Protein AF-0000000080889049 (afdb_homodimer)

Organism: NCBI:txid3140254

Sequence (704 aa):
MDQSKATDYQLPSKHIPAPILRQLQVNTIDGDPDSGISIPENHYLPTRSISIFGGQLIGQAILVAHATVSEELSIHSFHGSFIDRTDPASPIVYRVNRLRTGNTVASRIVHAFQHNKLVFMATMSFHRIEKHPSIKHTRSIPVDFPKIDLMKPVKRSDYYKMITTDGLKHNDEILLAAMEAKHLISKPNTISSDVLKLESFLRDAPTLPIAGIGKASDIIQKSVHWERLANLAASSSMDTKVIWQYLRINGVLPKPPKYGAAAFGMASDAFSSQLPAVLLPHTDLDWITSLDHVMYFHRPFDPTKWLAVENTVSVADGGRSVIEMRYWNEDGELAATVLQEGMFRRKPRSKLMDQSKATDYQLPSKHIPAPILRQLQVNTIDGDPDSGISIPENHYLPTRSISIFGGQLIGQAILVAHATVSEELSIHSFHGSFIDRTDPASPIVYRVNRLRTGNTVASRIVHAFQHNKLVFMATMSFHRIEKHPSIKHTRSIPVDFPKIDLMKPVKRSDYYKMITTDGLKHNDEILLAAMEAKHLISKPNTISSDVLKLESFLRDAPTLPIAGIGKASDIIQKSVHWERLANLAASSSMDTKVIWQYLRINGVLPKPPKYGAAAFGMASDAFSSQLPAVLLPHTDLDWITSLDHVMYFHRPFDPTKWLAVENTVSVADGGRSVIEMRYWNEDGELAATVLQEGMFRRKPRSKL

Solvent-accessible surface area (backbone atoms only — not comparable to full-atom values): 37786 Å² total; per-residue (Å²): 136,85,80,76,78,75,76,75,76,66,70,77,62,87,80,37,69,22,55,49,53,59,50,40,48,58,42,74,44,87,96,34,75,48,34,28,32,42,51,36,93,45,55,51,49,44,54,91,44,78,31,46,38,65,21,44,57,48,12,30,50,47,42,47,48,47,69,71,46,63,87,75,42,39,74,35,36,39,46,34,38,54,69,45,83,47,59,49,85,48,51,39,40,36,39,48,44,81,74,42,85,52,95,53,40,34,31,38,36,36,41,28,29,44,98,88,34,71,25,34,38,34,42,35,36,30,35,43,71,40,90,78,42,24,39,72,44,58,28,54,62,59,88,80,57,76,58,73,88,77,34,42,80,52,55,61,61,57,54,48,55,70,60,38,90,63,90,71,67,82,47,51,62,64,58,55,55,20,31,49,36,28,37,41,70,64,60,86,76,65,70,48,63,54,61,47,40,46,45,40,48,61,53,63,42,74,76,68,77,70,71,72,89,76,79,81,70,70,62,60,60,57,54,55,53,48,52,51,50,48,43,55,60,60,65,39,71,58,49,57,43,52,38,42,33,38,40,25,35,35,51,37,73,68,82,59,66,54,50,41,53,14,52,43,44,22,56,65,45,64,54,55,69,52,44,57,56,63,67,34,74,64,50,63,69,66,45,74,47,64,42,35,42,36,38,36,45,53,49,92,73,64,46,57,42,61,25,43,32,46,36,35,36,48,37,23,31,46,25,33,33,40,37,41,35,40,32,20,40,84,86,35,43,51,30,33,41,35,40,33,37,27,38,41,35,51,56,78,74,74,79,122,135,85,80,76,74,74,75,72,79,66,70,77,62,88,80,36,69,23,55,47,52,59,50,40,49,59,41,73,42,89,96,34,74,47,34,29,32,42,49,36,92,43,55,50,48,45,55,87,47,78,29,48,38,65,22,44,56,49,11,31,49,46,42,48,48,48,70,70,46,63,86,74,43,40,72,34,38,38,45,33,38,54,67,45,82,46,58,48,84,49,52,41,40,35,38,49,44,81,74,41,85,53,96,55,38,32,33,37,37,35,41,28,28,43,96,89,34,69,25,32,38,33,41,35,35,30,34,42,72,38,91,77,41,24,38,72,43,56,27,55,60,59,88,79,56,76,57,72,88,78,34,42,80,53,53,64,65,56,51,47,55,71,62,39,90,63,88,70,62,85,46,52,63,64,57,55,55,21,31,50,36,28,37,41,70,63,58,87,77,63,71,51,62,54,62,46,41,46,44,41,52,61,53,64,43,73,78,69,79,72,72,70,86,75,77,82,72,70,64,64,61,57,58,56,50,50,54,52,48,50,55,58,64,64,46,63,75,58,46,54,43,52,38,41,33,37,39,26,35,35,50,38,72,68,82,61,64,54,50,40,53,14,52,42,46,22,58,66,47,62,53,55,66,51,44,57,58,62,69,35,74,64,50,61,70,65,45,74,46,61,43,36,42,35,39,37,45,55,48,92,73,64,46,56,41,62,25,44,31,47,37,34,36,47,38,24,32,45,23,32,34,42,37,40,34,38,31,20,40,84,88,36,42,51,30,34,43,34,38,35,38,26,38,40,37,52,56,80,73,71,78,121

Structure (mmCIF, N/CA/C/O backbone):
data_AF-0000000080889049-model_v1
#
loop_
_entity.id
_entity.type
_entity.pdbx_description
1 polymer 'Acyl-CoA thioesterase 8'
#
loop_
_atom_site.group_PDB
_atom_site.id
_atom_site.type_symbol
_atom_site.label_atom_id
_atom_site.label_alt_id
_atom_site.label_comp_id
_atom_site.label_asym_id
_atom_site.label_entity_id
_atom_site.label_seq_id
_atom_site.pdbx_PDB_ins_code
_atom_site.Cartn_x
_atom_site.Cartn_y
_atom_site.Cartn_z
_atom_site.occupancy
_atom_site.B_iso_or_equiv
_atom_site.auth_seq_id
_atom_site.auth_comp_id
_atom_site.auth_asym_id
_atom_site.auth_atom_id
_atom_site.pdbx_PDB_model_num
ATOM 1 N N . MET A 1 1 ? 0.347 -38.531 -46.438 1 26.77 1 MET A N 1
ATOM 2 C CA . MET A 1 1 ? 0.701 -37.312 -45.719 1 26.77 1 MET A CA 1
ATOM 3 C C . MET A 1 1 ? -0.094 -37.188 -44.438 1 26.77 1 MET A C 1
ATOM 5 O O . MET A 1 1 ? -1.32 -37.094 -44.438 1 26.77 1 MET A O 1
ATOM 9 N N . ASP A 1 2 ? 0.327 -37.75 -43.219 1 26.69 2 ASP A N 1
ATOM 10 C CA . ASP A 1 2 ? -0.281 -38.156 -41.969 1 26.69 2 ASP A CA 1
ATOM 11 C C . ASP A 1 2 ? -0.667 -36.938 -41.125 1 26.69 2 ASP A C 1
ATOM 13 O O . ASP A 1 2 ? 0.151 -36.031 -40.906 1 26.69 2 ASP A O 1
ATOM 17 N N . GLN A 1 3 ? -1.986 -36.406 -41.156 1 29.39 3 GLN A N 1
ATOM 18 C CA . GLN A 1 3 ? -2.709 -35.344 -40.438 1 29.39 3 GLN A CA 1
ATOM 19 C C . GLN A 1 3 ? -2.475 -35.438 -38.938 1 29.39 3 GLN A C 1
ATOM 21 O O . GLN A 1 3 ? -2.863 -36.406 -38.281 1 29.39 3 GLN A O 1
ATOM 26 N N . SER A 1 4 ? -1.312 -35.031 -38.406 1 32.69 4 SER A N 1
ATOM 27 C CA . SER A 1 4 ? -0.926 -35 -37 1 32.69 4 SER A CA 1
ATOM 28 C C . SER A 1 4 ? -2.045 -34.438 -36.125 1 32.69 4 SER A C 1
ATOM 30 O O . SER A 1 4 ? -2.607 -33.375 -36.438 1 32.69 4 SER A O 1
ATOM 32 N N . LYS A 1 5 ? -2.77 -35.312 -35.406 1 32.59 5 LYS A N 1
ATOM 33 C CA . LYS A 1 5 ? -3.822 -35.188 -34.406 1 32.59 5 LYS A CA 1
ATOM 34 C C . LYS A 1 5 ? -3.467 -34.094 -33.375 1 32.59 5 LYS A C 1
ATOM 36 O O . LYS A 1 5 ? -2.512 -34.25 -32.625 1 32.59 5 LYS A O 1
ATOM 41 N N . ALA A 1 6 ? -3.689 -32.875 -33.719 1 33.5 6 ALA A N 1
ATOM 42 C CA . ALA A 1 6 ? -3.75 -31.766 -32.75 1 33.5 6 ALA A CA 1
ATOM 43 C C . ALA A 1 6 ? -4.457 -32.188 -31.469 1 33.5 6 ALA A C 1
ATOM 45 O O . ALA A 1 6 ? -5.602 -32.656 -31.516 1 33.5 6 ALA A O 1
ATOM 46 N N . THR A 1 7 ? -3.74 -32.688 -30.484 1 32.16 7 THR A N 1
ATOM 47 C CA . THR A 1 7 ? -4.191 -33.031 -29.141 1 32.16 7 THR A CA 1
ATOM 48 C C . THR A 1 7 ? -5.168 -31.984 -28.609 1 32.16 7 THR A C 1
ATOM 50 O O . THR A 1 7 ? -4.891 -30.781 -28.672 1 32.16 7 THR A O 1
ATOM 53 N N . ASP A 1 8 ? -6.438 -32.312 -28.641 1 29.31 8 ASP A N 1
ATOM 54 C CA . ASP A 1 8 ? -7.574 -31.625 -28.031 1 29.31 8 ASP A CA 1
ATOM 55 C C . ASP A 1 8 ? -7.23 -31.125 -26.625 1 29.31 8 ASP A C 1
ATOM 57 O O . ASP A 1 8 ? -7.027 -31.922 -25.703 1 29.31 8 ASP A O 1
ATOM 61 N N . TYR A 1 9 ? -6.316 -30.188 -26.391 1 31.38 9 TYR A N 1
ATOM 62 C CA . TYR A 1 9 ? -6.277 -29.547 -25.078 1 31.38 9 TYR A CA 1
ATOM 63 C C . TYR A 1 9 ? -7.676 -29.422 -24.5 1 31.38 9 TYR A C 1
ATOM 65 O O . TYR A 1 9 ? -8.5 -28.656 -24.984 1 31.38 9 TYR A O 1
ATOM 73 N N . GLN A 1 10 ? -8.312 -30.594 -24.188 1 32.97 10 GLN A N 1
ATOM 74 C CA . GLN A 1 10 ? -9.57 -30.594 -23.438 1 32.97 10 GLN A CA 1
ATOM 75 C C . GLN A 1 10 ? -9.555 -29.5 -22.359 1 32.97 10 GLN A C 1
ATOM 77 O O . GLN A 1 10 ? -8.625 -29.422 -21.562 1 32.97 10 GLN A O 1
ATOM 82 N N . LEU A 1 11 ? -10.008 -28.344 -22.578 1 39.28 11 LEU A N 1
ATOM 83 C CA . LEU A 1 11 ? -10.336 -27.344 -21.562 1 39.28 11 LEU A CA 1
ATOM 84 C C . LEU A 1 11 ? -10.703 -28.016 -20.234 1 39.28 11 LEU A C 1
ATOM 86 O O . LEU A 1 11 ? -11.484 -28.969 -20.219 1 39.28 11 LEU A O 1
ATOM 90 N N . PRO A 1 12 ? -9.758 -28.172 -19.297 1 44.59 12 PRO A N 1
ATOM 91 C CA . PRO A 1 12 ? -10.156 -28.797 -18.031 1 44.59 12 PRO A CA 1
ATOM 92 C C . PRO A 1 12 ? -11.641 -28.594 -17.719 1 44.59 12 PRO A C 1
ATOM 94 O O . PRO A 1 12 ? -12.219 -27.562 -18.094 1 44.59 12 PRO A O 1
ATOM 97 N N . SER A 1 13 ? -12.5 -29.578 -17.562 1 44.97 13 SER A N 1
ATOM 98 C CA . SER A 1 13 ? -13.898 -29.719 -17.188 1 44.97 13 SER A CA 1
ATOM 99 C C . SER A 1 13 ? -14.289 -28.688 -16.125 1 44.97 13 SER A C 1
ATOM 101 O O . SER A 1 13 ? -13.547 -28.438 -15.18 1 44.97 13 SER A O 1
ATOM 103 N N . LYS A 1 14 ? -15.148 -27.594 -16.453 1 55.44 14 LYS A N 1
ATOM 104 C CA . LYS A 1 14 ? -15.852 -26.531 -15.742 1 55.44 14 LYS A CA 1
ATOM 105 C C . LYS A 1 14 ? -16.203 -26.969 -14.32 1 55.44 14 LYS A C 1
ATOM 107 O O . LYS A 1 14 ? -16.609 -26.141 -13.5 1 55.44 14 LYS A O 1
ATOM 112 N N . HIS A 1 15 ? -16.031 -28.297 -13.992 1 72.31 15 HIS A N 1
ATOM 113 C CA . HIS A 1 15 ? -16.578 -28.719 -12.703 1 72.31 15 HIS A CA 1
ATOM 114 C C . HIS A 1 15 ? -15.484 -29.266 -11.797 1 72.31 15 HIS A C 1
ATOM 116 O O . HIS A 1 15 ? -15.781 -29.859 -10.758 1 72.31 15 HIS A O 1
ATOM 122 N N . ILE A 1 16 ? -14.172 -29.016 -12.18 1 87.44 16 ILE A N 1
ATOM 123 C CA . ILE A 1 16 ? -13.094 -29.531 -11.336 1 87.44 16 ILE A CA 1
ATOM 124 C C . ILE A 1 16 ? -12.703 -28.484 -10.297 1 87.44 16 ILE A C 1
ATOM 126 O O . ILE A 1 16 ? -12.57 -27.312 -10.609 1 87.44 16 ILE A O 1
ATOM 130 N N . PRO A 1 17 ? -12.492 -28.984 -9.055 1 93 17 PRO A N 1
ATOM 131 C CA . PRO A 1 17 ? -12.008 -28.047 -8.039 1 93 17 PRO A CA 1
ATOM 132 C C . PRO A 1 17 ? -10.703 -27.359 -8.445 1 93 17 PRO A C 1
ATOM 134 O O . PRO A 1 17 ? -9.836 -27.984 -9.062 1 93 17 PRO A O 1
ATOM 137 N N . ALA A 1 18 ? -10.609 -26.094 -8.211 1 95.56 18 ALA A N 1
ATOM 138 C CA . ALA A 1 18 ? -9.414 -25.344 -8.555 1 95.56 18 ALA A CA 1
ATOM 139 C C . ALA A 1 18 ? -8.164 -25.969 -7.934 1 95.56 18 ALA A C 1
ATOM 141 O O . ALA A 1 18 ? -8.094 -26.141 -6.711 1 95.56 18 ALA A O 1
ATOM 142 N N . PRO A 1 19 ? -7.172 -26.281 -8.727 1 94.31 19 PRO A N 1
ATOM 143 C CA . PRO A 1 19 ? -5.949 -26.891 -8.203 1 94.31 19 PRO A CA 1
ATOM 144 C C . PRO A 1 19 ? -5.27 -26.047 -7.137 1 94.31 19 PRO A C 1
ATOM 146 O O . PRO A 1 19 ? -4.621 -26.578 -6.234 1 94.31 19 PRO A O 1
ATOM 149 N N . ILE A 1 20 ? -5.477 -24.766 -7.199 1 95.69 20 ILE A N 1
ATOM 150 C CA . ILE A 1 20 ? -4.824 -23.812 -6.301 1 95.69 20 ILE A CA 1
ATOM 151 C C . ILE A 1 20 ? -5.266 -24.094 -4.863 1 95.69 20 ILE A C 1
ATOM 153 O O . ILE A 1 20 ? -4.578 -23.703 -3.914 1 95.69 20 ILE A O 1
ATOM 157 N N . LEU A 1 21 ? -6.383 -24.734 -4.664 1 96.81 21 LEU A N 1
ATOM 158 C CA . LEU A 1 21 ? -6.953 -25 -3.348 1 96.81 21 LEU A CA 1
ATOM 159 C C . LEU A 1 21 ? -6.039 -25.906 -2.529 1 96.81 21 LEU A C 1
ATOM 161 O O . LEU A 1 21 ? -6.012 -25.812 -1.299 1 96.81 21 LEU A O 1
ATOM 165 N N . ARG A 1 22 ? -5.234 -26.703 -3.197 1 95.69 22 ARG A N 1
ATOM 166 C CA . ARG A 1 22 ? -4.301 -27.578 -2.504 1 95.69 22 ARG A CA 1
ATOM 167 C C . ARG A 1 22 ? -3.254 -26.781 -1.742 1 95.69 22 ARG A C 1
ATOM 169 O O . ARG A 1 22 ? -2.98 -27.047 -0.572 1 95.69 22 ARG A O 1
ATOM 176 N N . GLN A 1 23 ? -2.73 -25.766 -2.375 1 95.88 23 GLN A N 1
ATOM 177 C CA . GLN A 1 23 ? -1.698 -24.938 -1.769 1 95.88 23 GLN A CA 1
ATOM 178 C C . GLN A 1 23 ? -2.291 -24 -0.712 1 95.88 23 GLN A C 1
ATOM 180 O O . GLN A 1 23 ? -1.597 -23.594 0.219 1 95.88 23 GLN A O 1
ATOM 185 N N . LEU A 1 24 ? -3.594 -23.703 -0.829 1 97.44 24 LEU A N 1
ATOM 186 C CA . LEU A 1 24 ? -4.234 -22.75 0.077 1 97.44 24 LEU A CA 1
ATOM 187 C C . LEU A 1 24 ? -4.676 -23.453 1.363 1 97.44 24 LEU A C 1
ATOM 189 O O . LEU A 1 24 ? -4.969 -22.781 2.361 1 97.44 24 LEU A O 1
ATOM 193 N N . GLN A 1 25 ? -4.672 -24.734 1.381 1 96.25 25 GLN A N 1
ATOM 194 C CA . GLN A 1 25 ? -5.234 -25.5 2.492 1 96.25 25 GLN A CA 1
ATOM 195 C C . GLN A 1 25 ? -4.422 -25.281 3.768 1 96.25 25 GLN A C 1
ATOM 197 O O . GLN A 1 25 ? -3.191 -25.359 3.742 1 96.25 25 GLN A O 1
ATOM 202 N N . VAL A 1 26 ? -5.113 -24.984 4.859 1 96.5 26 VAL A N 1
ATOM 203 C CA . VAL A 1 26 ? -4.547 -24.906 6.199 1 96.5 26 VAL A CA 1
ATOM 204 C C . VAL A 1 26 ? -5.406 -25.703 7.18 1 96.5 26 VAL A C 1
ATOM 206 O O . VAL A 1 26 ? -6.629 -25.766 7.031 1 96.5 26 VAL A O 1
ATOM 209 N N . ASN A 1 27 ? -4.742 -26.297 8.117 1 93.94 27 ASN A N 1
ATOM 210 C CA . ASN A 1 27 ? -5.457 -27.016 9.164 1 93.94 27 ASN A CA 1
ATOM 211 C C . ASN A 1 27 ? -5.727 -26.125 10.375 1 93.94 27 ASN A C 1
ATOM 213 O O . ASN A 1 27 ? -4.91 -25.266 10.711 1 93.94 27 ASN A O 1
ATOM 217 N N . THR A 1 28 ? -6.918 -26.344 10.914 1 86.38 28 THR A N 1
ATOM 218 C CA . THR A 1 28 ? -7.234 -25.641 12.156 1 86.38 28 THR A CA 1
ATOM 219 C C . THR A 1 28 ? -6.645 -26.375 13.352 1 86.38 28 THR A C 1
ATOM 221 O O . THR A 1 28 ? -6.398 -27.594 13.289 1 86.38 28 THR A O 1
ATOM 224 N N . ILE A 1 29 ? -6.289 -25.594 14.305 1 82.62 29 ILE A N 1
ATOM 225 C CA . ILE A 1 29 ? -5.844 -26.172 15.57 1 82.62 29 ILE A CA 1
ATOM 226 C C . ILE A 1 29 ? -7.035 -26.344 16.516 1 82.62 29 ILE A C 1
ATOM 228 O O . ILE A 1 29 ? -7.781 -25.391 16.75 1 82.62 29 ILE A O 1
ATOM 232 N N . ASP A 1 30 ? -7.227 -27.562 16.906 1 80.25 30 ASP A N 1
ATOM 233 C CA . ASP A 1 30 ? -8.344 -27.844 17.797 1 80.25 30 ASP A CA 1
ATOM 234 C C . ASP A 1 30 ? -8.352 -26.891 18.984 1 80.25 30 ASP A C 1
ATOM 236 O O . ASP A 1 30 ? -7.336 -26.703 19.656 1 80.25 30 ASP A O 1
ATOM 240 N N . GLY A 1 31 ? -9.477 -26.266 19.219 1 81.62 31 GLY A N 1
ATOM 241 C CA . GLY A 1 31 ? -9.648 -25.375 20.359 1 81.62 31 GLY A CA 1
ATOM 242 C C . GLY A 1 31 ? -9.055 -24 20.156 1 81.62 31 GLY A C 1
ATOM 243 O O . GLY A 1 31 ? -9.078 -23.156 21.047 1 81.62 31 GLY A O 1
ATOM 244 N N . ASP A 1 32 ? -8.406 -23.766 19 1 87.06 32 ASP A N 1
ATOM 245 C CA . ASP A 1 32 ? -7.809 -22.469 18.75 1 87.06 32 ASP A CA 1
ATOM 246 C C . ASP A 1 32 ? -8.258 -21.906 17.406 1 87.06 32 ASP A C 1
ATOM 248 O O . ASP A 1 32 ? -7.535 -22.016 16.406 1 87.06 32 ASP A O 1
ATOM 252 N N . PRO A 1 33 ? -9.328 -21.25 17.422 1 84.19 33 PRO A N 1
ATOM 253 C CA . PRO A 1 33 ? -9.883 -20.75 16.156 1 84.19 33 PRO A CA 1
ATOM 254 C C . PRO A 1 33 ? -9.047 -19.641 15.539 1 84.19 33 PRO A C 1
ATOM 256 O O . PRO A 1 33 ? -9.258 -19.266 14.383 1 84.19 33 PRO A O 1
ATOM 259 N N . ASP A 1 34 ? -8.062 -19.141 16.266 1 93.31 34 ASP A N 1
ATOM 260 C CA . ASP A 1 34 ? -7.262 -18.016 15.797 1 93.31 34 ASP A CA 1
ATOM 261 C C . ASP A 1 34 ? -5.926 -18.484 15.234 1 93.31 34 ASP A C 1
ATOM 263 O O . ASP A 1 34 ? -4.949 -17.734 15.219 1 93.31 34 ASP A O 1
ATOM 267 N N . SER A 1 35 ? -5.93 -19.781 14.898 1 94.56 35 SER A N 1
ATOM 268 C CA . SER A 1 35 ? -4.676 -20.281 14.359 1 94.56 35 SER A CA 1
ATOM 269 C C . SER A 1 35 ? -4.918 -21.219 13.18 1 94.56 35 SER A C 1
ATOM 271 O O . SER A 1 35 ? -6.008 -21.781 13.039 1 94.56 35 SER A O 1
ATOM 273 N N . GLY A 1 36 ? -3.939 -21.281 12.258 1 96.38 36 GLY A N 1
ATOM 274 C CA . GLY A 1 36 ? -3.871 -22.25 11.172 1 96.38 36 GLY A CA 1
ATOM 275 C C . GLY A 1 36 ? -2.479 -22.812 10.953 1 96.38 36 GLY A C 1
ATOM 276 O O . GLY A 1 36 ? -1.483 -22.156 11.273 1 96.38 36 GLY A O 1
ATOM 277 N N . ILE A 1 37 ? -2.447 -24.062 10.453 1 97.62 37 ILE A N 1
ATOM 278 C CA . ILE A 1 37 ? -1.165 -24.703 10.211 1 97.62 37 ILE A CA 1
ATOM 279 C C . ILE A 1 37 ? -1.105 -25.203 8.766 1 97.62 37 ILE A C 1
ATOM 281 O O . ILE A 1 37 ? -2.006 -25.906 8.305 1 97.62 37 ILE A O 1
ATOM 285 N N . SER A 1 38 ? -0.061 -24.766 8.125 1 97.88 38 SER A N 1
ATOM 286 C CA . SER A 1 38 ? 0.098 -25.219 6.746 1 97.88 38 SER A CA 1
ATOM 287 C C . SER A 1 38 ? 0.485 -26.688 6.688 1 97.88 38 SER A C 1
ATOM 289 O O . SER A 1 38 ? 0.859 -27.281 7.703 1 97.88 38 SER A O 1
ATOM 291 N N . ILE A 1 39 ? 0.312 -27.328 5.543 1 97.62 39 ILE A N 1
ATOM 292 C CA . ILE A 1 39 ? 0.661 -28.719 5.27 1 97.62 39 ILE A CA 1
ATOM 293 C C . ILE A 1 39 ? 1.944 -28.766 4.445 1 97.62 39 ILE A C 1
ATOM 295 O O . ILE A 1 39 ? 1.938 -28.469 3.252 1 97.62 39 ILE A O 1
ATOM 299 N N . PRO A 1 40 ? 2.98 -29.203 5.012 1 97.19 40 PRO A N 1
ATOM 300 C CA . PRO A 1 40 ? 4.281 -29.156 4.34 1 97.19 40 PRO A CA 1
ATOM 301 C C . PRO A 1 40 ? 4.273 -29.844 2.98 1 97.19 40 PRO A C 1
ATOM 303 O O . PRO A 1 40 ? 4.902 -29.359 2.033 1 97.19 40 PRO A O 1
ATOM 306 N N . GLU A 1 41 ? 3.553 -30.922 2.797 1 95.44 41 GLU A N 1
ATOM 307 C CA . GLU A 1 41 ? 3.496 -31.688 1.55 1 95.44 41 GLU A CA 1
ATOM 308 C C . GLU A 1 41 ? 2.928 -30.828 0.415 1 95.44 41 GLU A C 1
ATOM 310 O O . GLU A 1 41 ? 3.117 -31.156 -0.76 1 95.44 41 GLU A O 1
ATOM 315 N N . ASN A 1 42 ? 2.234 -29.781 0.813 1 96 42 ASN A N 1
ATOM 316 C CA . ASN A 1 42 ? 1.576 -28.953 -0.186 1 96 42 ASN A CA 1
ATOM 317 C C . ASN A 1 42 ? 2.377 -27.688 -0.474 1 96 42 ASN A C 1
ATOM 319 O O . ASN A 1 42 ? 1.97 -26.859 -1.295 1 96 42 ASN A O 1
ATOM 323 N N . HIS A 1 43 ? 3.488 -27.516 0.234 1 95.75 43 HIS A N 1
ATOM 324 C CA . HIS A 1 43 ? 4.289 -26.312 0.002 1 95.75 43 HIS A CA 1
ATOM 325 C C . HIS A 1 43 ? 4.824 -26.281 -1.427 1 95.75 43 HIS A C 1
ATOM 327 O O . HIS A 1 43 ? 5.324 -27.281 -1.933 1 95.75 43 HIS A O 1
ATOM 333 N N . TYR A 1 44 ? 4.656 -25.172 -2.055 1 92.62 44 TYR A N 1
ATOM 334 C CA . TYR A 1 44 ? 5.125 -24.953 -3.418 1 92.62 44 TYR A CA 1
ATOM 335 C C . TYR A 1 44 ? 6.414 -24.141 -3.43 1 92.62 44 TYR A C 1
ATOM 337 O O . TYR A 1 44 ? 6.469 -23.047 -2.865 1 92.62 44 TYR A O 1
ATOM 345 N N . LEU A 1 45 ? 7.441 -24.672 -4.086 1 87.94 45 LEU A N 1
ATOM 346 C CA . LEU A 1 45 ? 8.695 -23.969 -4.305 1 87.94 45 LEU A CA 1
ATOM 347 C C . LEU A 1 45 ? 8.859 -23.594 -5.777 1 87.94 45 LEU A C 1
ATOM 349 O O . LEU A 1 45 ? 8.977 -24.469 -6.633 1 87.94 45 LEU A O 1
ATOM 353 N N . PRO A 1 46 ? 8.852 -22.25 -6.02 1 80.31 46 PRO A N 1
ATOM 354 C CA . PRO A 1 46 ? 9.156 -21.891 -7.402 1 80.31 46 PRO A CA 1
ATOM 355 C C . PRO A 1 46 ? 10.555 -22.344 -7.832 1 80.31 46 PRO A C 1
ATOM 357 O O . PRO A 1 46 ? 11.398 -22.656 -6.984 1 80.31 46 PRO A O 1
ATOM 360 N N . THR A 1 47 ? 10.758 -22.25 -9.109 1 70.12 47 THR A N 1
ATOM 361 C CA . THR A 1 47 ? 12.047 -22.656 -9.664 1 70.12 47 THR A CA 1
ATOM 362 C C . THR A 1 47 ? 13.18 -21.828 -9.055 1 70.12 47 THR A C 1
ATOM 364 O O . THR A 1 47 ? 13.078 -20.609 -8.945 1 70.12 47 THR A O 1
ATOM 367 N N . ARG A 1 48 ? 14.164 -22.391 -8.5 1 67.19 48 ARG A N 1
ATOM 368 C CA . ARG A 1 48 ? 15.383 -21.797 -7.973 1 67.19 48 ARG A CA 1
ATOM 369 C C . ARG A 1 48 ? 15.164 -21.219 -6.578 1 67.19 48 ARG A C 1
ATOM 371 O O . ARG A 1 48 ? 16.031 -20.531 -6.039 1 67.19 48 ARG A O 1
ATOM 378 N N . SER A 1 49 ? 13.922 -21.453 -6.164 1 79.38 49 SER A N 1
ATOM 379 C CA . SER A 1 49 ? 13.68 -20.906 -4.832 1 79.38 49 SER A CA 1
ATOM 380 C C . SER A 1 49 ? 13.945 -21.938 -3.748 1 79.38 49 SER A C 1
ATOM 382 O O . SER A 1 49 ? 13.727 -23.125 -3.957 1 79.38 49 SER A O 1
ATOM 384 N N . ILE A 1 50 ? 14.484 -21.5 -2.723 1 84.69 50 ILE A N 1
ATOM 385 C CA . ILE A 1 50 ? 14.688 -22.359 -1.562 1 84.69 50 ILE A CA 1
ATOM 386 C C . ILE A 1 50 ? 13.602 -22.094 -0.519 1 84.69 50 ILE A C 1
ATOM 388 O O . ILE A 1 50 ? 13.547 -22.766 0.512 1 84.69 50 ILE A O 1
ATOM 392 N N . SER A 1 51 ? 12.758 -21.125 -0.775 1 92.25 51 SER A N 1
ATOM 393 C CA . SER A 1 51 ? 11.672 -20.766 0.13 1 92.25 51 SER A CA 1
ATOM 394 C C . SER A 1 51 ? 10.312 -21.078 -0.492 1 92.25 51 SER A C 1
ATOM 396 O O . SER A 1 51 ? 10.195 -21.172 -1.715 1 92.25 51 SER A O 1
ATOM 398 N N . ILE A 1 52 ? 9.328 -21.266 0.372 1 95.19 52 ILE A N 1
ATOM 399 C CA . ILE A 1 52 ? 7.949 -21.438 -0.067 1 95.19 52 ILE A CA 1
ATOM 400 C C . ILE A 1 52 ? 7.504 -20.203 -0.861 1 95.19 52 ILE A C 1
ATOM 402 O O . ILE A 1 52 ? 7.871 -19.078 -0.529 1 95.19 52 ILE A O 1
ATOM 406 N N . PHE A 1 53 ? 6.746 -20.422 -1.945 1 95.06 53 PHE A N 1
ATOM 407 C CA . PHE A 1 53 ? 6.207 -19.344 -2.766 1 95.06 53 PHE A CA 1
ATOM 408 C C . PHE A 1 53 ? 5.457 -18.328 -1.907 1 95.06 53 PHE A C 1
ATOM 410 O O . PHE A 1 53 ? 4.543 -18.688 -1.164 1 95.06 53 PHE A O 1
ATOM 417 N N . GLY A 1 54 ? 5.793 -17.031 -1.988 1 96.12 54 GLY A N 1
ATOM 418 C CA . GLY A 1 54 ? 5.184 -15.984 -1.181 1 96.12 54 GLY A CA 1
ATOM 419 C C . GLY A 1 54 ? 3.676 -15.914 -1.335 1 96.12 54 GLY A C 1
ATOM 420 O O . GLY A 1 54 ? 2.957 -15.672 -0.364 1 96.12 54 GLY A O 1
ATOM 421 N N . GLY A 1 55 ? 3.23 -16.141 -2.557 1 97.19 55 GLY A N 1
ATOM 422 C CA . GLY A 1 55 ? 1.8 -16.141 -2.811 1 97.19 55 GLY A CA 1
ATOM 423 C C . GLY A 1 55 ? 1.036 -17.141 -1.962 1 97.19 55 GLY A C 1
ATOM 424 O O . GLY A 1 55 ? -0.119 -16.891 -1.603 1 97.19 55 GLY A O 1
ATOM 425 N N . GLN A 1 56 ? 1.667 -18.25 -1.752 1 97.69 56 GLN A N 1
ATOM 426 C CA . GLN A 1 56 ? 1.021 -19.25 -0.904 1 97.69 56 GLN A CA 1
ATOM 427 C C . GLN A 1 56 ? 0.82 -18.719 0.513 1 97.69 56 GLN A C 1
ATOM 429 O O . GLN A 1 56 ? -0.241 -18.906 1.11 1 97.69 56 GLN A O 1
ATOM 434 N N . LEU A 1 57 ? 1.809 -18.031 1.086 1 98.5 57 LEU A N 1
ATOM 435 C CA . LEU A 1 57 ? 1.667 -17.406 2.4 1 98.5 57 LEU A CA 1
ATOM 436 C C . LEU A 1 57 ? 0.534 -16.391 2.404 1 98.5 57 LEU A C 1
ATOM 438 O O . LEU A 1 57 ? -0.261 -16.344 3.344 1 98.5 57 LEU A O 1
ATOM 442 N N . ILE A 1 58 ? 0.462 -15.602 1.356 1 98.69 58 ILE A N 1
ATOM 443 C CA . ILE A 1 58 ? -0.572 -14.578 1.213 1 98.69 58 ILE A CA 1
ATOM 444 C C . ILE A 1 58 ? -1.951 -15.234 1.254 1 98.69 58 ILE A C 1
ATOM 446 O O . ILE A 1 58 ? -2.803 -14.852 2.059 1 98.69 58 ILE A O 1
ATOM 450 N N . GLY A 1 59 ? -2.152 -16.219 0.412 1 98.69 59 GLY A N 1
ATOM 451 C CA . GLY A 1 59 ? -3.441 -16.891 0.329 1 98.69 59 GLY A CA 1
ATOM 452 C C . GLY A 1 59 ? -3.848 -17.562 1.624 1 98.69 59 GLY A C 1
ATOM 453 O O . GLY A 1 59 ? -5 -17.453 2.051 1 98.69 59 GLY A O 1
ATOM 454 N N . GLN A 1 60 ? -2.914 -18.266 2.238 1 98.62 60 GLN A N 1
ATOM 455 C CA . GLN A 1 60 ? -3.195 -18.953 3.488 1 98.62 60 GLN A CA 1
ATOM 456 C C . GLN A 1 60 ? -3.52 -17.969 4.605 1 98.62 60 GLN A C 1
ATOM 458 O O . GLN A 1 60 ? -4.43 -18.203 5.402 1 98.62 60 GLN A O 1
ATOM 463 N N . ALA A 1 61 ? -2.793 -16.875 4.684 1 98.62 61 ALA A N 1
ATOM 464 C CA . ALA A 1 61 ? -3.062 -15.844 5.688 1 98.62 61 ALA A CA 1
ATOM 465 C C . ALA A 1 61 ? -4.477 -15.289 5.539 1 98.62 61 ALA A C 1
ATOM 467 O O . ALA A 1 61 ? -5.172 -15.078 6.531 1 98.62 61 ALA A O 1
ATOM 468 N N . ILE A 1 62 ? -4.879 -15.039 4.316 1 98.38 62 ILE A N 1
ATOM 469 C CA . ILE A 1 62 ? -6.211 -14.508 4.047 1 98.38 62 ILE A CA 1
ATOM 470 C C . ILE A 1 62 ? -7.27 -15.492 4.551 1 98.38 62 ILE A C 1
ATOM 472 O O . ILE A 1 62 ? -8.242 -15.086 5.195 1 98.38 62 ILE A O 1
ATOM 476 N N . LEU A 1 63 ? -7.066 -16.781 4.289 1 96.81 63 LEU A N 1
ATOM 477 C CA . LEU A 1 63 ? -8.039 -17.781 4.695 1 96.81 63 LEU A CA 1
ATOM 478 C C . LEU A 1 63 ? -8.141 -17.859 6.215 1 96.81 63 LEU A C 1
ATOM 480 O O . LEU A 1 63 ? -9.242 -17.891 6.77 1 96.81 63 LEU A O 1
ATOM 484 N N . VAL A 1 64 ? -7.004 -17.891 6.887 1 97.12 64 VAL A N 1
ATOM 485 C CA . VAL A 1 64 ? -6.996 -18.031 8.336 1 97.12 64 VAL A CA 1
ATOM 486 C C . VAL A 1 64 ? -7.641 -16.797 8.977 1 97.12 64 VAL A C 1
ATOM 488 O O . VAL A 1 64 ? -8.391 -16.922 9.945 1 97.12 64 VAL A O 1
ATOM 491 N N . ALA A 1 65 ? -7.379 -15.617 8.469 1 97.44 65 ALA A N 1
ATOM 492 C CA . ALA A 1 65 ? -7.988 -14.398 8.992 1 97.44 65 ALA A CA 1
ATOM 493 C C . ALA A 1 65 ? -9.5 -14.414 8.789 1 97.44 65 ALA A C 1
ATOM 495 O O . ALA A 1 65 ? -10.258 -14.062 9.703 1 97.44 65 ALA A O 1
ATOM 496 N N . HIS A 1 66 ? -9.914 -14.781 7.609 1 95.06 66 HIS A N 1
ATOM 497 C CA . HIS A 1 66 ? -11.336 -14.797 7.277 1 95.06 66 HIS A CA 1
ATOM 498 C C . HIS A 1 66 ? -12.109 -15.719 8.211 1 95.06 66 HIS A C 1
ATOM 500 O O . HIS A 1 66 ? -13.273 -15.461 8.523 1 95.06 66 HIS A O 1
ATOM 506 N N . ALA A 1 67 ? -11.484 -16.766 8.648 1 93.12 67 ALA A N 1
ATOM 507 C CA . ALA A 1 67 ? -12.117 -17.719 9.539 1 93.12 67 ALA A CA 1
ATOM 508 C C . ALA A 1 67 ? -12.5 -17.078 10.867 1 93.12 67 ALA A C 1
ATOM 510 O O . ALA A 1 67 ? -13.305 -17.625 11.625 1 93.12 67 ALA A O 1
ATOM 511 N N . THR A 1 68 ? -12.008 -15.93 11.164 1 94.81 68 THR A N 1
ATOM 512 C CA . THR A 1 68 ? -12.242 -15.273 12.445 1 94.81 68 THR A CA 1
ATOM 513 C C . THR A 1 68 ? -13.172 -14.07 12.273 1 94.81 68 THR A C 1
ATOM 515 O O . THR A 1 68 ? -13.352 -13.273 13.203 1 94.81 68 THR A O 1
ATOM 518 N N . VAL A 1 69 ? -13.641 -13.867 11.125 1 94.88 69 VAL A N 1
ATOM 519 C CA . VAL A 1 69 ? -14.492 -12.727 10.805 1 94.88 69 VAL A CA 1
ATOM 520 C C . VAL A 1 69 ? -15.859 -13.219 10.352 1 94.88 69 VAL A C 1
ATOM 522 O O . VAL A 1 69 ? -15.984 -14.305 9.781 1 94.88 69 VAL A O 1
ATOM 525 N N . SER A 1 70 ? -16.922 -12.398 10.594 1 93.62 70 SER A N 1
ATOM 526 C CA . SER A 1 70 ? -18.266 -12.711 10.125 1 93.62 70 SER A CA 1
ATOM 527 C C . SER A 1 70 ? -18.281 -12.922 8.609 1 93.62 70 SER A C 1
ATOM 529 O O . SER A 1 70 ? -17.609 -12.203 7.871 1 93.62 70 SER A O 1
ATOM 531 N N . GLU A 1 71 ? -19.125 -13.789 8.156 1 90.38 71 GLU A N 1
ATOM 532 C CA . GLU A 1 71 ? -19.234 -14.109 6.734 1 90.38 71 GLU A CA 1
ATOM 533 C C . GLU A 1 71 ? -19.812 -12.922 5.953 1 90.38 71 GLU A C 1
ATOM 535 O O . GLU A 1 71 ? -19.703 -12.883 4.727 1 90.38 71 GLU A O 1
ATOM 540 N N . GLU A 1 72 ? -20.359 -12.008 6.664 1 91.94 72 GLU A N 1
ATOM 541 C CA . GLU A 1 72 ? -20.969 -10.852 6.02 1 91.94 72 GLU A CA 1
ATOM 542 C C . GLU A 1 72 ? -19.906 -9.82 5.629 1 91.94 72 GLU A C 1
ATOM 544 O O . GLU A 1 72 ? -20.188 -8.891 4.871 1 91.94 72 GLU A O 1
ATOM 549 N N . LEU A 1 73 ? -18.766 -10.023 6.188 1 95.19 73 LEU A N 1
ATOM 550 C CA . LEU A 1 73 ? -17.688 -9.086 5.914 1 95.19 73 LEU A CA 1
ATOM 551 C C . LEU A 1 73 ? -16.734 -9.648 4.863 1 95.19 73 LEU A C 1
ATOM 553 O O . LEU A 1 73 ? -16.453 -10.844 4.855 1 95.19 73 LEU A O 1
ATOM 557 N N . SER A 1 74 ? -16.266 -8.773 4.012 1 94.44 74 SER A N 1
ATOM 558 C CA . SER A 1 74 ? -15.289 -9.148 2.986 1 94.44 74 SER A CA 1
ATOM 559 C C . SER A 1 74 ? -14 -8.344 3.129 1 94.44 74 SER A C 1
ATOM 561 O O . SER A 1 74 ? -14.031 -7.176 3.518 1 94.44 74 SER A O 1
ATOM 563 N N . ILE A 1 75 ? -12.953 -9 2.803 1 97.75 75 ILE A N 1
ATOM 564 C CA . ILE A 1 75 ? -11.664 -8.32 2.852 1 97.75 75 ILE A CA 1
ATOM 565 C C . ILE A 1 75 ? -11.641 -7.195 1.821 1 97.75 75 ILE A C 1
ATOM 567 O O . ILE A 1 75 ? -12.094 -7.371 0.689 1 97.75 75 ILE A O 1
ATOM 571 N N . HIS A 1 76 ? -11.102 -6 2.213 1 97 76 HIS A N 1
ATOM 572 C CA . HIS A 1 76 ? -10.977 -4.914 1.248 1 97 76 HIS A CA 1
ATOM 573 C C . HIS A 1 76 ? -9.539 -4.391 1.192 1 97 76 HIS A C 1
ATOM 575 O O . HIS A 1 76 ? -9.18 -3.672 0.26 1 97 76 HIS A O 1
ATOM 581 N N . SER A 1 77 ? -8.773 -4.758 2.135 1 97.94 77 SER A N 1
ATOM 582 C CA . SER A 1 77 ? -7.379 -4.336 2.129 1 97.94 77 SER A CA 1
ATOM 583 C C . SER A 1 77 ? -6.48 -5.395 2.762 1 97.94 77 SER A C 1
ATOM 585 O O . SER A 1 77 ? -6.867 -6.043 3.734 1 97.94 77 SER A O 1
ATOM 587 N N . PHE A 1 78 ? -5.359 -5.609 2.227 1 98.62 78 PHE A N 1
ATOM 588 C CA . PHE A 1 78 ? -4.32 -6.539 2.652 1 98.62 78 PHE A CA 1
ATOM 589 C C . PHE A 1 78 ? -2.945 -5.883 2.586 1 98.62 78 PHE A C 1
ATOM 591 O O . PHE A 1 78 ? -2.535 -5.395 1.531 1 98.62 78 PHE A O 1
ATOM 598 N N . HIS A 1 79 ? -2.207 -5.832 3.691 1 98.31 79 HIS A N 1
ATOM 599 C CA . HIS A 1 79 ? -0.839 -5.332 3.771 1 98.31 79 HIS A CA 1
ATOM 600 C C . HIS A 1 79 ? 0.107 -6.398 4.312 1 98.31 79 HIS A C 1
ATOM 602 O O . HIS A 1 79 ? 0.173 -6.617 5.527 1 98.31 79 HIS A O 1
ATOM 608 N N . GLY A 1 80 ? 0.845 -6.969 3.426 1 98.19 80 GLY A N 1
ATOM 609 C CA . GLY A 1 80 ? 1.722 -8.062 3.816 1 98.19 80 GLY A CA 1
ATOM 610 C C . GLY A 1 80 ? 3.193 -7.707 3.73 1 98.19 80 GLY A C 1
ATOM 611 O O . GLY A 1 80 ? 3.588 -6.863 2.92 1 98.19 80 GLY A O 1
ATOM 612 N N . SER A 1 81 ? 3.977 -8.352 4.586 1 97.62 81 SER A N 1
ATOM 613 C CA . SER A 1 81 ? 5.426 -8.195 4.602 1 97.62 81 SER A CA 1
ATOM 614 C C . SER A 1 81 ? 6.129 -9.547 4.691 1 97.62 81 SER A C 1
ATOM 616 O O . SER A 1 81 ? 5.84 -10.344 5.586 1 97.62 81 SER A O 1
ATOM 618 N N . PHE A 1 82 ? 7.012 -9.758 3.766 1 96.81 82 PHE A N 1
ATOM 619 C CA . PHE A 1 82 ? 7.891 -10.914 3.838 1 96.81 82 PHE A CA 1
ATOM 620 C C . PHE A 1 82 ? 9.094 -10.633 4.727 1 96.81 82 PHE A C 1
ATOM 622 O O . PHE A 1 82 ? 9.945 -9.805 4.383 1 96.81 82 PHE A O 1
ATOM 629 N N . ILE A 1 83 ? 9.219 -11.375 5.812 1 95.88 83 ILE A N 1
ATOM 630 C CA . ILE A 1 83 ? 10.141 -10.984 6.871 1 95.88 83 ILE A CA 1
ATOM 631 C C . ILE A 1 83 ? 11.414 -11.828 6.781 1 95.88 83 ILE A C 1
ATOM 633 O O . ILE A 1 83 ? 12.523 -11.312 6.957 1 95.88 83 ILE A O 1
ATOM 637 N N . ASP A 1 84 ? 11.219 -13.133 6.578 1 94.25 84 ASP A N 1
ATOM 638 C CA . ASP A 1 84 ? 12.359 -14.055 6.551 1 94.25 84 ASP A CA 1
ATOM 639 C C . ASP A 1 84 ? 12.086 -15.242 5.633 1 94.25 84 ASP A C 1
ATOM 641 O O . ASP A 1 84 ? 10.961 -15.43 5.168 1 94.25 84 ASP A O 1
ATOM 645 N N . ARG A 1 85 ? 13.164 -16 5.41 1 93.12 85 ARG A N 1
ATOM 646 C CA . ARG A 1 85 ? 13.047 -17.188 4.57 1 93.12 85 ARG A CA 1
ATOM 647 C C . ARG A 1 85 ? 12.219 -18.266 5.254 1 93.12 85 ARG A C 1
ATOM 649 O O . ARG A 1 85 ? 12.227 -18.375 6.484 1 93.12 85 ARG A O 1
ATOM 656 N N . THR A 1 86 ? 11.523 -19.016 4.418 1 96.88 86 THR A N 1
ATOM 657 C CA . THR A 1 86 ? 10.727 -20.125 4.938 1 96.88 86 THR A CA 1
ATOM 658 C C . THR A 1 86 ? 11.422 -21.453 4.711 1 96.88 86 THR A C 1
ATOM 660 O O . THR A 1 86 ? 12.258 -21.578 3.812 1 96.88 86 THR A O 1
ATOM 663 N N . ASP A 1 87 ? 11.117 -22.406 5.562 1 96.81 87 ASP A N 1
ATOM 664 C CA . ASP A 1 87 ? 11.555 -23.797 5.438 1 96.81 87 ASP A CA 1
ATOM 665 C C . ASP A 1 87 ? 10.453 -24.672 4.844 1 96.81 87 ASP A C 1
ATOM 667 O O . ASP A 1 87 ? 9.469 -24.984 5.52 1 96.81 87 ASP A O 1
ATOM 671 N N . PRO A 1 88 ? 10.68 -25.094 3.619 1 95.38 88 PRO A N 1
ATOM 672 C CA . PRO A 1 88 ? 9.609 -25.828 2.945 1 95.38 88 PRO A CA 1
ATOM 673 C C . PRO A 1 88 ? 9.281 -27.156 3.633 1 95.38 88 PRO A C 1
ATOM 675 O O . PRO A 1 88 ? 8.211 -27.719 3.42 1 95.38 88 PRO A O 1
ATOM 678 N N . ALA A 1 89 ? 10.164 -27.656 4.41 1 96 89 ALA A N 1
ATOM 679 C CA . ALA A 1 89 ? 9.992 -28.969 5.023 1 96 89 ALA A CA 1
ATOM 680 C C . ALA A 1 89 ? 9.211 -28.859 6.328 1 96 89 ALA A C 1
ATOM 682 O O . ALA A 1 89 ? 8.773 -29.875 6.875 1 96 89 ALA A O 1
ATOM 683 N N . SER A 1 90 ? 9 -27.703 6.812 1 97.62 90 SER A N 1
ATOM 684 C CA . SER A 1 90 ? 8.344 -27.516 8.102 1 97.62 90 SER A CA 1
ATOM 685 C C . SER A 1 90 ? 7.039 -26.75 7.945 1 97.62 90 SER A C 1
ATOM 687 O O . SER A 1 90 ? 6.957 -25.812 7.133 1 97.62 90 SER A O 1
ATOM 689 N N . PRO A 1 91 ? 6.098 -27.109 8.773 1 97.75 91 PRO A N 1
ATOM 690 C CA . PRO A 1 91 ? 4.832 -26.375 8.688 1 97.75 91 PRO A CA 1
ATOM 691 C C . PRO A 1 91 ? 4.957 -24.922 9.133 1 97.75 91 PRO A C 1
ATOM 693 O O . PRO A 1 91 ? 5.82 -24.594 9.953 1 97.75 91 PRO A O 1
ATOM 696 N N . ILE A 1 92 ? 4.129 -24.078 8.562 1 98.12 92 ILE A N 1
ATOM 697 C CA . ILE A 1 92 ? 3.977 -22.688 8.992 1 98.12 92 ILE A CA 1
ATOM 698 C C . ILE A 1 92 ? 2.773 -22.562 9.922 1 98.12 92 ILE A C 1
ATOM 700 O O . ILE A 1 92 ? 1.688 -23.062 9.617 1 98.12 92 ILE A O 1
ATOM 704 N N . VAL A 1 93 ? 2.984 -21.969 11.039 1 97.88 93 VAL A N 1
ATOM 705 C CA . VAL A 1 93 ? 1.889 -21.688 11.961 1 97.88 93 VAL A CA 1
ATOM 706 C C . VAL A 1 93 ? 1.432 -20.234 11.797 1 97.88 93 VAL A C 1
ATOM 708 O O . VAL A 1 93 ? 2.219 -19.312 11.992 1 97.88 93 VAL A O 1
ATOM 711 N N . TYR A 1 94 ? 0.212 -20.062 11.445 1 98.25 94 TYR A N 1
ATOM 712 C CA . TYR A 1 94 ? -0.408 -18.734 11.344 1 98.25 94 TYR A CA 1
ATOM 713 C C . TYR A 1 94 ? -1.193 -18.406 12.602 1 98.25 94 TYR A C 1
ATOM 715 O O . TYR A 1 94 ? -2.041 -19.188 13.039 1 98.25 94 TYR A O 1
ATOM 723 N N . ARG A 1 95 ? -0.934 -17.266 13.133 1 97.69 95 ARG A N 1
ATOM 724 C CA . ARG A 1 95 ? -1.649 -16.781 14.312 1 97.69 95 ARG A CA 1
ATOM 725 C C . ARG A 1 95 ? -2.385 -15.477 14.016 1 97.69 95 ARG A C 1
ATOM 727 O O . ARG A 1 95 ? -1.787 -14.523 13.523 1 97.69 95 ARG A O 1
ATOM 734 N N . VAL A 1 96 ? -3.682 -15.477 14.32 1 97.81 96 VAL A N 1
ATOM 735 C CA . VAL A 1 96 ? -4.516 -14.305 14.07 1 97.81 96 VAL A CA 1
ATOM 736 C C . VAL A 1 96 ? -4.715 -13.523 15.367 1 97.81 96 VAL A C 1
ATOM 738 O O . VAL A 1 96 ? -5.098 -14.094 16.391 1 97.81 96 VAL A O 1
ATOM 741 N N . ASN A 1 97 ? -4.387 -12.289 15.328 1 96.69 97 ASN A N 1
ATOM 742 C CA . ASN A 1 97 ? -4.789 -11.367 16.391 1 96.69 97 ASN A CA 1
ATOM 743 C C . ASN A 1 97 ? -5.953 -10.484 15.953 1 96.69 97 ASN A C 1
ATOM 745 O O . ASN A 1 97 ? -5.887 -9.836 14.906 1 96.69 97 ASN A O 1
ATOM 749 N N . ARG A 1 98 ? -6.969 -10.508 16.75 1 96.44 98 ARG A N 1
ATOM 750 C CA . ARG A 1 98 ? -8.164 -9.727 16.453 1 96.44 98 ARG A CA 1
ATOM 751 C C . ARG A 1 98 ? -8.008 -8.281 16.922 1 96.44 98 ARG A C 1
ATOM 753 O O . ARG A 1 98 ? -8.211 -7.973 18.094 1 96.44 98 ARG A O 1
ATOM 760 N N . LEU A 1 99 ? -7.727 -7.41 16.062 1 95.56 99 LEU A N 1
ATOM 761 C CA . LEU A 1 99 ? -7.461 -6.012 16.375 1 95.56 99 LEU A CA 1
ATOM 762 C C . LEU A 1 99 ? -8.758 -5.254 16.641 1 95.56 99 LEU A C 1
ATOM 764 O O . LEU A 1 99 ? -8.844 -4.461 17.578 1 95.56 99 LEU A O 1
ATOM 768 N N . ARG A 1 100 ? -9.703 -5.406 15.812 1 93.62 100 ARG A N 1
ATOM 769 C CA . ARG A 1 100 ? -11.039 -4.816 15.906 1 93.62 100 ARG A CA 1
ATOM 770 C C . ARG A 1 100 ? -12.094 -5.762 15.352 1 93.62 100 ARG A C 1
ATOM 772 O O . ARG A 1 100 ? -11.906 -6.371 14.297 1 93.62 100 ARG A O 1
ATOM 779 N N . THR A 1 101 ? -13.156 -5.879 16.125 1 93.38 101 THR A N 1
ATOM 780 C CA . THR A 1 101 ? -14.289 -6.695 15.68 1 93.38 101 THR A CA 1
ATOM 781 C C . THR A 1 101 ? -15.594 -5.914 15.781 1 93.38 101 THR A C 1
ATOM 783 O O . THR A 1 101 ? -16.141 -5.746 16.875 1 93.38 101 THR A O 1
ATOM 786 N N . GLY A 1 102 ? -15.969 -5.395 14.656 1 89 102 GLY A N 1
ATOM 787 C CA . GLY A 1 102 ? -17.25 -4.715 14.602 1 89 102 GLY A CA 1
ATOM 788 C C . GLY A 1 102 ? -18.266 -5.41 13.711 1 89 102 GLY A C 1
ATOM 789 O O . GLY A 1 102 ? -17.953 -6.422 13.078 1 89 102 GLY A O 1
ATOM 790 N N . ASN A 1 103 ? -19.469 -4.805 13.688 1 88.44 103 ASN A N 1
ATOM 791 C CA . ASN A 1 103 ? -20.531 -5.371 12.867 1 88.44 103 ASN A CA 1
ATOM 792 C C . ASN A 1 103 ? -20.312 -5.086 11.391 1 88.44 103 ASN A C 1
ATOM 794 O O . ASN A 1 103 ? -20.672 -5.898 10.531 1 88.44 103 ASN A O 1
ATOM 798 N N . THR A 1 104 ? -19.703 -3.936 11.156 1 89.94 104 THR A N 1
ATOM 799 C CA . THR A 1 104 ? -19.578 -3.545 9.758 1 89.94 104 THR A CA 1
ATOM 800 C C . THR A 1 104 ? -18.109 -3.521 9.328 1 89.94 104 THR A C 1
ATOM 802 O O . THR A 1 104 ? -17.812 -3.484 8.133 1 89.94 104 THR A O 1
ATOM 805 N N . VAL A 1 105 ? -17.25 -3.521 10.336 1 92.62 105 VAL A N 1
ATOM 806 C CA . VAL A 1 105 ? -15.828 -3.477 10.039 1 92.62 105 VAL A CA 1
ATOM 807 C C . VAL A 1 105 ? -15.07 -4.41 10.992 1 92.62 105 VAL A C 1
ATOM 809 O O . VAL A 1 105 ? -15.461 -4.578 12.148 1 92.62 105 VAL A O 1
ATOM 812 N N . ALA A 1 106 ? -14.039 -5.008 10.523 1 96.56 106 ALA A N 1
ATOM 813 C CA . ALA A 1 106 ? -13.117 -5.805 11.328 1 96.56 106 ALA A CA 1
ATOM 814 C C . ALA A 1 106 ? -11.688 -5.68 10.812 1 96.56 106 ALA A C 1
ATOM 816 O O . ALA A 1 106 ? -11.469 -5.406 9.633 1 96.56 106 ALA A O 1
ATOM 817 N N . SER A 1 107 ? -10.742 -5.766 11.672 1 97 107 SER A N 1
ATOM 818 C CA . SER A 1 107 ? -9.328 -5.773 11.32 1 97 107 SER A CA 1
ATOM 819 C C . SER A 1 107 ? -8.594 -6.914 12.016 1 97 107 SER A C 1
ATOM 821 O O . SER A 1 107 ? -8.875 -7.227 13.172 1 97 107 SER A O 1
ATOM 823 N N . ARG A 1 108 ? -7.691 -7.523 11.281 1 98 108 ARG A N 1
ATOM 824 C CA . ARG A 1 108 ? -6.887 -8.633 11.773 1 98 108 ARG A CA 1
ATOM 825 C C . ARG A 1 108 ? -5.418 -8.453 11.406 1 98 108 ARG A C 1
ATOM 827 O O . ARG A 1 108 ? -5.102 -7.844 10.383 1 98 108 ARG A O 1
ATOM 834 N N . ILE A 1 109 ? -4.625 -8.93 12.273 1 98.06 109 ILE A N 1
ATOM 835 C CA . ILE A 1 109 ? -3.227 -9.125 11.906 1 98.06 109 ILE A CA 1
ATOM 836 C C . ILE A 1 109 ? -2.865 -10.602 12.031 1 98.06 109 ILE A C 1
ATOM 838 O O . ILE A 1 109 ? -3.283 -11.273 12.977 1 98.06 109 ILE A O 1
ATOM 842 N N . VAL A 1 110 ? -2.205 -11.125 11.039 1 98.31 110 VAL A N 1
ATOM 843 C CA . VAL A 1 110 ? -1.763 -12.516 11.008 1 98.31 110 VAL A CA 1
ATOM 844 C C . VAL A 1 110 ? -0.237 -12.57 11.062 1 98.31 110 VAL A C 1
ATOM 846 O O . VAL A 1 110 ? 0.444 -11.883 10.305 1 98.31 110 VAL A O 1
ATOM 849 N N . HIS A 1 111 ? 0.273 -13.344 11.969 1 98.06 111 HIS A N 1
ATOM 850 C CA . HIS A 1 111 ? 1.693 -13.672 12.039 1 98.06 111 HIS A CA 1
ATOM 851 C C . HIS A 1 111 ? 1.952 -15.109 11.625 1 98.06 111 HIS A C 1
ATOM 853 O O . HIS A 1 111 ? 1.286 -16.031 12.102 1 98.06 111 HIS A O 1
ATOM 859 N N . ALA A 1 112 ? 2.844 -15.266 10.742 1 98.5 112 ALA A N 1
ATOM 860 C CA . ALA A 1 112 ? 3.258 -16.609 10.328 1 98.5 112 ALA A CA 1
ATOM 861 C C . ALA A 1 112 ? 4.617 -16.969 10.922 1 98.5 112 ALA A C 1
ATOM 863 O O . ALA A 1 112 ? 5.59 -16.219 10.75 1 98.5 112 ALA A O 1
ATOM 864 N N . PHE A 1 113 ? 4.656 -18.125 11.531 1 97.94 113 PHE A N 1
ATOM 865 C CA . PHE A 1 113 ? 5.867 -18.531 12.242 1 97.94 113 PHE A CA 1
ATOM 866 C C . PHE A 1 113 ? 6.371 -19.875 11.734 1 97.94 113 PHE A C 1
ATOM 868 O O . PHE A 1 113 ? 5.574 -20.75 11.406 1 97.94 113 PHE A O 1
ATOM 875 N N . GLN A 1 114 ? 7.633 -20 11.672 1 97.31 114 GLN A N 1
ATOM 876 C CA . GLN A 1 114 ? 8.359 -21.266 11.594 1 97.31 114 GLN A CA 1
ATOM 877 C C . GLN A 1 114 ? 9.531 -21.281 12.57 1 97.31 114 GLN A C 1
ATOM 879 O O . GLN A 1 114 ? 10.219 -20.281 12.75 1 97.31 114 GLN A O 1
ATOM 884 N N . HIS A 1 115 ? 9.727 -22.422 13.297 1 95.38 115 HIS A N 1
ATOM 885 C CA . HIS A 1 115 ? 10.805 -22.547 14.266 1 95.38 115 HIS A CA 1
ATOM 886 C C . HIS A 1 115 ? 10.844 -21.359 15.219 1 95.38 115 HIS A C 1
ATOM 888 O O . HIS A 1 115 ? 11.906 -20.797 15.477 1 95.38 115 HIS A O 1
ATOM 894 N N . ASN A 1 116 ? 9.695 -20.828 15.516 1 93 116 ASN A N 1
ATOM 895 C CA . ASN A 1 116 ? 9.516 -19.734 16.453 1 93 116 ASN A CA 1
ATOM 896 C C . ASN A 1 116 ? 10.062 -18.422 15.914 1 93 116 ASN A C 1
ATOM 898 O O . ASN A 1 116 ? 10.375 -17.516 16.688 1 93 116 ASN A O 1
ATOM 902 N N . LYS A 1 117 ? 10.211 -18.391 14.688 1 95.38 117 LYS A N 1
ATOM 903 C CA . LYS A 1 117 ? 10.625 -17.156 14.016 1 95.38 117 LYS A CA 1
ATOM 904 C C . LYS A 1 117 ? 9.516 -16.625 13.109 1 95.38 117 LYS A C 1
ATOM 906 O O . LYS A 1 117 ? 8.844 -17.391 12.422 1 95.38 117 LYS A O 1
ATOM 911 N N . LEU A 1 118 ? 9.383 -15.344 13.188 1 97.25 118 LEU A N 1
ATOM 912 C CA . LEU A 1 118 ? 8.422 -14.695 12.305 1 97.25 118 LEU A CA 1
ATOM 913 C C . LEU A 1 118 ? 8.93 -14.68 10.859 1 97.25 118 LEU A C 1
ATOM 915 O O . LEU A 1 118 ? 10.016 -14.172 10.586 1 97.25 118 LEU A O 1
ATOM 919 N N . VAL A 1 119 ? 8.141 -15.234 9.945 1 97.56 119 VAL A N 1
ATOM 920 C CA . VAL A 1 119 ? 8.609 -15.312 8.57 1 97.56 119 VAL A CA 1
ATOM 921 C C . VAL A 1 119 ? 7.746 -14.438 7.668 1 97.56 119 VAL A C 1
ATOM 923 O O . VAL A 1 119 ? 8.172 -14.031 6.586 1 97.56 119 VAL A O 1
ATOM 926 N N . PHE A 1 120 ? 6.535 -14.18 8.055 1 98.12 120 PHE A N 1
ATOM 927 C CA . PHE A 1 120 ? 5.578 -13.383 7.297 1 98.12 120 PHE A CA 1
ATOM 928 C C . PHE A 1 120 ? 4.551 -12.75 8.219 1 98.12 120 PHE A C 1
ATOM 930 O O . PHE A 1 120 ? 4.223 -13.305 9.273 1 98.12 120 PHE A O 1
ATOM 937 N N . MET A 1 121 ? 4.059 -11.594 7.852 1 98.25 121 MET A N 1
ATOM 938 C CA . MET A 1 121 ? 2.957 -10.969 8.578 1 98.25 121 MET A CA 1
ATOM 939 C C . MET A 1 121 ? 2.072 -10.164 7.637 1 98.25 121 MET A C 1
ATOM 941 O O . MET A 1 121 ? 2.525 -9.711 6.586 1 98.25 121 MET A O 1
ATOM 945 N N . ALA A 1 122 ? 0.835 -9.984 8.047 1 98.38 122 ALA A N 1
ATOM 946 C CA . ALA A 1 122 ? -0.085 -9.203 7.227 1 98.38 122 ALA A CA 1
ATOM 947 C C . ALA A 1 122 ? -1.205 -8.609 8.078 1 98.38 122 ALA A C 1
ATOM 949 O O . ALA A 1 122 ? -1.732 -9.273 8.969 1 98.38 122 ALA A O 1
ATOM 950 N N . THR A 1 123 ? -1.486 -7.375 7.816 1 97.88 123 THR A N 1
ATOM 951 C CA . THR A 1 123 ? -2.688 -6.75 8.352 1 97.88 123 THR A CA 1
ATOM 952 C C . THR A 1 123 ? -3.801 -6.723 7.309 1 97.88 123 THR A C 1
ATOM 954 O O . THR A 1 123 ? -3.547 -6.461 6.133 1 97.88 123 THR A O 1
ATOM 957 N N . MET A 1 124 ? -4.973 -6.992 7.781 1 98.19 124 MET A N 1
ATOM 958 C CA . MET A 1 124 ? -6.121 -7.059 6.879 1 98.19 124 MET A CA 1
ATOM 959 C C . MET A 1 124 ? -7.312 -6.305 7.457 1 98.19 124 MET A C 1
ATOM 961 O O . MET A 1 124 ? -7.504 -6.273 8.672 1 98.19 124 MET A O 1
ATOM 965 N N . SER A 1 125 ? -8.031 -5.738 6.57 1 97.94 125 SER A N 1
ATOM 966 C CA . SER A 1 125 ? -9.273 -5.055 6.941 1 97.94 125 SER A CA 1
ATOM 967 C C . SER A 1 125 ? -10.461 -5.621 6.184 1 97.94 125 SER A C 1
ATOM 969 O O . SER A 1 125 ? -10.344 -5.996 5.012 1 97.94 125 SER A O 1
ATOM 971 N N . PHE A 1 126 ? -11.586 -5.699 6.836 1 97.31 126 PHE A N 1
ATOM 972 C CA . PHE A 1 126 ? -12.828 -6.266 6.328 1 97.31 126 PHE A CA 1
ATOM 973 C C . PHE A 1 126 ? -13.977 -5.273 6.48 1 97.31 126 PHE A C 1
ATOM 975 O O . PHE A 1 126 ? -14.016 -4.5 7.438 1 97.31 126 PHE A O 1
ATOM 982 N N . HIS A 1 127 ? -14.867 -5.309 5.539 1 95.25 127 HIS A N 1
ATOM 983 C CA . HIS A 1 127 ? -15.984 -4.367 5.543 1 95.25 127 HIS A CA 1
ATOM 984 C C . HIS A 1 127 ? -17.219 -4.969 4.867 1 95.25 127 HIS A C 1
ATOM 986 O O . HIS A 1 127 ? -17.094 -5.719 3.895 1 95.25 127 HIS A O 1
ATOM 992 N N . ARG A 1 128 ? -18.312 -4.621 5.422 1 92.25 128 ARG A N 1
ATOM 993 C CA . ARG A 1 128 ? -19.562 -4.926 4.73 1 92.25 128 ARG A CA 1
ATOM 994 C C . ARG A 1 128 ? -19.797 -3.971 3.562 1 92.25 128 ARG A C 1
ATOM 996 O O . ARG A 1 128 ? -19.875 -2.756 3.756 1 92.25 128 ARG A O 1
ATOM 1003 N N . ILE A 1 129 ? -19.859 -4.457 2.445 1 86.12 129 ILE A N 1
ATOM 1004 C CA . ILE A 1 129 ? -20.031 -3.615 1.263 1 86.12 129 ILE A CA 1
ATOM 1005 C C . ILE A 1 129 ? -21.359 -2.863 1.346 1 86.12 129 ILE A C 1
ATOM 1007 O O . ILE A 1 129 ? -22.406 -3.471 1.56 1 86.12 129 ILE A O 1
ATOM 1011 N N . GLU A 1 130 ? -21.234 -1.599 1.159 1 85.75 130 GLU A N 1
ATOM 1012 C CA . GLU A 1 130 ? -22.453 -0.788 1.206 1 85.75 130 GLU A CA 1
ATOM 1013 C C . GLU A 1 130 ? -23.203 -0.856 -0.115 1 85.75 130 GLU A C 1
ATOM 1015 O O . GLU A 1 130 ? -22.641 -0.604 -1.18 1 85.75 130 GLU A O 1
ATOM 1020 N N . LYS A 1 131 ? -24.438 -1.119 0.025 1 83 131 LYS A N 1
ATOM 1021 C CA . LYS A 1 131 ? -25.281 -1.279 -1.16 1 83 131 LYS A CA 1
ATOM 1022 C C . LYS A 1 131 ? -25.531 0.063 -1.84 1 83 131 LYS A C 1
ATOM 1024 O O . LYS A 1 131 ? -25.688 0.126 -3.061 1 83 131 LYS A O 1
ATOM 1029 N N . HIS A 1 132 ? -25.562 1.146 -1.064 1 82.69 132 HIS A N 1
ATOM 1030 C CA . HIS A 1 132 ? -25.797 2.49 -1.576 1 82.69 132 HIS A CA 1
ATOM 1031 C C . HIS A 1 132 ? -24.688 3.445 -1.155 1 82.69 132 HIS A C 1
ATOM 1033 O O . HIS A 1 132 ? -24.891 4.301 -0.29 1 82.69 132 HIS A O 1
ATOM 1039 N N . PRO A 1 133 ? -23.609 3.396 -1.883 1 84.56 133 PRO A N 1
ATOM 1040 C CA . PRO A 1 133 ? -22.484 4.23 -1.48 1 84.56 133 PRO A CA 1
ATOM 1041 C C . PRO A 1 133 ? -22.703 5.711 -1.789 1 84.56 133 PRO A C 1
ATOM 1043 O O . PRO A 1 133 ? -23.391 6.051 -2.752 1 84.56 133 PRO A O 1
ATOM 1046 N N . SER A 1 134 ? -22.109 6.586 -0.992 1 83.75 134 SER A N 1
ATOM 1047 C CA . SER A 1 134 ? -22.219 8.031 -1.154 1 83.75 134 SER A CA 1
ATOM 1048 C C . SER A 1 134 ? -21.375 8.523 -2.334 1 83.75 134 SER A C 1
ATOM 1050 O O . SER A 1 134 ? -21.625 9.602 -2.877 1 83.75 134 SER A O 1
ATOM 1052 N N . ILE A 1 135 ? -20.344 7.824 -2.645 1 84.12 135 ILE A N 1
ATOM 1053 C CA . ILE A 1 135 ? -19.469 8.164 -3.76 1 84.12 135 ILE A CA 1
ATOM 1054 C C . ILE A 1 135 ? -19.266 6.934 -4.645 1 84.12 135 ILE A C 1
ATOM 1056 O O . ILE A 1 135 ? -19.172 5.809 -4.145 1 84.12 135 ILE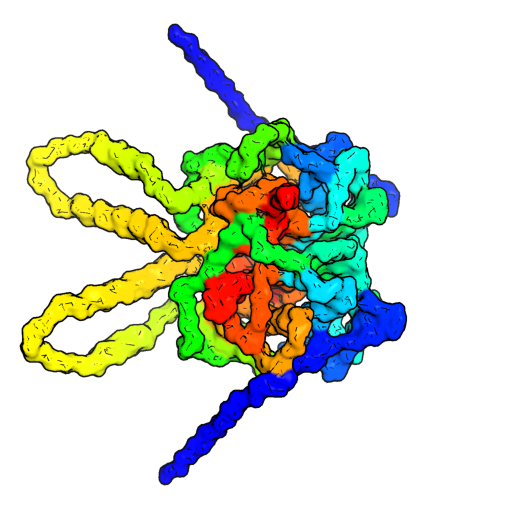 A O 1
ATOM 1060 N N . LYS A 1 136 ? -19.25 7.215 -5.938 1 85.25 136 LYS A N 1
ATOM 1061 C CA . LYS A 1 136 ? -19.031 6.137 -6.898 1 85.25 136 LYS A CA 1
ATOM 1062 C C . LYS A 1 136 ? -18.156 6.609 -8.062 1 85.25 136 LYS A C 1
ATOM 1064 O O . LYS A 1 136 ? -18.375 7.691 -8.609 1 85.25 136 LYS A O 1
ATOM 1069 N N . HIS A 1 137 ? -17.156 5.832 -8.266 1 88.06 137 HIS A N 1
ATOM 1070 C CA . HIS A 1 137 ? -16.234 6.078 -9.367 1 88.06 137 HIS A CA 1
ATOM 1071 C C . HIS A 1 137 ? -15.375 4.844 -9.656 1 88.06 137 HIS A C 1
ATOM 1073 O O . HIS A 1 137 ? -14.961 4.141 -8.734 1 88.06 137 HIS A O 1
ATOM 1079 N N . THR A 1 138 ? -15.227 4.543 -10.875 1 86.19 138 THR A N 1
ATOM 1080 C CA . THR A 1 138 ? -14.32 3.461 -11.227 1 86.19 138 THR A CA 1
ATOM 1081 C C . THR A 1 138 ? -13.5 3.826 -12.469 1 86.19 138 THR A C 1
ATOM 1083 O O . THR A 1 138 ? -14.055 4.312 -13.461 1 86.19 138 THR A O 1
ATOM 1086 N N . ARG A 1 139 ? -12.258 3.689 -12.32 1 84.19 139 ARG A N 1
ATOM 1087 C CA . ARG A 1 139 ? -11.391 3.816 -13.484 1 84.19 139 ARG A CA 1
ATOM 1088 C C . ARG A 1 139 ? -11.672 2.709 -14.5 1 84.19 139 ARG A C 1
ATOM 1090 O O . ARG A 1 139 ? -11.555 1.524 -14.172 1 84.19 139 ARG A O 1
ATOM 1097 N N . SER A 1 140 ? -11.992 3.074 -15.633 1 86.25 140 SER A N 1
ATOM 1098 C CA . SER A 1 140 ? -12.273 2.088 -16.672 1 86.25 140 SER A CA 1
ATOM 1099 C C . SER A 1 140 ? -10.977 1.52 -17.25 1 86.25 140 SER A C 1
ATOM 1101 O O . SER A 1 140 ? -9.914 2.133 -17.125 1 86.25 140 SER A O 1
ATOM 1103 N N . ILE A 1 141 ? -11.148 0.351 -17.734 1 89.31 141 ILE A N 1
ATOM 1104 C CA . ILE A 1 141 ? -10.039 -0.241 -18.484 1 89.31 141 ILE A CA 1
ATOM 1105 C C . ILE A 1 141 ? -9.617 0.697 -19.609 1 89.31 141 ILE A C 1
ATOM 1107 O O . ILE A 1 141 ? -10.461 1.287 -20.297 1 89.31 141 ILE A O 1
ATOM 1111 N N . PRO A 1 142 ? -8.359 0.894 -19.703 1 83 142 PRO A N 1
ATOM 1112 C CA . PRO A 1 142 ? -7.918 1.768 -20.797 1 83 142 PRO A CA 1
ATOM 1113 C C . PRO A 1 142 ? -8.477 1.343 -22.156 1 83 142 PRO A C 1
ATOM 1115 O O . PRO A 1 142 ? -8.57 0.147 -22.438 1 83 142 PRO A O 1
ATOM 1118 N N . VAL A 1 143 ? -8.781 2.33 -22.906 1 79.19 143 VAL A N 1
ATOM 1119 C CA . VAL A 1 143 ? -9.422 2.086 -24.188 1 79.19 143 VAL A CA 1
ATOM 1120 C C . VAL A 1 143 ? -8.469 1.313 -25.109 1 79.19 143 VAL A C 1
ATOM 1122 O O . VAL A 1 143 ? -8.906 0.479 -25.906 1 79.19 143 VAL A O 1
ATOM 1125 N N . ASP A 1 144 ? -7.219 1.532 -24.844 1 80.44 144 ASP A N 1
ATOM 1126 C CA . ASP A 1 144 ? -6.219 0.917 -25.719 1 80.44 144 ASP A CA 1
ATOM 1127 C C . ASP A 1 144 ? -5.699 -0.387 -25.125 1 80.44 144 ASP A C 1
ATOM 1129 O O . ASP A 1 144 ? -4.68 -0.92 -25.562 1 80.44 144 ASP A O 1
ATOM 1133 N N . PHE A 1 145 ? -6.387 -0.819 -24.141 1 89.81 145 PHE A N 1
ATOM 1134 C CA . PHE A 1 145 ? -5.961 -2.105 -23.594 1 89.81 145 PHE A CA 1
ATOM 1135 C C . PHE A 1 145 ? -6.055 -3.195 -24.656 1 89.81 145 PHE A C 1
ATOM 1137 O O . PHE A 1 145 ? -7.105 -3.377 -25.281 1 89.81 145 PHE A O 1
ATOM 1144 N N . PRO A 1 146 ? -5.023 -3.951 -24.875 1 90.25 146 PRO A N 1
ATOM 1145 C CA . PRO A 1 146 ? -5.035 -4.938 -25.953 1 90.25 146 PRO A CA 1
ATOM 1146 C C . PRO A 1 146 ? -6.035 -6.066 -25.719 1 90.25 146 PRO A C 1
ATOM 1148 O O . PRO A 1 146 ? -6.227 -6.492 -24.578 1 90.25 146 PRO A O 1
ATOM 1151 N N . LYS A 1 147 ? -6.535 -6.492 -26.797 1 90.25 147 LYS A N 1
ATOM 1152 C CA . LYS A 1 147 ? -7.445 -7.629 -26.719 1 90.25 147 LYS A CA 1
ATOM 1153 C C . LYS A 1 147 ? -6.695 -8.906 -26.359 1 90.25 147 LYS A C 1
ATOM 1155 O O . LYS A 1 147 ? -5.527 -9.07 -26.719 1 90.25 147 LYS A O 1
ATOM 1160 N N . ILE A 1 148 ? -7.375 -9.773 -25.719 1 92.81 148 ILE A N 1
ATOM 1161 C CA . ILE A 1 148 ? -6.773 -11 -25.188 1 92.81 148 ILE A CA 1
ATOM 1162 C C . ILE A 1 148 ? -6.219 -11.828 -26.344 1 92.81 148 ILE A C 1
ATOM 1164 O O . ILE A 1 148 ? -5.215 -12.531 -26.188 1 92.81 148 ILE A O 1
ATOM 1168 N N . ASP A 1 149 ? -6.801 -11.789 -27.516 1 91.69 149 ASP A N 1
ATOM 1169 C CA . ASP A 1 149 ? -6.387 -12.602 -28.656 1 91.69 149 ASP A CA 1
ATOM 1170 C C . ASP A 1 149 ? -5.016 -12.172 -29.172 1 91.69 149 ASP A C 1
ATOM 1172 O O . ASP A 1 149 ? -4.355 -12.922 -29.906 1 91.69 149 ASP A O 1
ATOM 1176 N N . LEU A 1 150 ? -4.59 -10.969 -28.828 1 91.69 150 LEU A N 1
ATOM 1177 C CA . LEU A 1 150 ? -3.285 -10.453 -29.234 1 91.69 150 LEU A CA 1
ATOM 1178 C C . LEU A 1 150 ? -2.201 -10.906 -28.266 1 91.69 150 LEU A C 1
ATOM 1180 O O . LEU A 1 150 ? -1.013 -10.68 -28.5 1 91.69 150 LEU A O 1
ATOM 1184 N N . MET A 1 151 ? -2.578 -11.547 -27.234 1 93 151 MET A N 1
ATOM 1185 C CA . MET A 1 151 ? -1.626 -11.891 -26.188 1 93 151 MET A CA 1
ATOM 1186 C C . MET A 1 151 ? -1.226 -13.359 -26.266 1 93 151 MET A C 1
ATOM 1188 O O . MET A 1 151 ? -1.988 -14.188 -26.766 1 93 151 MET A O 1
ATOM 1192 N N . LYS A 1 152 ? -0.083 -13.641 -25.812 1 92.81 152 LYS A N 1
ATOM 1193 C CA . LYS A 1 152 ? 0.465 -14.992 -25.844 1 92.81 152 LYS A CA 1
ATOM 1194 C C . LYS A 1 152 ? 0.508 -15.586 -24.438 1 92.81 152 LYS A C 1
ATOM 1196 O O . LYS A 1 152 ? 0.757 -14.875 -23.453 1 92.81 152 LYS A O 1
ATOM 1201 N N . PRO A 1 153 ? 0.351 -16.875 -24.422 1 93.5 153 PRO A N 1
ATOM 1202 C CA . PRO A 1 153 ? 0.486 -17.516 -23.109 1 93.5 153 PRO A CA 1
ATOM 1203 C C . PRO A 1 153 ? 1.866 -17.312 -22.484 1 93.5 153 PRO A C 1
ATOM 1205 O O . PRO A 1 153 ? 2.871 -17.297 -23.203 1 93.5 153 PRO A O 1
ATOM 1208 N N . VAL A 1 154 ? 1.854 -17.172 -21.172 1 89.88 154 VAL A N 1
ATOM 1209 C CA . VAL A 1 154 ? 3.119 -16.969 -20.469 1 89.88 154 VAL A CA 1
ATOM 1210 C C . VAL A 1 154 ? 3.102 -17.75 -19.156 1 89.88 154 VAL A C 1
ATOM 1212 O O . VAL A 1 154 ? 2.059 -17.859 -18.516 1 89.88 154 VAL A O 1
ATOM 1215 N N . LYS A 1 155 ? 4.211 -18.25 -18.859 1 87 155 LYS A N 1
ATOM 1216 C CA . LYS A 1 155 ? 4.434 -18.875 -17.547 1 87 155 LYS A CA 1
ATOM 1217 C C . LYS A 1 155 ? 5.527 -18.156 -16.781 1 87 155 LYS A C 1
ATOM 1219 O O . LYS A 1 155 ? 6.293 -17.375 -17.344 1 87 155 LYS A O 1
ATOM 1224 N N . ARG A 1 156 ? 5.516 -18.344 -15.5 1 86.31 156 ARG A N 1
ATOM 1225 C CA . ARG A 1 156 ? 6.477 -17.672 -14.633 1 86.31 156 ARG A CA 1
ATOM 1226 C C . ARG A 1 156 ? 7.906 -17.953 -15.07 1 86.31 156 ARG A C 1
ATOM 1228 O O . ARG A 1 156 ? 8.75 -17.047 -15.07 1 86.31 156 ARG A O 1
ATOM 1235 N N . SER A 1 157 ? 8.227 -19.156 -15.43 1 82.12 157 SER A N 1
ATOM 1236 C CA . SER A 1 157 ? 9.57 -19.562 -15.844 1 82.12 157 SER A CA 1
ATOM 1237 C C . SER A 1 157 ? 10.016 -18.781 -17.078 1 82.12 157 SER A C 1
ATOM 1239 O O . SER A 1 157 ? 11.219 -18.562 -17.266 1 82.12 157 SER A O 1
ATOM 1241 N N . ASP A 1 158 ? 9.039 -18.375 -17.906 1 83.25 158 ASP A N 1
ATOM 1242 C CA . ASP A 1 158 ? 9.383 -17.594 -19.094 1 83.25 158 ASP A CA 1
ATOM 1243 C C . ASP A 1 158 ? 10.031 -16.266 -18.688 1 83.25 158 ASP A C 1
ATOM 1245 O O . ASP A 1 158 ? 11 -15.828 -19.312 1 83.25 158 ASP A O 1
ATOM 1249 N N . TYR A 1 159 ? 9.523 -15.641 -17.703 1 82.69 159 TYR A N 1
ATOM 1250 C CA . TYR A 1 159 ? 10.086 -14.383 -17.234 1 82.69 159 TYR A CA 1
ATOM 1251 C C . TYR A 1 159 ? 11.477 -14.594 -16.641 1 82.69 159 TYR A C 1
ATOM 1253 O O . TYR A 1 159 ? 12.375 -13.766 -16.844 1 82.69 159 TYR A O 1
ATOM 1261 N N . TYR A 1 160 ? 11.672 -15.625 -15.938 1 80 160 TYR A N 1
ATOM 1262 C CA . TYR A 1 160 ? 12.992 -15.914 -15.391 1 80 160 TYR A CA 1
ATOM 1263 C C . TYR A 1 160 ? 14.008 -16.109 -16.516 1 80 160 TYR A C 1
ATOM 1265 O O . TYR A 1 160 ? 15.164 -15.703 -16.391 1 80 160 TYR A O 1
ATOM 1273 N N . LYS A 1 161 ? 13.547 -16.766 -17.562 1 78.94 161 LYS A N 1
ATOM 1274 C CA . LYS A 1 161 ? 14.438 -16.984 -18.703 1 78.94 161 LYS A CA 1
ATOM 1275 C C . LYS A 1 161 ? 14.836 -15.656 -19.344 1 78.94 161 LYS A C 1
ATOM 1277 O O . LYS A 1 161 ? 15.93 -15.531 -19.891 1 78.94 161 LYS A O 1
ATOM 1282 N N . MET A 1 162 ? 13.953 -14.742 -19.234 1 78.38 162 MET A N 1
ATOM 1283 C CA . MET A 1 162 ? 14.242 -13.422 -19.781 1 78.38 162 MET A CA 1
ATOM 1284 C C . MET A 1 162 ? 15.273 -12.688 -18.938 1 78.38 162 MET A C 1
ATOM 1286 O O . MET A 1 162 ? 15.953 -11.789 -19.422 1 78.38 162 MET A O 1
ATOM 1290 N N . ILE A 1 163 ? 15.32 -13.07 -17.688 1 78.62 163 ILE A N 1
ATOM 1291 C CA . ILE A 1 163 ? 16.172 -12.367 -16.75 1 78.62 163 ILE A CA 1
ATOM 1292 C C . ILE A 1 163 ? 17.531 -13.062 -16.656 1 78.62 163 ILE A C 1
ATOM 1294 O O . ILE A 1 163 ? 18.578 -12.398 -16.609 1 78.62 163 ILE A O 1
ATOM 1298 N N . THR A 1 164 ? 17.469 -14.438 -16.469 1 73.69 164 THR A N 1
ATOM 1299 C CA . THR A 1 164 ? 18.703 -15.18 -16.219 1 73.69 164 THR A CA 1
ATOM 1300 C C . THR A 1 164 ? 19.109 -15.992 -17.453 1 73.69 164 THR A C 1
ATOM 1302 O O . THR A 1 164 ? 18.234 -16.422 -18.219 1 73.69 164 THR A O 1
ATOM 1305 N N . THR A 1 165 ? 20.281 -15.953 -17.734 1 61.06 165 THR A N 1
ATOM 1306 C CA . THR A 1 165 ? 20.812 -16.734 -18.844 1 61.06 165 THR A CA 1
ATOM 1307 C C . THR A 1 165 ? 21.141 -18.156 -18.391 1 61.06 165 THR A C 1
ATOM 1309 O O . THR A 1 165 ? 21.469 -19.016 -19.219 1 61.06 165 THR A O 1
ATOM 1312 N N . ASP A 1 166 ? 20.953 -18.328 -17.078 1 57.25 166 ASP A N 1
ATOM 1313 C CA . ASP A 1 166 ? 21.422 -19.641 -16.656 1 57.25 166 ASP A CA 1
ATOM 1314 C C . ASP A 1 166 ? 20.297 -20.656 -16.625 1 57.25 166 ASP A C 1
ATOM 1316 O O . ASP A 1 166 ? 19.125 -20.297 -16.422 1 57.25 166 ASP A O 1
ATOM 1320 N N . GLY A 1 167 ? 20.375 -21.766 -17.281 1 49.88 167 GLY A N 1
ATOM 1321 C CA . GLY A 1 167 ? 19.547 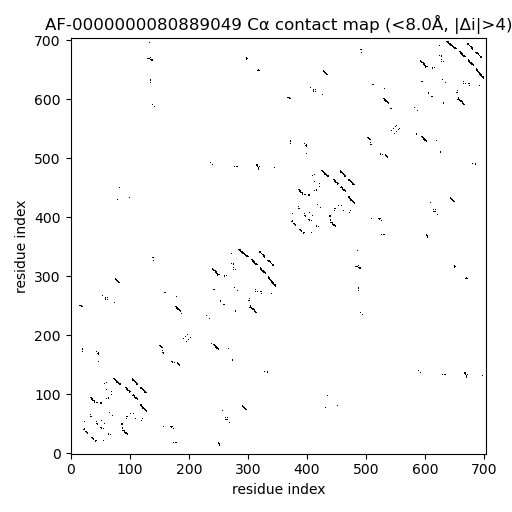-22.969 -17.422 1 49.88 167 GLY A CA 1
ATOM 1322 C C . GLY A 1 167 ? 18.641 -23.203 -16.219 1 49.88 167 GLY A C 1
ATOM 1323 O O . GLY A 1 167 ? 19.141 -23.484 -15.117 1 49.88 167 GLY A O 1
ATOM 1324 N N . LEU A 1 168 ? 17.531 -22.531 -15.945 1 53.84 168 LEU A N 1
ATOM 1325 C CA . LEU A 1 168 ? 16.672 -22.594 -14.781 1 53.84 168 LEU A CA 1
ATOM 1326 C C . LEU A 1 168 ? 15.859 -23.875 -14.758 1 53.84 168 LEU A C 1
ATOM 1328 O O . LEU A 1 168 ? 15.5 -24.406 -15.812 1 53.84 168 LEU A O 1
ATOM 1332 N N . LYS A 1 169 ? 15.984 -24.672 -13.586 1 53.69 169 LYS A N 1
ATOM 1333 C CA . LYS A 1 169 ? 15.094 -25.797 -13.344 1 53.69 169 LYS A CA 1
ATOM 1334 C C . LYS A 1 169 ? 13.625 -25.375 -13.383 1 53.69 169 LYS A C 1
ATOM 1336 O O . LYS A 1 169 ? 13.273 -24.328 -12.844 1 53.69 169 LYS A O 1
ATOM 1341 N N . HIS A 1 170 ? 12.828 -25.844 -14.289 1 57.56 170 HIS A N 1
ATOM 1342 C CA . HIS A 1 170 ? 11.43 -25.516 -14.539 1 57.56 170 HIS A CA 1
ATOM 1343 C C . HIS A 1 170 ? 10.516 -26.188 -13.531 1 57.56 170 HIS A C 1
ATOM 1345 O O . HIS A 1 170 ? 10.531 -27.422 -13.398 1 57.56 170 HIS A O 1
ATOM 1351 N N . ASN A 1 171 ? 10.195 -25.625 -12.328 1 64.62 171 ASN A N 1
ATOM 1352 C CA . ASN A 1 171 ? 9.141 -26.203 -11.508 1 64.62 171 ASN A CA 1
ATOM 1353 C C . ASN A 1 171 ? 7.891 -25.328 -11.5 1 64.62 171 ASN A C 1
ATOM 1355 O O . ASN A 1 171 ? 7.418 -24.922 -10.43 1 64.62 171 ASN A O 1
ATOM 1359 N N . ASP A 1 172 ? 7.309 -25.094 -12.711 1 76.31 172 ASP A N 1
ATOM 1360 C CA . ASP A 1 172 ? 6.148 -24.219 -12.836 1 76.31 172 ASP A CA 1
ATOM 1361 C C . ASP A 1 172 ? 4.852 -25.016 -12.867 1 76.31 172 ASP A C 1
ATOM 1363 O O . ASP A 1 172 ? 3.766 -24.453 -13.008 1 76.31 172 ASP A O 1
ATOM 1367 N N . GLU A 1 173 ? 4.984 -26.297 -12.625 1 72.75 173 GLU A N 1
ATOM 1368 C CA . GLU A 1 173 ? 3.818 -27.156 -12.812 1 72.75 173 GLU A CA 1
ATOM 1369 C C . GLU A 1 173 ? 2.668 -26.734 -11.906 1 72.75 173 GLU A C 1
ATOM 1371 O O . GLU A 1 173 ? 1.51 -26.719 -12.32 1 72.75 173 GLU A O 1
ATOM 1376 N N . ILE A 1 174 ? 2.971 -26.375 -10.789 1 80.69 174 ILE A N 1
ATOM 1377 C CA . ILE A 1 174 ? 1.93 -26.047 -9.82 1 80.69 174 ILE A CA 1
ATOM 1378 C C . ILE A 1 174 ? 1.234 -24.75 -10.227 1 80.69 174 ILE A C 1
ATOM 1380 O O . ILE A 1 174 ? 0.004 -24.688 -10.258 1 80.69 174 ILE A O 1
ATOM 1384 N N . LEU A 1 175 ? 1.947 -23.781 -10.578 1 86.38 175 LEU A N 1
ATOM 1385 C CA . LEU A 1 175 ? 1.344 -22.516 -10.977 1 86.38 175 LEU A CA 1
ATOM 1386 C C . LEU A 1 175 ? 0.587 -22.672 -12.297 1 86.38 175 LEU A C 1
ATOM 1388 O O . LEU A 1 175 ? -0.459 -22.047 -12.484 1 86.38 175 LEU A O 1
ATOM 1392 N N . LEU A 1 176 ? 1.119 -23.562 -13.094 1 86.12 176 LEU A N 1
ATOM 1393 C CA . LEU A 1 176 ? 0.465 -23.797 -14.375 1 86.12 176 LEU A CA 1
ATOM 1394 C C . LEU A 1 176 ? -0.889 -24.469 -14.172 1 86.12 176 LEU A C 1
ATOM 1396 O O . LEU A 1 176 ? -1.835 -24.203 -14.914 1 86.12 176 LEU A O 1
ATOM 1400 N N . ALA A 1 177 ? -0.89 -25.312 -13.227 1 87.88 177 ALA A N 1
ATOM 1401 C CA . ALA A 1 177 ? -2.154 -25.969 -12.914 1 87.88 177 ALA A CA 1
ATOM 1402 C C . ALA A 1 177 ? -3.129 -24.984 -12.258 1 87.88 177 ALA A C 1
ATOM 1404 O O . ALA A 1 177 ? -4.34 -25.062 -12.477 1 87.88 177 ALA A O 1
ATOM 1405 N N . ALA A 1 178 ? -2.584 -24.078 -11.641 1 91.25 178 ALA A N 1
ATOM 1406 C CA . ALA A 1 178 ? -3.385 -23.203 -10.781 1 91.25 178 ALA A CA 1
ATOM 1407 C C . ALA A 1 178 ? -3.973 -22.047 -11.578 1 91.25 178 ALA A C 1
ATOM 1409 O O . ALA A 1 178 ? -5.051 -21.547 -11.25 1 91.25 178 ALA A O 1
ATOM 1410 N N . MET A 1 179 ? -3.254 -21.641 -12.586 1 93.44 179 MET A N 1
ATOM 1411 C CA . MET A 1 179 ? -3.67 -20.406 -13.25 1 93.44 179 MET A CA 1
ATOM 1412 C C . MET A 1 179 ? -3.207 -20.391 -14.703 1 93.44 179 MET A C 1
ATOM 1414 O O . MET A 1 179 ? -2.322 -21.156 -15.086 1 93.44 179 MET A O 1
ATOM 1418 N N . GLU A 1 180 ? -3.832 -19.531 -15.43 1 94.81 180 GLU A N 1
ATOM 1419 C CA . GLU A 1 180 ? -3.445 -19.219 -16.797 1 94.81 180 GLU A CA 1
ATOM 1420 C C . GLU A 1 180 ? -3.184 -17.719 -16.953 1 94.81 180 GLU A C 1
ATOM 1422 O O . GLU A 1 180 ? -3.902 -16.891 -16.391 1 94.81 180 GLU A O 1
ATOM 1427 N N . ALA A 1 181 ? -2.123 -17.391 -17.672 1 94.81 181 ALA A N 1
ATOM 1428 C CA . ALA A 1 181 ? -1.777 -16 -17.938 1 94.81 181 ALA A CA 1
ATOM 1429 C C . ALA A 1 181 ? -1.354 -15.805 -19.391 1 94.81 181 ALA A C 1
ATOM 1431 O O . ALA A 1 181 ? -0.749 -16.688 -20 1 94.81 181 ALA A O 1
ATOM 1432 N N . LYS A 1 182 ? -1.753 -14.75 -19.969 1 95.44 182 LYS A N 1
ATOM 1433 C CA . LYS A 1 182 ? -1.304 -14.25 -21.266 1 95.44 182 LYS A CA 1
ATOM 1434 C C . LYS A 1 182 ? -0.7 -12.859 -21.156 1 95.44 182 LYS A C 1
ATOM 1436 O O . LYS A 1 182 ? -1.038 -12.109 -20.234 1 95.44 182 LYS A O 1
ATOM 1441 N N . HIS A 1 183 ? 0.284 -12.555 -22.031 1 93.25 183 HIS A N 1
ATOM 1442 C CA . HIS A 1 183 ? 0.925 -11.25 -21.875 1 93.25 183 HIS A CA 1
ATOM 1443 C C . HIS A 1 183 ? 1.22 -10.625 -23.234 1 93.25 183 HIS A C 1
ATOM 1445 O O . HIS A 1 183 ? 1.203 -11.312 -24.266 1 93.25 183 HIS A O 1
ATOM 1451 N N . LEU A 1 184 ? 1.33 -9.383 -23.234 1 88.81 184 LEU A N 1
ATOM 1452 C CA . LEU A 1 184 ? 1.828 -8.547 -24.312 1 88.81 184 LEU A CA 1
ATOM 1453 C C . LEU A 1 184 ? 2.766 -7.469 -23.781 1 88.81 184 LEU A C 1
ATOM 1455 O O . LEU A 1 184 ? 2.379 -6.668 -22.922 1 88.81 184 LEU A O 1
ATOM 1459 N N . ILE A 1 185 ? 4.09 -7.711 -24.078 1 75.88 185 ILE A N 1
ATOM 1460 C CA . ILE A 1 185 ? 5.066 -6.715 -23.641 1 75.88 185 ILE A CA 1
ATOM 1461 C C . ILE A 1 185 ? 5.074 -5.543 -24.625 1 75.88 185 ILE A C 1
ATOM 1463 O O . ILE A 1 185 ? 5.152 -5.738 -25.844 1 75.88 185 ILE A O 1
ATOM 1467 N N . SER A 1 186 ? 4.77 -4.508 -24.141 1 60.28 186 SER A N 1
ATOM 1468 C CA . SER A 1 186 ? 4.836 -3.34 -25.016 1 60.28 186 SER A CA 1
ATOM 1469 C C . SER A 1 186 ? 6.27 -3.053 -25.453 1 60.28 186 SER A C 1
ATOM 1471 O O . SER A 1 186 ? 7.172 -2.982 -24.609 1 60.28 186 SER A O 1
ATOM 1473 N N . LYS A 1 187 ? 6.949 -3.883 -26.422 1 45.03 187 LYS A N 1
ATOM 1474 C CA . LYS A 1 187 ? 8.297 -3.551 -26.859 1 45.03 187 LYS A CA 1
ATOM 1475 C C . LYS A 1 187 ? 8.5 -2.039 -26.922 1 45.03 187 LYS A C 1
ATOM 1477 O O . LYS A 1 187 ? 7.699 -1.319 -27.516 1 45.03 187 LYS A O 1
ATOM 1482 N N . PRO A 1 188 ? 9.289 -1.527 -26.078 1 42.06 188 PRO A N 1
ATOM 1483 C CA . PRO A 1 188 ? 9.562 -0.115 -26.359 1 42.06 188 PRO A CA 1
ATOM 1484 C C . PRO A 1 188 ? 9.578 0.2 -27.859 1 42.06 188 PRO A C 1
ATOM 1486 O O . PRO A 1 188 ? 8.891 1.122 -28.297 1 42.06 188 PRO A O 1
ATOM 1489 N N . ASN A 1 189 ? 10.961 0.035 -28.469 1 32.88 189 ASN A N 1
ATOM 1490 C CA . ASN A 1 189 ? 11.477 0.404 -29.781 1 32.88 189 ASN A CA 1
ATOM 1491 C C . ASN A 1 189 ? 10.883 -0.468 -30.891 1 32.88 189 ASN A C 1
ATOM 1493 O O . ASN A 1 189 ? 11.352 -0.44 -32.031 1 32.88 189 ASN A O 1
ATOM 1497 N N . THR A 1 190 ? 10.727 -1.695 -30.734 1 29.55 190 THR A N 1
ATOM 1498 C CA . THR A 1 190 ? 10.5 -2.367 -32 1 29.55 190 THR A CA 1
ATOM 1499 C C . THR A 1 190 ? 9.273 -1.786 -32.719 1 29.55 190 THR A C 1
ATOM 1501 O O . THR A 1 190 ? 8.164 -1.855 -32.188 1 29.55 190 THR A O 1
ATOM 1504 N N . ILE A 1 191 ? 9.43 -0.808 -33.438 1 30.78 191 ILE A N 1
ATOM 1505 C CA . ILE A 1 191 ? 8.82 -0.702 -34.75 1 30.78 191 ILE A CA 1
ATOM 1506 C C . ILE A 1 191 ? 8.531 -2.098 -35.281 1 30.78 191 ILE A C 1
ATOM 1508 O O . ILE A 1 191 ? 9.453 -2.871 -35.562 1 30.78 191 ILE A O 1
ATOM 1512 N N . SER A 1 192 ? 7.715 -2.848 -34.781 1 30.2 192 SER A N 1
ATOM 1513 C CA . SER A 1 192 ? 7.379 -4.094 -35.438 1 30.2 192 SER A CA 1
ATOM 1514 C C . SER A 1 192 ? 7.613 -3.984 -36.938 1 30.2 192 SER A C 1
ATOM 1516 O O . SER A 1 192 ? 7.156 -3.033 -37.594 1 30.2 192 SER A O 1
ATOM 1518 N N . SER A 1 193 ? 8.648 -4.461 -37.5 1 30.5 193 SER A N 1
ATOM 1519 C CA . SER A 1 193 ? 8.617 -4.914 -38.906 1 30.5 193 SER A CA 1
ATOM 1520 C C . SER A 1 193 ? 7.246 -5.469 -39.281 1 30.5 193 SER A C 1
ATOM 1522 O O . SER A 1 193 ? 6.848 -5.418 -40.438 1 30.5 193 SER A O 1
ATOM 1524 N N . ASP A 1 194 ? 6.582 -6.055 -38.344 1 30.08 194 ASP A N 1
ATOM 1525 C CA . ASP A 1 194 ? 5.316 -6.695 -38.688 1 30.08 194 ASP A CA 1
ATOM 1526 C C . ASP A 1 194 ? 4.191 -5.668 -38.781 1 30.08 194 ASP A C 1
ATOM 1528 O O . ASP A 1 194 ? 3.127 -5.949 -39.344 1 30.08 194 ASP A O 1
ATOM 1532 N N . VAL A 1 195 ? 4.285 -4.52 -38.031 1 32.41 195 VAL A N 1
ATOM 1533 C CA . VAL A 1 195 ? 3.428 -3.445 -38.531 1 32.41 195 VAL A CA 1
ATOM 1534 C C . VAL A 1 195 ? 3.91 -2.984 -39.906 1 32.41 195 VAL A C 1
ATOM 1536 O O . VAL A 1 195 ? 3.115 -2.514 -40.719 1 32.41 195 VAL A O 1
ATOM 1539 N N . LEU A 1 196 ? 5.168 -3.164 -40.156 1 30.11 196 LEU A N 1
ATOM 1540 C CA . LEU A 1 196 ? 5.578 -3.09 -41.531 1 30.11 196 LEU A CA 1
ATOM 1541 C C . LEU A 1 196 ? 5.023 -4.27 -42.344 1 30.11 196 LEU A C 1
ATOM 1543 O O . LEU A 1 196 ? 4.617 -4.109 -43.5 1 30.11 196 LEU A O 1
ATOM 1547 N N . LYS A 1 197 ? 5.039 -5.512 -41.812 1 32.69 197 LYS A N 1
ATOM 1548 C CA . LYS A 1 197 ? 4.438 -6.59 -42.594 1 32.69 197 LYS A CA 1
ATOM 1549 C C . LYS A 1 197 ? 2.916 -6.488 -42.594 1 32.69 197 LYS A C 1
ATOM 1551 O O . LYS A 1 197 ? 2.264 -6.848 -43.562 1 32.69 197 LYS A O 1
ATOM 1556 N N . LEU A 1 198 ? 2.35 -5.977 -41.531 1 31.23 198 LEU A N 1
ATOM 1557 C CA . LEU A 1 198 ? 0.924 -5.688 -41.688 1 31.23 198 LEU A CA 1
ATOM 1558 C C . LEU A 1 198 ? 0.687 -4.531 -42.625 1 31.23 198 LEU A C 1
ATOM 1560 O O . LEU A 1 198 ? -0.271 -4.547 -43.406 1 31.23 198 LEU A O 1
ATOM 1564 N N . GLU A 1 199 ? 1.579 -3.621 -42.656 1 31.8 199 GLU A N 1
ATOM 1565 C CA . GLU A 1 199 ? 1.539 -2.752 -43.844 1 31.8 199 GLU A CA 1
ATOM 1566 C C . GLU A 1 199 ? 1.803 -3.541 -45.125 1 31.8 199 GLU A C 1
ATOM 1568 O O . GLU A 1 199 ? 1.175 -3.287 -46.125 1 31.8 199 GLU A O 1
ATOM 1573 N N . SER A 1 200 ? 2.756 -4.461 -44.969 1 33.16 200 SER A N 1
ATOM 1574 C CA . SER A 1 200 ? 2.953 -5.242 -46.188 1 33.16 200 SER A CA 1
ATOM 1575 C C . SER A 1 200 ? 1.768 -6.164 -46.438 1 33.16 200 SER A C 1
ATOM 1577 O O . SER A 1 200 ? 1.387 -6.375 -47.594 1 33.16 200 SER A O 1
ATOM 1579 N N . PHE A 1 201 ? 1.182 -6.758 -45.406 1 30.16 201 PHE A N 1
ATOM 1580 C CA . PHE A 1 201 ? -0.003 -7.559 -45.688 1 30.16 201 PHE A CA 1
ATOM 1581 C C . PHE A 1 201 ? -1.162 -6.672 -46.125 1 30.16 201 PHE A C 1
ATOM 1583 O O . PHE A 1 201 ? -1.904 -7.023 -47.062 1 30.16 201 PHE A O 1
ATOM 1590 N N . LEU A 1 202 ? -1.272 -5.559 -45.406 1 32.97 202 LEU A N 1
ATOM 1591 C CA . LEU A 1 202 ? -2.242 -4.645 -46 1 32.97 202 LEU A CA 1
ATOM 1592 C C . LEU A 1 202 ? -1.753 -4.133 -47.344 1 32.97 202 LEU A C 1
ATOM 1594 O O . LEU A 1 202 ? -2.553 -3.699 -48.188 1 32.97 202 LEU A O 1
ATOM 1598 N N . ARG A 1 203 ? -0.473 -4.102 -47.406 1 30.78 203 ARG A N 1
ATOM 1599 C CA . ARG A 1 203 ? -0.058 -3.75 -48.75 1 30.78 203 ARG A CA 1
ATOM 1600 C C . ARG A 1 203 ? -0.392 -4.867 -49.75 1 30.78 203 ARG A C 1
ATOM 1602 O O . ARG A 1 203 ? -0.74 -4.605 -50.906 1 30.78 203 ARG A O 1
ATOM 1609 N N . ASP A 1 204 ? -0.061 -6.137 -49.281 1 31.3 204 ASP A N 1
ATOM 1610 C CA . ASP A 1 204 ? -0.314 -7.145 -50.312 1 31.3 204 ASP A CA 1
ATOM 1611 C C . ASP A 1 204 ? -1.802 -7.477 -50.406 1 31.3 204 ASP A C 1
ATOM 1613 O O . ASP A 1 204 ? -2.186 -8.477 -51.031 1 31.3 204 ASP A O 1
ATOM 1617 N N . ALA A 1 205 ? -2.617 -6.824 -49.5 1 29.88 205 ALA A N 1
ATOM 1618 C CA . ALA A 1 205 ? -3.99 -7 -49.969 1 29.88 205 ALA A CA 1
ATOM 1619 C C . ALA A 1 205 ? -4.152 -6.504 -51.406 1 29.88 205 ALA A C 1
ATOM 1621 O O . ALA A 1 205 ? -3.605 -5.461 -51.75 1 29.88 205 ALA A O 1
ATOM 1622 N N . PRO A 1 206 ? -4.352 -7.391 -52.25 1 29.69 206 PRO A N 1
ATOM 1623 C CA . PRO A 1 206 ? -4.488 -7.062 -53.688 1 29.69 206 PRO A CA 1
ATOM 1624 C C . PRO A 1 206 ? -5.109 -5.684 -53.906 1 29.69 206 PRO A C 1
ATOM 1626 O O . PRO A 1 206 ? -5.898 -5.215 -53.094 1 29.69 206 PRO A O 1
ATOM 1629 N N . THR A 1 207 ? -4.316 -4.855 -54.625 1 29.09 207 THR A N 1
ATOM 1630 C CA . THR A 1 207 ? -4.738 -3.74 -55.469 1 29.09 207 THR A CA 1
ATOM 1631 C C . THR A 1 207 ? -6.02 -4.086 -56.219 1 29.09 207 THR A C 1
ATOM 1633 O O . THR A 1 207 ? -6.008 -4.93 -57.125 1 29.09 207 THR A O 1
ATOM 1636 N N . LEU A 1 208 ? -7.168 -4.422 -55.656 1 27.78 208 LEU A N 1
ATOM 1637 C CA . LEU A 1 208 ? -8.234 -4.453 -56.625 1 27.78 208 LEU A CA 1
ATOM 1638 C C . LEU A 1 208 ? -8.078 -3.32 -57.656 1 27.78 208 LEU A C 1
ATOM 1640 O O . LEU A 1 208 ? -7.574 -2.248 -57.312 1 27.78 208 LEU A O 1
ATOM 1644 N N . PRO A 1 209 ? -8.07 -3.617 -58.906 1 28.92 209 PRO A N 1
ATOM 1645 C CA . PRO A 1 209 ? -8.062 -2.674 -60.031 1 28.92 209 PRO A CA 1
ATOM 1646 C C . PRO A 1 209 ? -8.914 -1.437 -59.781 1 28.92 209 PRO A C 1
ATOM 1648 O O . PRO A 1 209 ? -10.016 -1.546 -59.219 1 28.92 209 PRO A O 1
ATOM 1651 N N . ILE A 1 210 ? -8.219 -0.282 -59.469 1 26.28 210 ILE A N 1
ATOM 1652 C CA . ILE A 1 210 ? -8.805 1.037 -59.688 1 26.28 210 ILE A CA 1
ATOM 1653 C C . ILE A 1 210 ? -9.555 1.073 -61 1 26.28 210 ILE A C 1
ATOM 1655 O O . ILE A 1 210 ? -9.672 2.129 -61.625 1 26.28 210 ILE A O 1
ATOM 1659 N N . ALA A 1 211 ? -9.891 0.106 -61.75 1 26.73 211 ALA A N 1
ATOM 1660 C CA . ALA A 1 211 ? -10.68 0.751 -62.781 1 26.73 211 ALA A CA 1
ATOM 1661 C C . ALA A 1 211 ? -11.711 1.704 -62.188 1 26.73 211 ALA A C 1
ATOM 1663 O O . ALA A 1 211 ? -11.898 2.814 -62.688 1 26.73 211 ALA A O 1
ATOM 1664 N N . GLY A 1 212 ? -12.844 1.261 -61.719 1 27.73 212 GLY A N 1
ATOM 1665 C CA . GLY A 1 212 ? -13.938 2.215 -61.719 1 27.73 212 GLY A CA 1
ATOM 1666 C C . GLY A 1 212 ? -13.797 3.264 -60.625 1 27.73 212 GLY A C 1
ATOM 1667 O O . GLY A 1 212 ? -13.023 3.082 -59.688 1 27.73 212 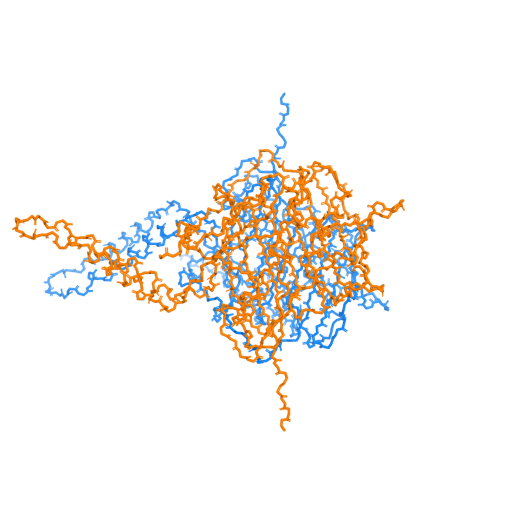GLY A O 1
ATOM 1668 N N . ILE A 1 213 ? -14.258 4.617 -60.656 1 26.91 213 ILE A N 1
ATOM 1669 C CA . ILE A 1 213 ? -14.18 5.93 -60.031 1 26.91 213 ILE A CA 1
ATOM 1670 C C . ILE A 1 213 ? -14.422 5.789 -58.531 1 26.91 213 ILE A C 1
ATOM 1672 O O . ILE A 1 213 ? -15.078 6.633 -57.906 1 26.91 213 ILE A O 1
ATOM 1676 N N . GLY A 1 214 ? -14.141 4.668 -57.844 1 27.64 214 GLY A N 1
ATOM 1677 C CA . GLY A 1 214 ? -14.828 4.574 -56.562 1 27.64 214 GLY A CA 1
ATOM 1678 C C . GLY A 1 214 ? -14.281 5.531 -55.531 1 27.64 214 GLY A C 1
ATOM 1679 O O . GLY A 1 214 ? -13.133 5.969 -55.625 1 27.64 214 GLY A O 1
ATOM 1680 N N . LYS A 1 215 ? -15.172 6.047 -54.438 1 26.75 215 LYS A N 1
ATOM 1681 C CA . LYS A 1 215 ? -15.312 7.301 -53.688 1 26.75 215 LYS A CA 1
ATOM 1682 C C . LYS A 1 215 ? -14.227 7.43 -52.625 1 26.75 215 LYS A C 1
ATOM 1684 O O . LYS A 1 215 ? -13.664 6.43 -52.188 1 26.75 215 LYS A O 1
ATOM 1689 N N . ALA A 1 216 ? -13.789 8.711 -52.094 1 26.09 216 ALA A N 1
ATOM 1690 C CA . ALA A 1 216 ? -12.969 9.531 -51.188 1 26.09 216 ALA A CA 1
ATOM 1691 C C . ALA A 1 216 ? -12.922 8.93 -49.781 1 26.09 216 ALA A C 1
ATOM 1693 O O . ALA A 1 216 ? -12.008 9.211 -49.031 1 26.09 216 ALA A O 1
ATOM 1694 N N . SER A 1 217 ? -13.828 8.109 -49.375 1 28.59 217 SER A N 1
ATOM 1695 C CA . SER A 1 217 ? -14.078 7.773 -48 1 28.59 217 SER A CA 1
ATOM 1696 C C . SER A 1 217 ? -13 6.848 -47.438 1 28.59 217 SER A C 1
ATOM 1698 O O . SER A 1 217 ? -12.852 6.719 -46.219 1 28.59 217 SER A O 1
ATOM 1700 N N . ASP A 1 218 ? -12.32 6.062 -48.25 1 29.64 218 ASP A N 1
ATOM 1701 C CA . ASP A 1 218 ? -11.422 5.035 -47.75 1 29.64 218 ASP A CA 1
ATOM 1702 C C . ASP A 1 218 ? -10.125 5.652 -47.219 1 29.64 218 ASP A C 1
ATOM 1704 O O . ASP A 1 218 ? -9.344 4.977 -46.531 1 29.64 218 ASP A O 1
ATOM 1708 N N . ILE A 1 219 ? -9.711 6.793 -47.719 1 28.75 219 ILE A N 1
ATOM 1709 C CA . ILE A 1 219 ? -8.461 7.438 -47.312 1 28.75 219 ILE A CA 1
ATOM 1710 C C . ILE A 1 219 ? -8.547 7.898 -45.875 1 28.75 219 ILE A C 1
ATOM 1712 O O . ILE A 1 219 ? -7.539 7.91 -45.156 1 28.75 219 ILE A O 1
ATOM 1716 N N . ILE A 1 220 ? -9.703 8.344 -45.438 1 28.94 220 ILE A N 1
ATOM 1717 C CA . ILE A 1 220 ? -9.805 8.992 -44.125 1 28.94 220 ILE A CA 1
ATOM 1718 C C . ILE A 1 220 ? -9.562 7.965 -43.031 1 28.94 220 ILE A C 1
ATOM 1720 O O . ILE A 1 220 ? -9.102 8.312 -41.938 1 28.94 220 ILE A O 1
ATOM 1724 N N . GLN A 1 221 ? -9.852 6.734 -43.25 1 28.94 221 GLN A N 1
ATOM 1725 C CA . GLN A 1 221 ? -9.773 5.781 -42.125 1 28.94 221 GLN A CA 1
ATOM 1726 C C . GLN A 1 221 ? -8.328 5.414 -41.812 1 28.94 221 GLN A C 1
ATOM 1728 O O . GLN A 1 221 ? -8 5.078 -40.688 1 28.94 221 GLN A O 1
ATOM 1733 N N . LYS A 1 222 ? -7.402 5.457 -42.75 1 30.53 222 LYS A N 1
ATOM 1734 C CA . LYS A 1 222 ? -6.008 5.094 -42.5 1 30.53 222 LYS A CA 1
ATOM 1735 C C . LYS A 1 222 ? -5.289 6.152 -41.688 1 30.53 222 LYS A C 1
ATOM 1737 O O . LYS A 1 222 ? -4.398 5.832 -40.906 1 30.53 222 LYS A O 1
ATOM 1742 N N . SER A 1 223 ? -5.633 7.387 -41.875 1 32.66 223 SER A N 1
ATOM 1743 C CA . SER A 1 223 ? -4.949 8.453 -41.156 1 32.66 223 SER A CA 1
ATOM 1744 C C . SER A 1 223 ? -5.27 8.398 -39.656 1 32.66 223 SER A C 1
ATOM 1746 O O . SER A 1 223 ? -4.406 8.672 -38.844 1 32.66 223 SER A O 1
ATOM 1748 N N . VAL A 1 224 ? -6.492 7.977 -39.312 1 33.31 224 VAL A N 1
ATOM 1749 C CA . VAL A 1 224 ? -6.852 7.961 -37.906 1 33.31 224 VAL A CA 1
ATOM 1750 C C . VAL A 1 224 ? -6.094 6.848 -37.188 1 33.31 224 VAL A C 1
ATOM 1752 O O . VAL A 1 224 ? -5.73 6.988 -36 1 33.31 224 VAL A O 1
ATOM 1755 N N . HIS A 1 225 ? -5.77 5.754 -37.906 1 31.61 225 HIS A N 1
ATOM 1756 C CA . HIS A 1 225 ? -5.043 4.664 -37.25 1 31.61 225 HIS A CA 1
ATOM 1757 C C . HIS A 1 225 ? -3.584 5.043 -37.031 1 31.61 225 HIS A C 1
ATOM 1759 O O . HIS A 1 225 ? -3.031 4.75 -35.969 1 31.61 225 HIS A O 1
ATOM 1765 N N . TRP A 1 226 ? -2.971 5.742 -37.969 1 31.84 226 TRP A N 1
ATOM 1766 C CA . TRP A 1 226 ? -1.582 6.145 -37.75 1 31.84 226 TRP A CA 1
ATOM 1767 C C . TRP A 1 226 ? -1.466 7.164 -36.625 1 31.84 226 TRP A C 1
ATOM 1769 O O . TRP A 1 226 ? -0.544 7.098 -35.812 1 31.84 226 TRP A O 1
ATOM 1779 N N . GLU A 1 227 ? -2.334 8.195 -36.594 1 32.91 227 GLU A N 1
ATOM 1780 C CA . GLU A 1 227 ? -2.287 9.172 -35.5 1 32.91 227 GLU A CA 1
ATOM 1781 C C . GLU A 1 227 ? -2.512 8.5 -34.156 1 32.91 227 GLU A C 1
ATOM 1783 O O . GLU A 1 227 ? -1.874 8.859 -33.156 1 32.91 227 GLU A O 1
ATOM 1788 N N . ARG A 1 228 ? -3.402 7.535 -34.094 1 31.83 228 ARG A N 1
ATOM 1789 C CA . ARG A 1 228 ? -3.584 6.828 -32.812 1 31.83 228 ARG A CA 1
ATOM 1790 C C . ARG A 1 228 ? -2.357 5.988 -32.469 1 31.83 228 ARG A C 1
ATOM 1792 O O . ARG A 1 228 ? -1.945 5.922 -31.312 1 31.83 228 ARG A O 1
ATOM 1799 N N . LEU A 1 229 ? -1.743 5.348 -33.469 1 31.33 229 LEU A N 1
ATOM 1800 C CA . LEU A 1 229 ? -0.497 4.621 -33.25 1 31.33 229 LEU A CA 1
ATOM 1801 C C . LEU A 1 229 ? 0.633 5.582 -32.906 1 31.33 229 LEU A C 1
ATOM 1803 O O . LEU A 1 229 ? 1.421 5.312 -31.984 1 31.33 229 LEU A O 1
ATOM 1807 N N . ALA A 1 230 ? 0.83 6.695 -33.688 1 31.28 230 ALA A N 1
ATOM 1808 C CA . ALA A 1 230 ? 1.808 7.723 -33.344 1 31.28 230 ALA A CA 1
ATOM 1809 C C . ALA A 1 230 ? 1.518 8.312 -31.969 1 31.28 230 ALA A C 1
ATOM 1811 O O . ALA A 1 230 ? 2.439 8.594 -31.188 1 31.28 230 ALA A O 1
ATOM 1812 N N . ASN A 1 231 ? 0.31 8.648 -31.609 1 32.62 231 ASN A N 1
ATOM 1813 C CA . ASN A 1 231 ? -0.071 9.133 -30.281 1 32.62 231 ASN A CA 1
ATOM 1814 C C . ASN A 1 231 ? 0.103 8.055 -29.219 1 32.62 231 ASN A C 1
ATOM 1816 O O . ASN A 1 231 ? 0.445 8.352 -28.078 1 32.62 231 ASN A O 1
ATOM 1820 N N . LEU A 1 232 ? -0.227 6.801 -29.5 1 33.81 232 LEU A N 1
ATOM 1821 C CA . LEU A 1 232 ? 0.165 5.734 -28.578 1 33.81 232 LEU A CA 1
ATOM 1822 C C . LEU A 1 232 ? 1.682 5.672 -28.438 1 33.81 232 LEU A C 1
ATOM 1824 O O . LEU A 1 232 ? 2.197 5.477 -27.344 1 33.81 232 LEU A O 1
ATOM 1828 N N . ALA A 1 233 ? 2.445 5.727 -29.516 1 31.28 233 ALA A N 1
ATOM 1829 C CA . ALA A 1 233 ? 3.902 5.824 -29.469 1 31.28 233 ALA A CA 1
ATOM 1830 C C . ALA A 1 233 ? 4.344 7.109 -28.781 1 31.28 233 ALA A C 1
ATOM 1832 O O . ALA A 1 233 ? 5.301 7.105 -28 1 31.28 233 ALA A O 1
ATOM 1833 N N . ALA A 1 234 ? 3.949 8.328 -29.219 1 33.25 234 ALA A N 1
ATOM 1834 C CA . ALA A 1 234 ? 4.332 9.633 -28.672 1 33.25 234 ALA A CA 1
ATOM 1835 C C . ALA A 1 234 ? 3.762 9.828 -27.281 1 33.25 234 ALA A C 1
ATOM 1837 O O . ALA A 1 234 ? 4.328 10.57 -26.469 1 33.25 234 ALA A O 1
ATOM 1838 N N . SER A 1 235 ? 2.518 9.594 -27.047 1 33.72 235 SER A N 1
ATOM 1839 C CA . SER A 1 235 ? 1.94 9.812 -25.719 1 33.72 235 SER A CA 1
ATOM 1840 C C . SER A 1 235 ? 2.625 8.953 -24.672 1 33.72 235 SER A C 1
ATOM 1842 O O . SER A 1 235 ? 2.285 9.023 -23.484 1 33.72 235 SER A O 1
ATOM 1844 N N . SER A 1 236 ? 3.062 7.777 -25.078 1 35.78 236 SER A N 1
ATOM 1845 C CA . SER A 1 236 ? 3.945 7.152 -24.094 1 35.78 236 SER A CA 1
ATOM 1846 C C . SER A 1 236 ? 5.059 8.102 -23.672 1 35.78 236 SER A C 1
ATOM 1848 O O . SER A 1 236 ? 6.035 8.289 -24.406 1 35.78 236 SER A O 1
ATOM 1850 N N . SER A 1 237 ? 4.949 9.203 -23.672 1 37.75 237 SER A N 1
ATOM 1851 C CA . SER A 1 237 ? 5.883 9.805 -22.719 1 37.75 237 SER A CA 1
ATOM 1852 C C . SER A 1 237 ? 6.426 8.758 -21.734 1 37.75 237 SER A C 1
ATOM 1854 O O . SER A 1 237 ? 5.723 8.344 -20.812 1 37.75 237 SER A O 1
ATOM 1856 N N . MET A 1 238 ? 6.965 7.672 -22.203 1 43.91 238 MET A N 1
ATOM 1857 C CA . MET A 1 238 ? 7.379 6.27 -22.156 1 43.91 238 MET A CA 1
ATOM 1858 C C . MET A 1 238 ? 8.016 5.949 -20.797 1 43.91 238 MET A C 1
ATOM 1860 O O . MET A 1 238 ? 8.797 5.004 -20.688 1 43.91 238 MET A O 1
ATOM 1864 N N . ASP A 1 239 ? 8.102 6.871 -20.047 1 58 239 ASP A N 1
ATOM 1865 C CA . ASP A 1 239 ? 8.875 6.617 -18.844 1 58 239 ASP A CA 1
ATOM 1866 C C . ASP A 1 239 ? 8.25 5.492 -18.016 1 58 239 ASP A C 1
ATOM 1868 O O . ASP A 1 239 ? 8.906 4.918 -17.141 1 58 239 ASP A O 1
ATOM 1872 N N . THR A 1 240 ? 6.977 5.281 -18.328 1 61.31 240 THR A N 1
ATOM 1873 C CA . THR A 1 240 ? 6.469 4.176 -17.516 1 61.31 240 THR A CA 1
ATOM 1874 C C . THR A 1 240 ? 6.59 2.857 -18.266 1 61.31 240 THR A C 1
ATOM 1876 O O . THR A 1 240 ? 6.25 2.779 -19.453 1 61.31 240 THR A O 1
ATOM 1879 N N . LYS A 1 241 ? 7.25 1.839 -17.766 1 77.31 241 LYS A N 1
ATOM 1880 C CA . LYS A 1 241 ? 7.379 0.474 -18.266 1 77.31 241 LYS A CA 1
ATOM 1881 C C . LYS A 1 241 ? 6.156 -0.365 -17.906 1 77.31 241 LYS A C 1
ATOM 1883 O O . LYS A 1 241 ? 5.875 -0.576 -16.719 1 77.31 241 LYS A O 1
ATOM 1888 N N . VAL A 1 242 ? 5.355 -0.686 -19.078 1 85.12 242 VAL A N 1
ATOM 1889 C CA . VAL A 1 242 ? 4.078 -1.344 -18.844 1 85.12 242 VAL A CA 1
ATOM 1890 C C . VAL A 1 242 ? 4.07 -2.719 -19.5 1 85.12 242 VAL A C 1
ATOM 1892 O O . VAL A 1 242 ? 4.602 -2.887 -20.609 1 85.12 242 VAL A O 1
ATOM 1895 N N . ILE A 1 243 ? 3.523 -3.68 -18.859 1 89.88 243 ILE A N 1
ATOM 1896 C CA . ILE A 1 243 ? 3.162 -4.984 -19.422 1 89.88 243 ILE A CA 1
ATOM 1897 C C . ILE A 1 243 ? 1.672 -5.238 -19.203 1 89.88 243 ILE A C 1
ATOM 1899 O O . ILE A 1 243 ? 1.158 -5.047 -18.094 1 89.88 243 ILE A O 1
ATOM 1903 N N . TRP A 1 244 ? 1.053 -5.641 -20.297 1 93.69 244 TRP A N 1
ATOM 1904 C CA . TRP A 1 244 ? -0.356 -6.012 -20.203 1 93.69 244 TRP A CA 1
ATOM 1905 C C . TRP A 1 244 ? -0.517 -7.523 -20.094 1 93.69 244 TRP A C 1
ATOM 1907 O O . TRP A 1 244 ? 0.183 -8.281 -20.766 1 93.69 244 TRP A O 1
ATOM 1917 N N . GLN A 1 245 ? -1.431 -7.922 -19.25 1 95.69 245 GLN A N 1
ATOM 1918 C CA . GLN A 1 245 ? -1.685 -9.344 -19.047 1 95.69 245 GLN A CA 1
ATOM 1919 C C . GLN A 1 245 ? -3.18 -9.625 -18.906 1 95.69 245 GLN A C 1
ATOM 1921 O O . GLN A 1 245 ? -3.971 -8.703 -18.688 1 95.69 245 GLN A O 1
ATOM 1926 N N . TYR A 1 246 ? -3.479 -10.797 -19.172 1 96.75 246 TYR A N 1
ATOM 1927 C CA . TYR A 1 246 ? -4.699 -11.414 -18.672 1 96.75 246 TYR A CA 1
ATOM 1928 C C . TYR A 1 246 ? -4.375 -12.586 -17.734 1 96.75 246 TYR A C 1
ATOM 1930 O O . TYR A 1 246 ? -3.426 -13.328 -17.984 1 96.75 246 TYR A O 1
ATOM 1938 N N . LEU A 1 247 ? -5.16 -12.688 -16.734 1 97.06 247 LEU A N 1
ATOM 1939 C CA . LEU A 1 247 ? -4.922 -13.727 -15.734 1 97.06 247 LEU A CA 1
ATOM 1940 C C . LEU A 1 247 ? -6.238 -14.328 -15.258 1 97.06 247 LEU A C 1
ATOM 1942 O O . LEU A 1 247 ? -7.219 -13.609 -15.047 1 97.06 247 LEU A O 1
ATOM 1946 N N . ARG A 1 248 ? -6.309 -15.641 -15.086 1 97.38 248 ARG A N 1
ATOM 1947 C CA . ARG A 1 248 ? -7.445 -16.281 -14.438 1 97.38 248 ARG A CA 1
ATOM 1948 C C . ARG A 1 248 ? -7.004 -17.516 -13.648 1 97.38 248 ARG A C 1
ATOM 1950 O O . ARG A 1 248 ? -6 -18.141 -13.984 1 97.38 248 ARG A O 1
ATOM 1957 N N . ILE A 1 249 ? -7.699 -17.781 -12.664 1 97.25 249 ILE A N 1
ATOM 1958 C CA . ILE A 1 249 ? -7.496 -19 -11.875 1 97.25 249 ILE A CA 1
ATOM 1959 C C . ILE A 1 249 ? -8.219 -20.172 -12.547 1 97.25 249 ILE A C 1
ATOM 1961 O O . ILE A 1 249 ? -9.352 -20.031 -13 1 97.25 249 ILE A O 1
ATOM 1965 N N . ASN A 1 250 ? -7.555 -21.266 -12.578 1 96.56 250 ASN A N 1
ATOM 1966 C CA . ASN A 1 250 ? -8.141 -22.453 -13.188 1 96.56 250 ASN A CA 1
ATOM 1967 C C . ASN A 1 250 ? -9.031 -23.203 -12.203 1 96.56 250 ASN A C 1
ATOM 1969 O O . ASN A 1 250 ? -8.703 -23.312 -11.023 1 96.56 250 ASN A O 1
ATOM 1973 N N . GLY A 1 251 ? -10.195 -23.75 -12.703 1 96.06 251 GLY A N 1
ATOM 1974 C CA . GLY A 1 251 ? -11.047 -24.594 -11.883 1 96.06 251 GLY A CA 1
ATOM 1975 C C . GLY A 1 251 ? -12.156 -23.828 -11.188 1 96.06 251 GLY A C 1
ATOM 1976 O O . GLY A 1 251 ? -12.406 -22.656 -11.5 1 96.06 251 GLY A O 1
ATOM 1977 N N . VAL A 1 252 ? -12.836 -24.531 -10.258 1 96 252 VAL A N 1
ATOM 1978 C CA . VAL A 1 252 ? -13.969 -23.969 -9.531 1 96 252 VAL A CA 1
ATOM 1979 C C . VAL A 1 252 ? -13.578 -23.719 -8.078 1 96 252 VAL A C 1
ATOM 1981 O O . VAL A 1 252 ? -12.961 -24.578 -7.438 1 96 252 VAL A O 1
ATOM 1984 N N . LEU A 1 253 ? -13.945 -22.547 -7.645 1 96.5 253 LEU A N 1
ATOM 1985 C CA . LEU A 1 253 ? -13.727 -22.203 -6.25 1 96.5 253 LEU A CA 1
ATOM 1986 C C . LEU A 1 253 ? -15.008 -22.375 -5.438 1 96.5 253 LEU A C 1
ATOM 1988 O O . LEU A 1 253 ? -16.109 -22.203 -5.961 1 96.5 253 LEU A O 1
ATOM 1992 N N . PRO A 1 254 ? -14.859 -22.703 -4.148 1 94.25 254 PRO A N 1
ATOM 1993 C CA . PRO A 1 254 ? -16.047 -22.734 -3.291 1 94.25 254 PRO A CA 1
ATOM 1994 C C . PRO A 1 254 ? -16.766 -21.391 -3.234 1 94.25 254 PRO A C 1
ATOM 1996 O O . PRO A 1 254 ? -16.156 -20.359 -3.537 1 94.25 254 PRO A O 1
ATOM 1999 N N . LYS A 1 255 ? -17.969 -21.312 -2.783 1 88.75 255 LYS A N 1
ATOM 2000 C CA . LYS A 1 255 ? -18.859 -20.172 -2.869 1 88.75 255 LYS A CA 1
ATOM 2001 C C . LYS A 1 255 ? -18.422 -19.062 -1.921 1 88.75 255 LYS A C 1
ATOM 2003 O O . LYS A 1 255 ? -18.484 -17.875 -2.268 1 88.75 255 LYS A O 1
ATOM 2008 N N . PRO A 1 256 ? -18 -19.469 -0.691 1 87.94 256 PRO A N 1
ATOM 2009 C CA . PRO A 1 256 ? -17.625 -18.375 0.21 1 87.94 256 PRO A CA 1
ATOM 2010 C C . PRO A 1 256 ? -16.547 -17.469 -0.379 1 87.94 256 PRO A C 1
ATOM 2012 O O . PRO A 1 256 ? -15.555 -17.969 -0.922 1 87.94 256 PRO A O 1
ATOM 2015 N N . PRO A 1 257 ? -16.734 -16.141 -0.235 1 89.81 257 PRO A N 1
ATOM 2016 C CA . PRO A 1 257 ? -15.852 -15.18 -0.899 1 89.81 257 PRO A CA 1
ATOM 2017 C C . PRO A 1 257 ? -14.398 -15.289 -0.439 1 89.81 257 PRO A C 1
ATOM 2019 O O . PRO A 1 257 ? -13.492 -14.859 -1.15 1 89.81 257 PRO A O 1
ATOM 2022 N N . LYS A 1 258 ? -14.18 -15.891 0.722 1 94.25 258 LYS A N 1
ATOM 2023 C CA . LYS A 1 258 ? -12.828 -16.016 1.259 1 94.25 258 LYS A CA 1
ATOM 2024 C C . LYS A 1 258 ? -11.93 -16.812 0.321 1 94.25 258 LYS A C 1
ATOM 2026 O O . LYS A 1 258 ? -10.742 -16.531 0.19 1 94.25 258 LYS A O 1
ATOM 2031 N N . TYR A 1 259 ? -12.461 -17.797 -0.416 1 96.38 259 TYR A N 1
ATOM 2032 C CA . TYR A 1 259 ? -11.656 -18.625 -1.3 1 96.38 259 TYR A CA 1
ATOM 2033 C C . TYR A 1 259 ? -11.234 -17.859 -2.547 1 96.38 259 TYR A C 1
ATOM 2035 O O . TYR A 1 259 ? -10.117 -18.016 -3.033 1 96.38 259 TYR A O 1
ATOM 2043 N N . GLY A 1 260 ? -12.156 -17.047 -3.051 1 97.25 260 GLY A N 1
ATOM 2044 C CA . GLY A 1 260 ? -11.797 -16.188 -4.168 1 97.25 260 GLY A CA 1
ATOM 2045 C C . GLY A 1 260 ? -10.703 -15.195 -3.826 1 97.25 260 GLY A C 1
ATOM 2046 O O . GLY A 1 260 ? -9.758 -15.016 -4.598 1 97.25 260 GLY A O 1
ATOM 2047 N N . ALA A 1 261 ? -10.891 -14.586 -2.668 1 98 261 ALA A N 1
ATOM 2048 C CA . ALA A 1 261 ? -9.898 -13.609 -2.221 1 98 261 ALA A CA 1
ATOM 2049 C C . ALA A 1 261 ? -8.539 -14.266 -2.016 1 98 261 ALA A C 1
ATOM 2051 O O . ALA A 1 261 ? -7.508 -13.719 -2.424 1 98 261 ALA A O 1
ATOM 2052 N N . ALA A 1 262 ? -8.531 -15.438 -1.385 1 98.38 262 ALA A N 1
ATOM 2053 C CA . ALA A 1 262 ? -7.289 -16.156 -1.111 1 98.38 262 ALA A CA 1
ATOM 2054 C C . ALA A 1 262 ? -6.613 -16.594 -2.408 1 98.38 262 ALA A C 1
ATOM 2056 O O . ALA A 1 262 ? -5.402 -16.422 -2.576 1 98.38 262 ALA A O 1
ATOM 2057 N N . ALA A 1 263 ? -7.371 -17.156 -3.307 1 98.31 263 ALA A N 1
ATOM 2058 C CA . ALA A 1 263 ? -6.844 -17.609 -4.594 1 98.31 263 ALA A CA 1
ATOM 2059 C C . ALA A 1 263 ? -6.281 -16.438 -5.395 1 98.31 263 ALA A C 1
ATOM 2061 O O . ALA A 1 263 ? -5.188 -16.531 -5.961 1 98.31 263 ALA A O 1
ATOM 2062 N N . PHE A 1 264 ? -7.023 -15.352 -5.434 1 98.5 264 PHE A N 1
ATOM 2063 C CA . PHE A 1 264 ? -6.555 -14.148 -6.109 1 98.5 264 PHE A CA 1
ATOM 2064 C C . PHE A 1 264 ? -5.254 -13.648 -5.492 1 98.5 264 PHE A C 1
ATOM 2066 O O . PHE A 1 264 ? -4.316 -13.297 -6.211 1 98.5 264 PHE A O 1
ATOM 2073 N N . GLY A 1 265 ? -5.23 -13.578 -4.176 1 98.62 265 GLY A N 1
ATOM 2074 C CA . GLY A 1 265 ? -4.016 -13.164 -3.492 1 98.62 265 GLY A CA 1
ATOM 2075 C C . GLY A 1 265 ? -2.793 -13.953 -3.906 1 98.62 265 GLY A C 1
ATOM 2076 O O . GLY A 1 265 ? -1.747 -13.375 -4.211 1 98.62 265 GLY A O 1
ATOM 2077 N N . MET A 1 266 ? -2.896 -15.258 -3.9 1 97.94 266 MET A N 1
ATOM 2078 C CA . MET A 1 266 ? -1.781 -16.109 -4.32 1 97.94 266 MET A CA 1
ATOM 2079 C C . MET A 1 266 ? -1.418 -15.844 -5.777 1 97.94 266 MET A C 1
ATOM 2081 O O . MET A 1 266 ? -0.242 -15.688 -6.109 1 97.94 266 MET A O 1
ATOM 2085 N N . ALA A 1 267 ? -2.404 -15.75 -6.637 1 97.06 267 ALA A N 1
ATOM 2086 C CA . ALA A 1 267 ? -2.189 -15.57 -8.07 1 97.06 267 ALA A CA 1
ATOM 2087 C C . ALA A 1 267 ? -1.534 -14.227 -8.367 1 97.06 267 ALA A C 1
ATOM 2089 O O . ALA A 1 267 ? -0.706 -14.117 -9.273 1 97.06 267 ALA A O 1
ATOM 2090 N N . SER A 1 268 ? -1.912 -13.172 -7.652 1 97.62 268 SER A N 1
ATOM 2091 C CA . SER A 1 268 ? -1.417 -11.82 -7.902 1 97.62 268 SER A CA 1
ATOM 2092 C C . SER A 1 268 ? 0.082 -11.727 -7.637 1 97.62 268 SER A C 1
ATOM 2094 O O . SER A 1 268 ? 0.741 -10.797 -8.102 1 97.62 268 SER A O 1
ATOM 2096 N N . ASP A 1 269 ? 0.638 -12.672 -6.902 1 96.44 269 ASP A N 1
ATOM 2097 C CA . ASP A 1 269 ? 2.057 -12.68 -6.559 1 96.44 269 ASP A CA 1
ATOM 2098 C C . ASP A 1 269 ? 2.865 -13.477 -7.586 1 96.44 269 ASP A C 1
ATOM 2100 O O . ASP A 1 269 ? 4.094 -13.508 -7.523 1 96.44 269 ASP A O 1
ATOM 2104 N N . ALA A 1 270 ? 2.299 -14.102 -8.523 1 93.12 270 ALA A N 1
ATOM 2105 C CA . ALA A 1 270 ? 2.936 -15.109 -9.367 1 93.12 270 ALA A CA 1
ATOM 2106 C C . ALA A 1 270 ? 3.992 -14.477 -10.273 1 93.12 270 ALA A C 1
ATOM 2108 O O . ALA A 1 270 ? 5.039 -15.078 -10.523 1 93.12 270 ALA A O 1
ATOM 2109 N N . PHE A 1 271 ? 3.736 -13.227 -10.695 1 89.25 271 PHE A N 1
ATOM 2110 C CA . PHE A 1 271 ? 4.629 -12.656 -11.695 1 89.25 271 PHE A CA 1
ATOM 2111 C C . PHE A 1 271 ? 5.25 -11.359 -11.18 1 89.25 271 PHE A C 1
ATOM 2113 O O . PHE A 1 271 ? 6.203 -10.844 -11.773 1 89.25 271 PHE A O 1
ATOM 2120 N N . SER A 1 272 ? 4.777 -10.805 -10.086 1 89.69 272 SER A N 1
ATOM 2121 C CA . SER A 1 272 ? 5.012 -9.43 -9.664 1 89.69 272 SER A CA 1
ATOM 2122 C C . SER A 1 272 ? 6.492 -9.164 -9.422 1 89.69 272 SER A C 1
ATOM 2124 O O . SER A 1 272 ? 7.031 -8.156 -9.883 1 89.69 272 SER A O 1
ATOM 2126 N N . SER A 1 273 ? 7.168 -10.031 -8.797 1 85.38 273 SER A N 1
ATOM 2127 C CA . SER A 1 273 ? 8.539 -9.781 -8.367 1 85.38 273 SER A CA 1
ATOM 2128 C C . SER A 1 273 ? 9.492 -9.742 -9.555 1 85.38 273 SER A C 1
ATOM 2130 O O . SER A 1 273 ? 10.523 -9.07 -9.508 1 85.38 273 SER A O 1
ATOM 2132 N N . GLN A 1 274 ? 9.188 -10.383 -10.625 1 86 274 GLN A N 1
ATOM 2133 C CA . GLN A 1 274 ? 10.102 -10.5 -11.758 1 86 274 GLN A CA 1
ATOM 2134 C C . GLN A 1 274 ? 9.93 -9.328 -12.719 1 86 274 GLN A C 1
ATOM 2136 O O . GLN A 1 274 ? 10.852 -8.992 -13.469 1 86 274 GLN A O 1
ATOM 2141 N N . LEU A 1 275 ? 8.852 -8.766 -12.672 1 87.69 275 LEU A N 1
ATOM 2142 C CA . LEU A 1 275 ? 8.414 -7.867 -13.734 1 87.69 275 LEU A CA 1
ATOM 2143 C C . LEU A 1 275 ? 9.359 -6.676 -13.859 1 87.69 275 LEU A C 1
ATOM 2145 O O . LEU A 1 275 ? 9.719 -6.277 -14.969 1 87.69 275 LEU A O 1
ATOM 2149 N N . PRO A 1 276 ? 9.867 -6.176 -12.75 1 86.88 276 PRO A N 1
ATOM 2150 C CA . PRO A 1 276 ? 10.797 -5.062 -12.922 1 86.88 276 PRO A CA 1
ATOM 2151 C C . PRO A 1 276 ? 12.055 -5.461 -13.695 1 86.88 276 PRO A C 1
ATOM 2153 O O . PRO A 1 276 ? 12.523 -4.699 -14.547 1 86.88 276 PRO A O 1
ATOM 2156 N N . ALA A 1 277 ? 12.508 -6.648 -13.438 1 84.5 277 ALA A N 1
ATOM 2157 C CA . ALA A 1 277 ? 13.711 -7.109 -14.117 1 84.5 277 ALA A CA 1
ATOM 2158 C C . ALA A 1 277 ? 13.422 -7.465 -15.57 1 84.5 277 ALA A C 1
ATOM 2160 O O . ALA A 1 277 ? 14.312 -7.418 -16.422 1 84.5 277 ALA A O 1
ATOM 2161 N N . VAL A 1 278 ? 12.203 -7.777 -15.82 1 81.25 278 VAL A N 1
ATOM 2162 C CA . VAL A 1 278 ? 11.789 -8.086 -17.188 1 81.25 278 VAL A CA 1
ATOM 2163 C C . VAL A 1 278 ? 11.656 -6.801 -18 1 81.25 278 VAL A C 1
ATOM 2165 O O . VAL A 1 278 ? 12.023 -6.758 -19.172 1 81.25 278 VAL A O 1
ATOM 2168 N N . LEU A 1 279 ? 11.234 -5.789 -17.359 1 80.94 279 LEU A N 1
ATOM 2169 C CA . LEU A 1 279 ? 10.844 -4.566 -18.047 1 80.94 279 LEU A CA 1
ATOM 2170 C C . LEU A 1 279 ? 12.008 -3.588 -18.125 1 80.94 279 LEU A C 1
ATOM 2172 O O . LEU A 1 279 ? 12.016 -2.701 -18.984 1 80.94 279 LEU A O 1
ATOM 2176 N N . LEU A 1 280 ? 12.977 -3.797 -17.234 1 81.5 280 LEU A N 1
ATOM 2177 C CA . LEU A 1 280 ? 14.062 -2.826 -17.156 1 81.5 280 LEU A CA 1
ATOM 2178 C C . LEU A 1 280 ? 15.398 -3.479 -17.5 1 81.5 280 LEU A C 1
ATOM 2180 O O . LEU A 1 280 ? 15.648 -4.625 -17.109 1 81.5 280 LEU A O 1
ATOM 2184 N N . PRO A 1 281 ? 16.188 -2.73 -18.188 1 81.56 281 PRO A N 1
ATOM 2185 C CA . PRO A 1 281 ? 17.562 -3.227 -18.328 1 81.56 281 PRO A CA 1
ATOM 2186 C C . PRO A 1 281 ? 18.25 -3.426 -16.969 1 81.56 281 PRO A C 1
ATOM 2188 O O . PRO A 1 281 ? 18.016 -2.65 -16.031 1 81.56 281 PRO A O 1
ATOM 2191 N N . HIS A 1 282 ? 18.875 -4.508 -16.844 1 81.38 282 HIS A N 1
ATOM 2192 C CA . HIS A 1 282 ? 19.594 -4.773 -15.594 1 81.38 282 HIS A CA 1
ATOM 2193 C C . HIS A 1 282 ? 21 -5.285 -15.859 1 81.38 282 HIS A C 1
ATOM 2195 O O . HIS A 1 282 ? 21.281 -5.816 -16.938 1 81.38 282 HIS A O 1
ATOM 2201 N N . THR A 1 283 ? 21.797 -4.965 -14.93 1 76.88 283 THR A N 1
ATOM 2202 C CA . THR A 1 283 ? 23.203 -5.383 -15.016 1 76.88 283 THR A CA 1
ATOM 2203 C C . THR A 1 283 ? 23.531 -6.355 -13.891 1 76.88 283 THR A C 1
ATOM 2205 O O . THR A 1 283 ? 23.375 -6.031 -12.711 1 76.88 283 THR A O 1
ATOM 2208 N N . ASP A 1 284 ? 23.953 -7.52 -14.18 1 77.69 284 ASP A N 1
ATOM 2209 C CA . ASP A 1 284 ? 24.5 -8.5 -13.242 1 77.69 284 ASP A CA 1
ATOM 2210 C C . ASP A 1 284 ? 23.5 -8.82 -12.133 1 77.69 284 ASP A C 1
ATOM 2212 O O . ASP A 1 284 ? 23.859 -8.82 -10.953 1 77.69 284 ASP A O 1
ATOM 2216 N N . LEU A 1 285 ? 22.281 -8.883 -12.484 1 81.88 285 LEU A N 1
ATOM 2217 C CA . LEU A 1 285 ? 21.266 -9.211 -11.492 1 81.88 285 LEU A CA 1
ATOM 2218 C C . LEU A 1 285 ? 21.422 -10.648 -11.008 1 81.88 285 LEU A C 1
ATOM 2220 O O . LEU A 1 285 ? 21.516 -11.57 -11.812 1 81.88 285 LEU A O 1
ATOM 2224 N N . ASP A 1 286 ? 21.5 -10.797 -9.719 1 76.38 286 ASP A N 1
ATOM 2225 C CA . ASP A 1 286 ? 21.766 -12.102 -9.125 1 76.38 286 ASP A CA 1
ATOM 2226 C C . ASP A 1 286 ? 20.594 -12.562 -8.258 1 76.38 286 ASP A C 1
ATOM 2228 O O . ASP A 1 286 ? 20.297 -13.758 -8.195 1 76.38 286 ASP A O 1
ATOM 2232 N N . TRP A 1 287 ? 19.984 -11.57 -7.684 1 82.31 287 TRP A N 1
ATOM 2233 C CA . TRP A 1 287 ? 19.016 -11.945 -6.668 1 82.31 287 TRP A CA 1
ATOM 2234 C C . TRP A 1 287 ? 17.812 -11 -6.688 1 82.31 287 TRP A C 1
ATOM 2236 O O . TRP A 1 287 ? 17.969 -9.789 -6.836 1 82.31 287 TRP A O 1
ATOM 2246 N N . ILE A 1 288 ? 16.656 -11.641 -6.715 1 87.88 288 ILE A N 1
ATOM 2247 C CA . ILE A 1 288 ? 15.398 -10.914 -6.605 1 87.88 288 ILE A CA 1
ATOM 2248 C C . ILE A 1 288 ? 14.602 -11.438 -5.41 1 87.88 288 ILE A C 1
ATOM 2250 O O . ILE A 1 288 ? 14.477 -12.648 -5.223 1 87.88 288 ILE A O 1
ATOM 2254 N N . THR A 1 289 ? 14.117 -10.578 -4.598 1 89.56 289 THR A N 1
ATOM 2255 C CA . THR A 1 289 ? 13.25 -10.992 -3.502 1 89.56 289 THR A CA 1
ATOM 2256 C C . THR A 1 289 ? 12.117 -9.984 -3.303 1 89.56 289 THR A C 1
ATOM 2258 O O . THR A 1 289 ? 12.32 -8.781 -3.459 1 89.56 289 THR A O 1
ATOM 2261 N N . SER A 1 290 ? 10.938 -10.531 -3.039 1 94.12 290 SER A N 1
ATOM 2262 C CA . SER A 1 290 ? 9.805 -9.68 -2.701 1 94.12 290 SER A CA 1
ATOM 2263 C C . SER A 1 290 ? 9.883 -9.188 -1.261 1 94.12 290 SER A C 1
ATOM 2265 O O . SER A 1 290 ? 10.266 -9.945 -0.364 1 94.12 290 SER A O 1
ATOM 2267 N N . LEU A 1 291 ? 9.484 -7.965 -1.046 1 95.62 291 LEU A N 1
ATOM 2268 C CA . LEU A 1 291 ? 9.562 -7.379 0.287 1 95.62 291 LEU A CA 1
ATOM 2269 C C . LEU A 1 291 ? 8.18 -7.258 0.91 1 95.62 291 LEU A C 1
ATOM 2271 O O . LEU A 1 291 ? 8.016 -7.457 2.117 1 95.62 291 LEU A O 1
ATOM 2275 N N . ASP A 1 292 ? 7.242 -6.93 0.106 1 97.38 292 ASP A N 1
ATOM 2276 C CA . ASP A 1 292 ? 5.883 -6.758 0.609 1 97.38 292 ASP A CA 1
ATOM 2277 C C . ASP A 1 292 ? 4.852 -7.059 -0.477 1 97.38 292 ASP A C 1
ATOM 2279 O O . ASP A 1 292 ? 5.211 -7.43 -1.595 1 97.38 292 ASP A O 1
ATOM 2283 N N . HIS A 1 293 ? 3.623 -7.027 -0.132 1 98.31 293 HIS A N 1
ATOM 2284 C CA . HIS A 1 293 ? 2.477 -7.172 -1.023 1 98.31 293 HIS A CA 1
ATOM 2285 C C . HIS A 1 293 ? 1.252 -6.457 -0.467 1 98.31 293 HIS A C 1
ATOM 2287 O O . HIS A 1 293 ? 0.824 -6.73 0.656 1 98.31 293 HIS A O 1
ATOM 2293 N N . VAL A 1 294 ? 0.762 -5.516 -1.222 1 98.31 294 VAL A N 1
ATOM 2294 C CA . VAL A 1 294 ? -0.403 -4.738 -0.815 1 98.31 294 VAL A CA 1
ATOM 2295 C C . VAL A 1 294 ? -1.543 -4.957 -1.807 1 98.31 294 VAL A C 1
ATOM 2297 O O . VAL A 1 294 ? -1.325 -4.961 -3.021 1 98.31 294 VAL A O 1
ATOM 2300 N N . MET A 1 295 ? -2.746 -5.152 -1.289 1 98.5 295 MET A N 1
ATOM 2301 C CA . MET A 1 295 ? -3.91 -5.32 -2.152 1 98.5 295 MET A CA 1
ATOM 2302 C C . MET A 1 295 ? -5.086 -4.488 -1.65 1 98.5 295 MET A C 1
ATOM 2304 O O . MET A 1 295 ? -5.34 -4.426 -0.447 1 98.5 295 MET A O 1
ATOM 2308 N N . TYR A 1 296 ? -5.719 -3.859 -2.523 1 97.94 296 TYR A N 1
ATOM 2309 C CA . TYR A 1 296 ? -7.027 -3.258 -2.299 1 97.94 296 TYR A CA 1
ATOM 2310 C C . TYR A 1 296 ? -8.094 -3.938 -3.152 1 97.94 296 TYR A C 1
ATOM 2312 O O . TYR A 1 296 ? -7.977 -3.99 -4.379 1 97.94 296 TYR A O 1
ATOM 2320 N N . PHE A 1 297 ? -9.062 -4.484 -2.518 1 97.25 297 PHE A N 1
ATOM 2321 C CA . PHE A 1 297 ? -10.227 -5.047 -3.189 1 97.25 297 PHE A CA 1
ATOM 2322 C C . PHE A 1 297 ? -11.344 -4.008 -3.305 1 97.25 297 PHE A C 1
ATOM 2324 O O . PHE A 1 297 ? -11.922 -3.604 -2.297 1 97.25 297 PHE A O 1
ATOM 2331 N N . HIS A 1 298 ? -11.664 -3.66 -4.492 1 94.75 298 HIS A N 1
ATOM 2332 C CA . HIS A 1 298 ? -12.57 -2.535 -4.691 1 94.75 298 HIS A CA 1
ATOM 2333 C C . HIS A 1 298 ? -14.016 -3.004 -4.801 1 94.75 298 HIS A C 1
ATOM 2335 O O . HIS A 1 298 ? -14.945 -2.238 -4.531 1 94.75 298 HIS A O 1
ATOM 2341 N N . ARG A 1 299 ? -14.188 -4.207 -5.266 1 92.88 299 ARG A N 1
ATOM 2342 C CA . ARG A 1 299 ? -15.5 -4.836 -5.438 1 92.88 299 ARG A CA 1
ATOM 2343 C C . ARG A 1 299 ? -15.367 -6.355 -5.496 1 92.88 299 ARG A C 1
ATOM 2345 O O . ARG A 1 299 ? -14.281 -6.883 -5.73 1 92.88 299 ARG A O 1
ATOM 2352 N N . PRO A 1 300 ? -16.5 -7 -5.23 1 92.19 300 PRO A N 1
ATOM 2353 C CA . PRO A 1 300 ? -16.469 -8.453 -5.434 1 92.19 300 PRO A CA 1
ATOM 2354 C C . PRO A 1 300 ? -16.234 -8.836 -6.891 1 92.19 300 PRO A C 1
ATOM 2356 O O . PRO A 1 300 ? -16.75 -8.172 -7.797 1 92.19 300 PRO A O 1
ATOM 2359 N N . PHE A 1 301 ? -15.445 -9.867 -7.129 1 95.06 301 PHE A N 1
ATOM 2360 C CA . PHE A 1 301 ? -15.211 -10.398 -8.469 1 95.06 301 PHE A CA 1
ATOM 2361 C C . PHE A 1 301 ? -14.875 -11.883 -8.414 1 95.06 301 PHE A C 1
ATOM 2363 O O . PHE A 1 301 ? -14.578 -12.422 -7.348 1 95.06 301 PHE A O 1
ATOM 2370 N N . ASP A 1 302 ? -15.047 -12.516 -9.555 1 96.5 302 ASP A N 1
ATOM 2371 C CA . ASP A 1 302 ? -14.711 -13.922 -9.727 1 96.5 302 ASP A CA 1
ATOM 2372 C C . ASP A 1 302 ? -13.336 -14.086 -10.375 1 96.5 302 ASP A C 1
ATOM 2374 O O . ASP A 1 302 ? -13.188 -13.875 -11.578 1 96.5 302 ASP A O 1
ATOM 2378 N N . PRO A 1 303 ? -12.344 -14.562 -9.594 1 97.62 303 PRO A N 1
ATOM 2379 C CA . PRO A 1 303 ? -10.992 -14.641 -10.164 1 97.62 303 PRO A CA 1
ATOM 2380 C C . PRO A 1 303 ? -10.828 -15.82 -11.117 1 97.62 303 PRO A C 1
ATOM 2382 O O . PRO A 1 303 ? -9.773 -15.961 -11.75 1 97.62 303 PRO A O 1
ATOM 2385 N N . THR A 1 304 ? -11.828 -16.688 -11.227 1 97 304 THR A N 1
ATOM 2386 C CA . THR A 1 304 ? -11.766 -17.766 -12.203 1 97 304 THR A CA 1
ATOM 2387 C C . THR A 1 304 ? -12.164 -17.266 -13.594 1 97 304 THR A C 1
ATOM 2389 O O . THR A 1 304 ? -12.023 -18 -14.578 1 97 304 THR A O 1
ATOM 2392 N N . LYS A 1 305 ? -12.672 -16.047 -13.648 1 97.06 305 LYS A N 1
ATOM 2393 C CA . LYS A 1 305 ? -12.867 -15.359 -14.922 1 97.06 305 LYS A CA 1
ATOM 2394 C C . LYS A 1 305 ? -11.656 -14.508 -15.273 1 97.06 305 LYS A C 1
ATOM 2396 O O . LYS A 1 305 ? -10.852 -14.164 -14.406 1 97.06 305 LYS A O 1
ATOM 2401 N N . TRP A 1 306 ? -11.562 -14.195 -16.547 1 97.5 306 TRP A N 1
ATOM 2402 C CA . TRP A 1 306 ? -10.398 -13.438 -16.984 1 97.5 306 TRP A CA 1
ATOM 2403 C C . TRP A 1 306 ? -10.383 -12.047 -16.375 1 97.5 306 TRP A C 1
ATOM 2405 O O . TRP A 1 306 ? -11.383 -11.328 -16.391 1 97.5 306 TRP A O 1
ATOM 2415 N N . LEU A 1 307 ? -9.266 -11.711 -15.836 1 98.06 307 LEU A N 1
ATOM 2416 C CA . LEU A 1 307 ? -8.961 -10.359 -15.375 1 98.06 307 LEU A CA 1
ATOM 2417 C C . LEU A 1 307 ? -7.926 -9.695 -16.266 1 98.06 307 LEU A C 1
ATOM 2419 O O . LEU A 1 307 ? -6.895 -10.297 -16.578 1 98.06 307 LEU A O 1
ATOM 2423 N N . ALA A 1 308 ? -8.234 -8.523 -16.719 1 97.5 308 ALA A N 1
ATOM 2424 C CA . ALA A 1 308 ? -7.223 -7.711 -17.391 1 97.5 308 ALA A CA 1
ATOM 2425 C C . ALA A 1 308 ? -6.297 -7.035 -16.391 1 97.5 308 ALA A C 1
ATOM 2427 O O . ALA A 1 308 ? -6.758 -6.461 -15.398 1 97.5 308 ALA A O 1
ATOM 2428 N N . VAL A 1 309 ? -4.992 -7.133 -16.688 1 97.12 309 VAL A N 1
ATOM 2429 C CA . VAL A 1 309 ? -4.027 -6.633 -15.711 1 97.12 309 VAL A CA 1
ATOM 2430 C C . VAL A 1 309 ? -3.072 -5.652 -16.391 1 97.12 309 VAL A C 1
ATOM 2432 O O . VAL A 1 309 ? -2.465 -5.973 -17.406 1 97.12 309 VAL A O 1
ATOM 2435 N N . GLU A 1 310 ? -2.967 -4.488 -15.898 1 94.5 310 GLU A N 1
ATOM 2436 C CA . GLU A 1 310 ? -1.917 -3.533 -16.25 1 94.5 310 GLU A CA 1
ATOM 2437 C C . GLU A 1 310 ? -0.825 -3.502 -15.18 1 94.5 310 GLU A C 1
ATOM 2439 O O . GLU A 1 310 ? -1.089 -3.172 -14.023 1 94.5 310 GLU A O 1
ATOM 2444 N N . ASN A 1 311 ? 0.343 -3.953 -15.555 1 94.25 311 ASN A N 1
ATOM 2445 C CA . ASN A 1 311 ? 1.508 -3.887 -14.672 1 94.25 311 ASN A CA 1
ATOM 2446 C C . ASN A 1 311 ? 2.41 -2.707 -15.031 1 94.25 311 ASN A C 1
ATOM 2448 O O . ASN A 1 311 ? 2.881 -2.602 -16.156 1 94.25 311 ASN A O 1
ATOM 2452 N N . THR A 1 312 ? 2.66 -1.894 -14.008 1 91.75 312 THR A N 1
ATOM 2453 C CA . THR A 1 312 ? 3.471 -0.704 -14.25 1 91.75 312 THR A CA 1
ATOM 2454 C C . THR A 1 312 ? 4.633 -0.632 -13.266 1 91.75 312 THR A C 1
ATOM 2456 O O . THR A 1 312 ? 4.434 -0.755 -12.055 1 91.75 312 THR A O 1
ATOM 2459 N N . VAL A 1 313 ? 5.809 -0.49 -13.797 1 90.25 313 VAL A N 1
ATOM 2460 C CA . VAL A 1 313 ? 6.965 -0.195 -12.953 1 90.25 313 VAL A CA 1
ATOM 2461 C C . VAL A 1 313 ? 7.234 1.309 -12.953 1 90.25 313 VAL A C 1
ATOM 2463 O O . VAL A 1 313 ? 7.652 1.87 -13.969 1 90.25 313 VAL A O 1
ATOM 2466 N N . SER A 1 314 ? 7 1.94 -11.852 1 82.56 314 SER A N 1
ATOM 2467 C CA . SER A 1 314 ? 7.113 3.395 -11.789 1 82.56 314 SER A CA 1
ATOM 2468 C C . SER A 1 314 ? 8.516 3.824 -11.375 1 82.56 314 SER A C 1
ATOM 2470 O O . SER A 1 314 ? 8.969 4.914 -11.734 1 82.56 314 SER A O 1
ATOM 2472 N N . VAL A 1 315 ? 9.164 2.945 -10.609 1 89.06 315 VAL A N 1
ATOM 2473 C CA . VAL A 1 315 ? 10.469 3.367 -10.109 1 89.06 315 VAL A CA 1
ATOM 2474 C C . VAL A 1 315 ? 11.328 2.141 -9.805 1 89.06 315 VAL A C 1
ATOM 2476 O O . VAL A 1 315 ? 10.805 1.103 -9.391 1 89.06 315 VAL A O 1
ATOM 2479 N N . ALA A 1 316 ? 12.516 2.279 -10.102 1 89.56 316 ALA A N 1
ATOM 2480 C CA . ALA A 1 316 ? 13.57 1.367 -9.672 1 89.56 316 ALA A CA 1
ATOM 2481 C C . ALA A 1 316 ? 14.852 2.129 -9.336 1 89.56 316 ALA A C 1
ATOM 2483 O O . ALA A 1 316 ? 15.375 2.867 -10.172 1 89.56 316 ALA A O 1
ATOM 2484 N N . ASP A 1 317 ? 15.219 1.997 -8.156 1 89.12 317 ASP A N 1
ATOM 2485 C CA . ASP A 1 317 ? 16.438 2.66 -7.703 1 89.12 317 ASP A CA 1
ATOM 2486 C C . ASP A 1 317 ? 16.875 2.141 -6.332 1 89.12 317 ASP A C 1
ATOM 2488 O O . ASP A 1 317 ? 16.094 1.481 -5.641 1 89.12 317 ASP A O 1
ATOM 2492 N N . GLY A 1 318 ? 18.141 2.363 -6.062 1 88.25 318 GLY A N 1
ATOM 2493 C CA . GLY A 1 318 ? 18.656 2.016 -4.746 1 88.25 318 GLY A CA 1
ATOM 2494 C C . GLY A 1 318 ? 18.531 0.538 -4.43 1 88.25 318 GLY A C 1
ATOM 2495 O O . GLY A 1 318 ? 18.453 0.153 -3.26 1 88.25 318 GLY A O 1
ATOM 2496 N N . GLY A 1 319 ? 18.344 -0.264 -5.418 1 90.25 319 GLY A N 1
ATOM 2497 C CA . GLY A 1 319 ? 18.25 -1.7 -5.207 1 90.25 319 GLY A CA 1
ATOM 2498 C C . GLY A 1 319 ? 16.828 -2.189 -5.039 1 90.25 319 GLY A C 1
ATOM 2499 O O . GLY A 1 319 ? 16.594 -3.352 -4.699 1 90.25 319 GLY A O 1
ATOM 2500 N N . ARG A 1 320 ? 15.891 -1.24 -5.227 1 94.25 320 ARG A N 1
ATOM 2501 C CA . ARG A 1 320 ? 14.492 -1.611 -5.027 1 94.25 320 ARG A CA 1
ATOM 2502 C C . ARG A 1 320 ? 13.625 -1.132 -6.188 1 94.25 320 ARG A C 1
ATOM 2504 O O . ARG A 1 320 ? 14.031 -0.253 -6.949 1 94.25 320 ARG A O 1
ATOM 2511 N N . SER A 1 321 ? 12.523 -1.77 -6.297 1 94.12 321 SER A N 1
ATOM 2512 C CA . SER A 1 321 ? 11.539 -1.366 -7.293 1 94.12 321 SER A CA 1
ATOM 2513 C C . SER A 1 321 ? 10.117 -1.653 -6.816 1 94.12 321 SER A C 1
ATOM 2515 O O . SER A 1 321 ? 9.883 -2.631 -6.105 1 94.12 321 SER A O 1
ATOM 2517 N N . VAL A 1 322 ? 9.242 -0.786 -7.238 1 94.56 322 VAL A N 1
ATOM 2518 C CA . VAL A 1 322 ? 7.832 -0.97 -6.922 1 94.56 322 VAL A CA 1
ATOM 2519 C C . VAL A 1 322 ? 7.043 -1.226 -8.203 1 94.56 322 VAL A C 1
ATOM 2521 O O . VAL A 1 322 ? 7.168 -0.477 -9.18 1 94.56 322 VAL A O 1
ATOM 2524 N N . ILE A 1 323 ? 6.281 -2.254 -8.203 1 95 323 ILE A N 1
ATOM 2525 C CA . ILE A 1 323 ? 5.363 -2.531 -9.297 1 95 323 ILE A CA 1
ATOM 2526 C C . ILE A 1 323 ? 3.928 -2.26 -8.859 1 95 323 ILE A C 1
ATOM 2528 O O . ILE A 1 323 ? 3.555 -2.568 -7.723 1 95 323 ILE A O 1
ATOM 2532 N N . GLU A 1 324 ? 3.201 -1.624 -9.672 1 94.88 324 GLU A N 1
ATOM 2533 C CA . GLU A 1 324 ? 1.778 -1.368 -9.484 1 94.88 324 GLU A CA 1
ATOM 2534 C C . GLU A 1 324 ? 0.934 -2.166 -10.469 1 94.88 324 GLU A C 1
ATOM 2536 O O . GLU A 1 324 ? 1.184 -2.133 -11.68 1 94.88 324 GLU A O 1
ATOM 2541 N N . MET A 1 325 ? -0.024 -2.836 -9.945 1 96.75 325 MET A N 1
ATOM 2542 C CA . MET A 1 325 ? -0.879 -3.682 -10.773 1 96.75 325 MET A CA 1
ATOM 2543 C C . MET A 1 325 ? -2.346 -3.291 -10.617 1 96.75 325 MET A C 1
ATOM 2545 O O . MET A 1 325 ? -2.822 -3.094 -9.492 1 96.75 325 MET A O 1
ATOM 2549 N N . ARG A 1 326 ? -3.014 -3.172 -11.711 1 96.44 326 ARG A N 1
ATOM 2550 C CA . ARG A 1 326 ? -4.449 -2.92 -11.719 1 96.44 326 ARG A CA 1
ATOM 2551 C C . ARG A 1 326 ? -5.199 -4.051 -12.414 1 96.44 326 ARG A C 1
ATOM 2553 O O . ARG A 1 326 ? -4.816 -4.473 -13.508 1 96.44 326 ARG A O 1
ATOM 2560 N N . TYR A 1 327 ? -6.238 -4.516 -11.781 1 97.69 327 TYR A N 1
ATOM 2561 C CA . TYR A 1 327 ? -7.02 -5.637 -12.289 1 97.69 327 TYR A CA 1
ATOM 2562 C C . TYR A 1 327 ? -8.43 -5.199 -12.648 1 97.69 327 TYR A C 1
ATOM 2564 O O . TYR A 1 327 ? -9.164 -4.684 -11.797 1 97.69 327 TYR A O 1
ATOM 2572 N N . TRP A 1 328 ? -8.82 -5.41 -13.852 1 97.12 328 TRP A N 1
ATOM 2573 C CA . TRP A 1 328 ? -10.188 -5.156 -14.289 1 97.12 328 TRP A CA 1
ATOM 2574 C C . TRP A 1 328 ? -10.938 -6.461 -14.539 1 97.12 328 TRP A C 1
ATOM 2576 O O . TRP A 1 328 ? -10.367 -7.418 -15.062 1 97.12 328 TRP A O 1
ATOM 2586 N N . ASN A 1 329 ? -12.164 -6.496 -14.117 1 96.06 329 ASN A N 1
ATOM 2587 C CA . ASN A 1 329 ? -12.984 -7.672 -14.391 1 96.06 329 ASN A CA 1
ATOM 2588 C C . ASN A 1 329 ? -13.523 -7.66 -15.82 1 96.06 329 ASN A C 1
ATOM 2590 O O . ASN A 1 329 ? -13.172 -6.785 -16.609 1 96.06 329 ASN A O 1
ATOM 2594 N N . GLU A 1 330 ? -14.297 -8.648 -16.141 1 93.88 330 GLU A N 1
ATOM 2595 C CA . GLU A 1 330 ? -14.789 -8.812 -17.516 1 93.88 330 GLU A CA 1
ATOM 2596 C C . GLU A 1 330 ? -15.703 -7.66 -17.922 1 93.88 330 GLU A C 1
ATOM 2598 O O . GLU A 1 330 ? -15.836 -7.352 -19.094 1 93.88 330 GLU A O 1
ATOM 2603 N N . ASP A 1 331 ? -16.25 -7.004 -16.969 1 92.12 331 ASP A N 1
ATOM 2604 C CA . ASP A 1 331 ? -17.141 -5.879 -17.234 1 92.12 331 ASP A CA 1
ATOM 2605 C C . ASP A 1 331 ? -16.344 -4.586 -17.406 1 92.12 331 ASP A C 1
ATOM 2607 O O . ASP A 1 331 ? -16.922 -3.521 -17.641 1 92.12 331 ASP A O 1
ATOM 2611 N N . GLY A 1 332 ? -15.078 -4.648 -17.219 1 91.81 332 GLY A N 1
ATOM 2612 C CA . GLY A 1 332 ? -14.227 -3.484 -17.406 1 91.81 332 GLY A CA 1
ATOM 2613 C C . GLY A 1 332 ? -14.148 -2.602 -16.172 1 91.81 332 GLY A C 1
ATOM 2614 O O . GLY A 1 332 ? -13.75 -1.439 -16.25 1 91.81 332 GLY A O 1
ATOM 2615 N N . GLU A 1 333 ? -14.57 -3.092 -15.094 1 92.5 333 GLU A N 1
ATOM 2616 C CA . GLU A 1 333 ? -14.5 -2.348 -13.836 1 92.5 333 GLU A CA 1
ATOM 2617 C C . GLU A 1 333 ? -13.242 -2.701 -13.047 1 92.5 333 GLU A C 1
ATOM 2619 O O . GLU A 1 333 ? -12.844 -3.867 -13 1 92.5 333 GLU A O 1
ATOM 2624 N N . LEU A 1 334 ? -12.656 -1.66 -12.5 1 95.38 334 LEU A N 1
ATOM 2625 C CA . LEU A 1 334 ? -11.484 -1.902 -11.664 1 95.38 334 LEU A CA 1
ATOM 2626 C C . LEU A 1 334 ? -11.859 -2.713 -10.43 1 95.38 334 LEU A C 1
ATOM 2628 O O . LEU A 1 334 ? -12.602 -2.236 -9.57 1 95.38 334 LEU A O 1
ATOM 2632 N N . ALA A 1 335 ? -11.312 -3.904 -10.359 1 96.19 335 ALA A N 1
ATOM 2633 C CA . ALA A 1 335 ? -11.695 -4.844 -9.305 1 96.19 335 ALA A CA 1
ATOM 2634 C C . ALA A 1 335 ? -10.695 -4.809 -8.148 1 96.19 335 ALA A C 1
ATOM 2636 O O . ALA A 1 335 ? -11.078 -4.961 -6.988 1 96.19 335 ALA A O 1
ATOM 2637 N N . ALA A 1 336 ? -9.414 -4.598 -8.469 1 97.62 336 ALA A N 1
ATOM 2638 C CA . ALA A 1 336 ? -8.391 -4.613 -7.434 1 97.62 336 ALA A CA 1
ATOM 2639 C C . ALA A 1 336 ? -7.16 -3.816 -7.867 1 97.62 336 ALA A C 1
ATOM 2641 O O . ALA A 1 336 ? -6.91 -3.654 -9.062 1 97.62 336 ALA A O 1
ATOM 2642 N N . THR A 1 337 ? -6.477 -3.266 -6.953 1 97.38 337 THR A N 1
ATOM 2643 C CA . THR A 1 337 ? -5.164 -2.645 -7.09 1 97.38 337 THR A CA 1
ATOM 2644 C C . THR A 1 337 ? -4.141 -3.338 -6.195 1 97.38 337 THR A C 1
ATOM 2646 O O . THR A 1 337 ? -4.41 -3.598 -5.02 1 97.38 337 THR A O 1
ATOM 2649 N N . VAL A 1 338 ? -3.002 -3.693 -6.789 1 98 338 VAL A N 1
ATOM 2650 C CA . VAL A 1 338 ? -1.968 -4.414 -6.055 1 98 338 VAL A CA 1
ATOM 2651 C C . VAL A 1 338 ? -0.621 -3.721 -6.242 1 98 338 VAL A C 1
ATOM 2653 O O . VAL A 1 338 ? -0.301 -3.258 -7.34 1 98 338 VAL A O 1
ATOM 2656 N N . LEU A 1 339 ? 0.139 -3.594 -5.172 1 97.56 339 LEU A N 1
ATOM 2657 C CA . LEU A 1 339 ? 1.514 -3.107 -5.223 1 97.56 339 LEU A CA 1
ATOM 2658 C C . LEU A 1 339 ? 2.469 -4.117 -4.594 1 97.56 339 LEU A C 1
ATOM 2660 O O . LEU A 1 339 ? 2.096 -4.832 -3.664 1 97.56 339 LEU A O 1
ATOM 2664 N N . GLN A 1 340 ? 3.637 -4.113 -5.09 1 97.31 340 GLN A N 1
ATOM 2665 C CA . GLN A 1 340 ? 4.691 -4.938 -4.512 1 97.31 340 GLN A CA 1
ATOM 2666 C C . GLN A 1 340 ? 6.062 -4.285 -4.699 1 97.31 340 GLN A C 1
ATOM 2668 O O . GLN A 1 340 ? 6.379 -3.799 -5.785 1 97.31 340 GLN A O 1
ATOM 2673 N N . GLU A 1 341 ? 6.727 -4.223 -3.59 1 97 341 GLU A N 1
ATOM 2674 C CA . GLU A 1 341 ? 8.125 -3.811 -3.666 1 97 341 GLU A CA 1
ATOM 2675 C C . GLU A 1 341 ? 9.055 -5.02 -3.629 1 97 341 GLU A C 1
ATOM 2677 O O . GLU A 1 341 ? 8.805 -5.98 -2.896 1 97 341 GLU A O 1
ATOM 2682 N N . GLY A 1 342 ? 10.094 -4.969 -4.469 1 94.5 342 GLY A N 1
ATOM 2683 C CA . GLY A 1 342 ? 11.133 -5.984 -4.484 1 94.5 342 GLY A CA 1
ATOM 2684 C C . GLY A 1 342 ? 12.531 -5.41 -4.379 1 94.5 342 GLY A C 1
ATOM 2685 O O . GLY A 1 342 ? 12.727 -4.211 -4.57 1 94.5 342 GLY A O 1
ATOM 2686 N N . MET A 1 343 ? 13.406 -6.273 -4.008 1 92.62 343 MET A N 1
ATOM 2687 C CA . MET A 1 343 ? 14.828 -5.945 -3.975 1 92.62 343 MET A CA 1
ATOM 2688 C C . MET A 1 343 ? 15.578 -6.664 -5.09 1 92.62 343 MET A C 1
ATOM 2690 O O . MET A 1 343 ? 15.328 -7.84 -5.359 1 92.62 343 MET A O 1
ATOM 2694 N N . PHE A 1 344 ? 16.469 -5.98 -5.645 1 90.44 344 PHE A N 1
ATOM 2695 C CA . PHE A 1 344 ? 17.266 -6.469 -6.762 1 90.44 344 PHE A CA 1
ATOM 2696 C C . PHE A 1 344 ? 18.75 -6.27 -6.496 1 90.44 344 PHE A C 1
ATOM 2698 O O . PHE A 1 344 ? 19.234 -5.133 -6.445 1 90.44 344 PHE A O 1
ATOM 2705 N N . ARG A 1 345 ? 19.469 -7.332 -6.395 1 85.88 345 ARG A N 1
ATOM 2706 C CA . ARG A 1 345 ? 20.875 -7.223 -6.02 1 85.88 345 ARG A CA 1
ATOM 2707 C C . ARG A 1 345 ? 21.766 -7.793 -7.109 1 85.88 345 ARG A C 1
ATOM 2709 O O . ARG A 1 345 ? 21.422 -8.773 -7.766 1 85.88 345 ARG A O 1
ATOM 2716 N N . ARG A 1 346 ? 22.875 -7.137 -7.121 1 80.88 346 ARG A N 1
ATOM 2717 C CA . ARG A 1 346 ? 23.906 -7.57 -8.055 1 80.88 346 ARG A CA 1
ATOM 2718 C C . ARG A 1 346 ? 24.75 -8.695 -7.457 1 80.88 346 ARG A C 1
ATOM 2720 O O . ARG A 1 346 ? 24.812 -8.852 -6.238 1 80.88 346 ARG A O 1
ATOM 2727 N N . LYS A 1 347 ? 25.359 -9.43 -8.461 1 71.88 347 LYS A N 1
ATOM 2728 C CA . LYS A 1 347 ? 26.375 -10.391 -8.047 1 71.88 347 LYS A CA 1
ATOM 2729 C C . LYS A 1 347 ? 27.562 -9.688 -7.395 1 71.88 347 LYS A C 1
ATOM 2731 O O . LYS A 1 347 ? 27.984 -8.617 -7.844 1 71.88 347 LYS A O 1
ATOM 2736 N N . PRO A 1 348 ? 27.875 -10.141 -6.156 1 63.88 348 PRO A N 1
ATOM 2737 C CA . PRO A 1 348 ? 29.062 -9.516 -5.559 1 63.88 348 PRO A CA 1
ATOM 2738 C C . PRO A 1 348 ? 30.281 -9.539 -6.484 1 63.88 348 PRO A C 1
ATOM 2740 O O . PRO A 1 348 ? 30.453 -10.492 -7.246 1 63.88 348 PRO A O 1
ATOM 2743 N N . ARG A 1 349 ? 30.844 -8.375 -6.918 1 56.44 349 ARG A N 1
ATOM 2744 C CA . ARG A 1 349 ? 32.062 -8.336 -7.719 1 56.44 349 ARG A CA 1
ATOM 2745 C C . ARG A 1 349 ? 33.188 -9.117 -7.035 1 56.44 349 ARG A C 1
ATOM 2747 O O . ARG A 1 349 ? 33.312 -9.086 -5.809 1 56.44 349 ARG A O 1
ATOM 2754 N N . SER A 1 350 ? 33.594 -10.188 -7.746 1 43.56 350 SER A N 1
ATOM 2755 C CA . SER A 1 350 ? 34.781 -10.867 -7.262 1 43.56 350 SER A CA 1
ATOM 2756 C C . SER A 1 350 ? 35.906 -9.875 -7.012 1 43.56 350 SER A C 1
ATOM 2758 O O . SER A 1 350 ? 36.156 -8.977 -7.824 1 43.56 350 SER A O 1
ATOM 2760 N N . LYS A 1 351 ? 36.188 -9.578 -5.816 1 40.84 351 LYS A N 1
ATOM 2761 C CA . LYS A 1 351 ? 37.469 -8.891 -5.59 1 40.84 351 LYS A CA 1
ATOM 2762 C C . LYS A 1 351 ? 38.562 -9.508 -6.43 1 40.84 351 LYS A C 1
ATOM 2764 O O . LYS A 1 351 ? 38.844 -10.703 -6.312 1 40.84 351 LYS A O 1
ATOM 2769 N N . LEU A 1 352 ? 38.625 -8.93 -7.539 1 27.72 352 LEU A N 1
ATOM 2770 C CA . LEU A 1 352 ? 39.969 -9.344 -7.98 1 27.72 352 LEU A CA 1
ATOM 2771 C C . LEU A 1 352 ? 41.031 -8.82 -7.035 1 27.72 352 LEU A C 1
ATOM 2773 O O . LEU A 1 352 ? 40.938 -7.703 -6.527 1 27.72 352 LEU A O 1
ATOM 2777 N N . MET B 1 1 ? -5.148 59.375 -1.753 1 27.02 1 MET B N 1
ATOM 2778 C CA . MET B 1 1 ? -5.441 58.031 -2.188 1 27.02 1 MET B CA 1
ATOM 2779 C C . MET B 1 1 ? -4.512 57.031 -1.505 1 27.02 1 MET B C 1
ATOM 2781 O O . MET B 1 1 ? -3.293 57.062 -1.685 1 27.02 1 MET B O 1
ATOM 2785 N N . ASP B 1 2 ? -4.836 56.438 -0.328 1 27.39 2 ASP B N 1
ATOM 2786 C CA . ASP B 1 2 ? -4.098 55.781 0.743 1 27.39 2 ASP B CA 1
ATOM 2787 C C . ASP B 1 2 ? -3.621 54.406 0.309 1 27.39 2 ASP B C 1
ATOM 2789 O O . ASP B 1 2 ? -4.418 53.562 -0.143 1 27.39 2 ASP B O 1
ATOM 2793 N N . GLN B 1 3 ? -2.344 54.219 -0.232 1 28.3 3 GLN B N 1
ATOM 2794 C CA . GLN B 1 3 ? -1.557 53.094 -0.686 1 28.3 3 GLN B CA 1
ATOM 2795 C C . GLN B 1 3 ? -1.507 52 0.379 1 28.3 3 GLN B C 1
ATOM 2797 O O . GLN B 1 3 ? -0.92 52.188 1.446 1 28.3 3 GLN B O 1
ATOM 2802 N N . SER B 1 4 ? -2.561 51.281 0.666 1 28.48 4 SER B N 1
ATOM 2803 C CA . SER B 1 4 ? -2.629 50.188 1.622 1 28.48 4 SER B CA 1
ATOM 2804 C C . SER B 1 4 ? -1.439 49.25 1.469 1 28.48 4 SER B C 1
ATOM 2806 O O . SER B 1 4 ? -1.121 48.812 0.359 1 28.48 4 SER B O 1
ATOM 2808 N N . LYS B 1 5 ? -0.441 49.281 2.363 1 28.47 5 LYS B N 1
ATOM 2809 C CA . LYS B 1 5 ? 0.752 48.469 2.586 1 28.47 5 LYS B CA 1
ATOM 2810 C C . LYS B 1 5 ? 0.423 47 2.529 1 28.47 5 LYS B C 1
ATOM 2812 O O . LYS B 1 5 ? -0.355 46.5 3.344 1 28.47 5 LYS B O 1
ATOM 2817 N N . ALA B 1 6 ? 0.382 46.438 1.356 1 31 6 ALA B N 1
ATOM 2818 C CA . ALA B 1 6 ? 0.48 45 1.169 1 31 6 ALA B CA 1
ATOM 2819 C C . ALA B 1 6 ? 1.404 44.375 2.209 1 31 6 ALA B C 1
ATOM 2821 O O . ALA B 1 6 ? 2.566 44.781 2.336 1 31 6 ALA B O 1
ATOM 2822 N N . THR B 1 7 ? 0.909 44 3.336 1 32.41 7 THR B N 1
ATOM 2823 C CA . THR B 1 7 ? 1.609 43.25 4.387 1 32.41 7 THR B CA 1
ATOM 2824 C C . THR B 1 7 ? 2.562 42.219 3.783 1 32.41 7 THR B C 1
ATOM 2826 O O . THR B 1 7 ? 2.168 41.438 2.928 1 32.41 7 THR B O 1
ATOM 2829 N N . ASP B 1 8 ? 3.797 42.562 3.748 1 29.23 8 ASP B N 1
ATOM 2830 C CA . ASP B 1 8 ? 4.973 41.75 3.43 1 29.23 8 ASP B CA 1
ATOM 2831 C C . ASP B 1 8 ? 4.879 40.375 4.07 1 29.23 8 ASP B C 1
ATOM 2833 O O . ASP B 1 8 ? 4.93 40.25 5.297 1 29.23 8 ASP B O 1
ATOM 2837 N N . TYR B 1 9 ? 3.939 39.469 3.73 1 31.77 9 TYR B N 1
ATOM 2838 C CA . TYR B 1 9 ? 4.113 38.062 4.129 1 31.77 9 TYR B CA 1
ATOM 2839 C C . TYR B 1 9 ? 5.59 37.688 4.16 1 31.77 9 TYR B C 1
ATOM 2841 O O . TYR B 1 9 ? 6.227 37.594 3.111 1 31.77 9 TYR B O 1
ATOM 2849 N N . GLN B 1 10 ? 6.348 38.281 5.078 1 33 10 GLN B N 1
ATOM 2850 C CA . GLN B 1 10 ? 7.727 37.875 5.328 1 33 10 GLN B CA 1
ATOM 2851 C C . GLN B 1 10 ? 7.871 36.375 5.242 1 33 10 GLN B C 1
ATOM 2853 O O . GLN B 1 10 ? 7.137 35.625 5.898 1 33 10 GLN B O 1
ATOM 2858 N N . LEU B 1 11 ? 8.195 35.75 4.172 1 39.47 11 LEU B N 1
ATOM 2859 C CA . LEU B 1 11 ? 8.664 34.375 4.031 1 39.47 11 LEU B CA 1
ATOM 2860 C C . LEU B 1 11 ? 9.359 33.906 5.309 1 39.47 11 LEU B C 1
ATOM 2862 O O . LEU B 1 11 ? 10.211 34.625 5.852 1 39.47 11 LEU B O 1
ATOM 2866 N N . PRO B 1 12 ? 8.625 33.25 6.266 1 44.56 12 PRO B N 1
ATOM 2867 C CA . PRO B 1 12 ? 9.328 32.812 7.473 1 44.56 12 PRO B CA 1
ATOM 2868 C C . PRO B 1 12 ? 10.812 32.562 7.227 1 44.56 12 PRO B C 1
ATOM 2870 O O . PRO B 1 12 ? 11.203 32.156 6.129 1 44.56 12 PRO B O 1
ATOM 2873 N N . SER B 1 13 ? 11.773 33.219 7.887 1 45.47 13 SER B N 1
ATOM 2874 C CA . SER B 1 13 ? 13.227 33.156 7.938 1 45.47 13 SER B CA 1
ATOM 2875 C C . SER B 1 13 ? 13.734 31.719 7.809 1 45.47 13 SER B C 1
ATOM 2877 O O . SER B 1 13 ? 13.156 30.797 8.391 1 45.47 13 SER B O 1
ATOM 2879 N N . LYS B 1 14 ? 14.469 31.312 6.672 1 55.75 14 LYS B N 1
ATOM 2880 C CA . LYS B 1 14 ? 15.234 30.156 6.254 1 55.75 14 LYS B CA 1
ATOM 2881 C C . LYS B 1 14 ? 15.867 29.453 7.449 1 55.75 14 LYS B C 1
ATOM 2883 O O . LYS B 1 14 ? 16.391 28.344 7.324 1 55.75 14 LYS B O 1
ATOM 2888 N N . HIS B 1 15 ? 15.797 30.078 8.688 1 72.5 15 HIS B N 1
ATOM 2889 C CA . HIS B 1 15 ? 16.594 29.5 9.758 1 72.5 15 HIS B CA 1
ATOM 2890 C C . HIS B 1 15 ? 15.727 29.109 10.945 1 72.5 15 HIS B C 1
ATOM 2892 O O . HIS B 1 15 ? 16.25 28.781 12.016 1 72.5 15 HIS B O 1
ATOM 2898 N N . ILE B 1 16 ? 14.344 29.109 10.758 1 87.69 16 ILE B N 1
ATOM 2899 C CA . ILE B 1 16 ? 13.477 28.75 11.875 1 87.69 16 ILE B CA 1
ATOM 2900 C C . ILE B 1 16 ? 13.195 27.25 11.859 1 87.69 16 ILE B C 1
ATOM 2902 O O . ILE B 1 16 ? 12.922 26.672 10.805 1 87.69 16 ILE B O 1
ATOM 2906 N N . PRO B 1 17 ? 13.258 26.641 13.078 1 93 17 PRO B N 1
ATOM 2907 C CA . PRO B 1 17 ? 12.883 25.219 13.133 1 93 17 PRO B CA 1
ATOM 2908 C C . PRO B 1 17 ? 11.484 24.969 12.586 1 93 17 PRO B C 1
ATOM 2910 O O . PRO B 1 17 ? 10.57 25.766 12.797 1 93 17 PRO B O 1
ATOM 2913 N N . ALA B 1 18 ? 11.336 23.938 11.836 1 95.56 18 ALA B N 1
ATOM 2914 C CA . ALA B 1 18 ? 10.039 23.578 11.258 1 95.56 18 ALA B CA 1
ATOM 2915 C C . ALA B 1 18 ? 8.977 23.438 12.344 1 95.56 18 ALA B C 1
ATOM 2917 O O . ALA B 1 18 ? 9.125 22.641 13.273 1 95.56 18 ALA B O 1
ATOM 2918 N N . PRO B 1 19 ? 7.879 24.188 12.219 1 94.44 19 PRO B N 1
ATOM 2919 C CA . PRO B 1 19 ? 6.82 24.125 13.227 1 94.44 19 PRO B CA 1
ATOM 2920 C C . PRO B 1 19 ? 6.27 22.703 13.406 1 94.44 19 PRO B C 1
ATOM 2922 O O . PRO B 1 19 ? 5.832 22.344 14.508 1 94.44 19 PRO B O 1
ATOM 2925 N N . ILE B 1 20 ? 6.363 21.906 12.383 1 95.75 20 ILE B N 1
ATOM 2926 C CA . ILE B 1 20 ? 5.809 20.562 12.383 1 95.75 20 ILE B CA 1
ATOM 2927 C C . ILE B 1 20 ? 6.516 19.719 13.438 1 95.75 20 ILE B C 1
ATOM 2929 O O . ILE B 1 20 ? 5.977 18.703 13.891 1 95.75 20 ILE B O 1
ATOM 2933 N N . LEU B 1 21 ? 7.688 20.094 13.859 1 96.81 21 LEU B N 1
ATOM 2934 C CA . LEU B 1 21 ? 8.492 19.344 14.812 1 96.81 21 LEU B CA 1
ATOM 2935 C C . LEU B 1 21 ? 7.809 19.266 16.172 1 96.81 21 LEU B C 1
ATOM 2937 O O . LEU B 1 21 ? 7.984 18.312 16.906 1 96.81 21 LEU B O 1
ATOM 2941 N N . ARG B 1 22 ? 6.961 20.234 16.453 1 95.75 22 ARG B N 1
ATOM 2942 C CA . ARG B 1 22 ? 6.23 20.25 17.719 1 95.75 22 ARG B CA 1
ATOM 2943 C C . ARG B 1 22 ? 5.27 19.062 17.797 1 95.75 22 ARG B C 1
ATOM 2945 O O . ARG B 1 22 ? 5.219 18.375 18.812 1 95.75 22 ARG B O 1
ATOM 2952 N N . GLN B 1 23 ? 4.574 18.812 16.734 1 95.88 23 GLN B N 1
ATOM 2953 C CA . GLN B 1 23 ? 3.604 17.719 16.703 1 95.88 23 GLN B CA 1
ATOM 2954 C C . GLN B 1 23 ? 4.297 16.375 16.609 1 95.88 23 GLN B C 1
ATOM 2956 O O . GLN B 1 23 ? 3.75 15.352 17.047 1 95.88 23 GLN B O 1
ATOM 2961 N N . LEU B 1 24 ? 5.527 16.359 16.078 1 97.44 24 LEU B N 1
ATOM 2962 C CA . LEU B 1 24 ? 6.234 15.109 15.867 1 97.44 24 LEU B CA 1
ATOM 2963 C C . LEU B 1 24 ? 6.949 14.656 17.141 1 97.44 24 LEU B C 1
ATOM 2965 O O . LEU B 1 24 ? 7.352 13.5 17.25 1 97.44 24 LEU B O 1
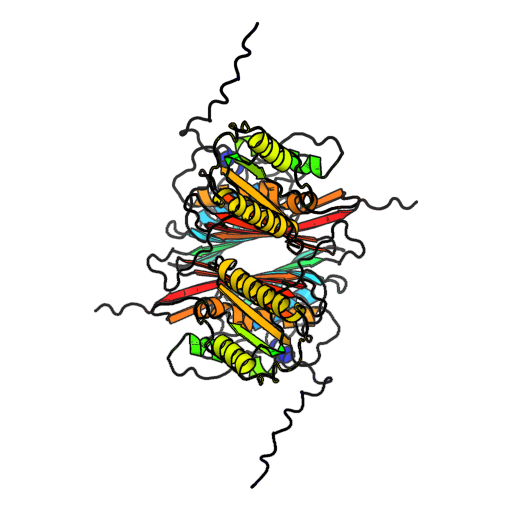ATOM 2969 N N . GLN B 1 25 ? 7.051 15.508 18.094 1 96.25 25 GLN B N 1
ATOM 2970 C CA . GLN B 1 25 ? 7.859 15.242 19.281 1 96.25 25 GLN B CA 1
ATOM 2971 C C . GLN B 1 25 ? 7.266 14.102 20.094 1 96.25 25 GLN B C 1
ATOM 2973 O O . GLN B 1 25 ? 6.059 14.07 20.344 1 96.25 25 GLN B O 1
ATOM 2978 N N . VAL B 1 26 ? 8.109 13.141 20.469 1 96.56 26 VAL B N 1
ATOM 2979 C CA . VAL B 1 26 ? 7.781 12.047 21.391 1 96.56 26 VAL B CA 1
ATOM 2980 C C . VAL B 1 26 ? 8.859 11.93 22.453 1 96.56 26 VAL B C 1
ATOM 2982 O O . VAL B 1 26 ? 10.039 12.172 22.203 1 96.56 26 VAL B O 1
ATOM 2985 N N . ASN B 1 27 ? 8.406 11.602 23.625 1 94 27 ASN B N 1
ATOM 2986 C CA . ASN B 1 27 ? 9.344 11.375 24.719 1 94 27 ASN B CA 1
ATOM 2987 C C . ASN B 1 27 ? 9.75 9.906 24.812 1 94 27 ASN B C 1
ATOM 2989 O O . ASN B 1 27 ? 8.945 9.016 24.547 1 94 27 ASN B O 1
ATOM 2993 N N . THR B 1 28 ? 11.023 9.75 25.125 1 86.56 28 THR B N 1
ATOM 2994 C CA . THR B 1 28 ? 11.5 8.391 25.375 1 86.56 28 THR B CA 1
ATOM 2995 C C . THR B 1 28 ? 11.164 7.953 26.797 1 86.56 28 THR B C 1
ATOM 2997 O O . THR B 1 28 ? 10.984 8.789 27.688 1 86.56 28 THR B O 1
ATOM 3000 N N . ILE B 1 29 ? 10.93 6.691 26.891 1 83.06 29 ILE B N 1
ATOM 3001 C CA . ILE B 1 29 ? 10.742 6.113 28.219 1 83.06 29 ILE B CA 1
ATOM 3002 C C . ILE B 1 29 ? 12.086 5.617 28.766 1 83.06 29 ILE B C 1
ATOM 3004 O O . ILE B 1 29 ? 12.789 4.855 28.094 1 83.06 29 ILE B O 1
ATOM 3008 N N . ASP B 1 30 ? 12.422 6.152 29.891 1 80.81 30 ASP B N 1
ATOM 3009 C CA . ASP B 1 30 ? 13.695 5.77 30.5 1 80.81 30 ASP B CA 1
ATOM 3010 C C . ASP B 1 30 ? 13.844 4.25 30.562 1 80.81 30 ASP B C 1
ATOM 3012 O O . ASP B 1 30 ? 12.945 3.553 31.047 1 80.81 30 ASP B O 1
ATOM 3016 N N . GLY B 1 31 ? 14.953 3.748 30.078 1 82.12 31 GLY B N 1
ATOM 3017 C CA . GLY B 1 31 ? 15.258 2.326 30.125 1 82.12 31 GLY B CA 1
ATOM 3018 C C . GLY B 1 31 ? 14.531 1.52 29.078 1 82.12 31 GLY B C 1
ATOM 3019 O O . GLY B 1 31 ? 14.656 0.293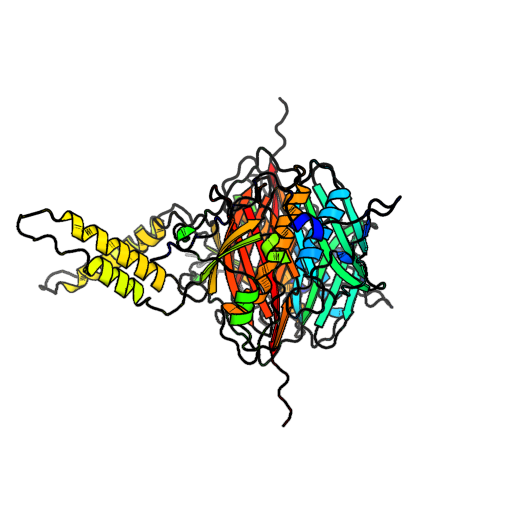 29.031 1 82.12 31 GLY B O 1
ATOM 3020 N N . ASP B 1 32 ? 13.695 2.17 28.266 1 87.38 32 ASP B N 1
ATOM 3021 C CA . ASP B 1 32 ? 12.961 1.435 27.234 1 87.38 32 ASP B CA 1
ATOM 3022 C C . ASP B 1 32 ? 13.133 2.09 25.875 1 87.38 32 ASP B C 1
ATOM 3024 O O . ASP B 1 32 ? 12.266 2.85 25.422 1 87.38 32 ASP B O 1
ATOM 3028 N N . PRO B 1 33 ? 14.133 1.726 25.219 1 84.62 33 PRO B N 1
ATOM 3029 C CA . PRO B 1 33 ? 14.43 2.361 23.922 1 84.62 33 PRO B CA 1
ATOM 3030 C C . PRO B 1 33 ? 13.414 2.004 22.844 1 84.62 33 PRO B C 1
ATOM 3032 O O . PRO B 1 33 ? 13.406 2.617 21.781 1 84.62 33 PRO B O 1
ATOM 3035 N N . ASP B 1 34 ? 12.523 1.056 23.125 1 93.56 34 ASP B N 1
ATOM 3036 C CA . ASP B 1 34 ? 11.578 0.594 22.125 1 93.56 34 ASP B CA 1
ATOM 3037 C C . ASP B 1 34 ? 10.203 1.225 22.328 1 93.56 34 ASP B C 1
ATOM 3039 O O . ASP B 1 34 ? 9.188 0.655 21.938 1 93.56 34 ASP B O 1
ATOM 3043 N N . SER B 1 35 ? 10.25 2.324 23.062 1 94.75 35 SER B N 1
ATOM 3044 C CA . SER B 1 35 ? 8.961 2.967 23.312 1 94.75 35 SER B CA 1
ATOM 3045 C C . SER B 1 35 ? 9.07 4.48 23.188 1 94.75 35 SER B C 1
ATOM 3047 O O . SER B 1 35 ? 10.156 5.047 23.312 1 94.75 35 SER B O 1
ATOM 3049 N N . GLY B 1 36 ? 7.957 5.133 22.797 1 96.5 36 GLY B N 1
ATOM 3050 C CA . GLY B 1 36 ? 7.773 6.578 22.797 1 96.5 36 GLY B CA 1
ATOM 3051 C C . GLY B 1 36 ? 6.41 7.004 23.312 1 96.5 36 GLY B C 1
ATOM 3052 O O . GLY B 1 36 ? 5.441 6.25 23.203 1 96.5 36 GLY B O 1
ATOM 3053 N N . ILE B 1 37 ? 6.395 8.195 23.906 1 97.69 37 ILE B N 1
ATOM 3054 C CA . ILE B 1 37 ? 5.145 8.719 24.453 1 97.69 37 ILE B CA 1
ATOM 3055 C C . ILE B 1 37 ? 4.875 10.109 23.875 1 97.69 37 ILE B C 1
ATOM 3057 O O . ILE B 1 37 ? 5.734 10.992 23.938 1 97.69 37 ILE B O 1
ATOM 3061 N N . SER B 1 38 ? 3.703 10.211 23.312 1 97.94 38 SER B N 1
ATOM 3062 C CA . SER B 1 38 ? 3.342 11.516 22.781 1 97.94 38 SER B CA 1
ATOM 3063 C C . SER B 1 38 ? 3.062 12.523 23.891 1 97.94 38 SER B C 1
ATOM 3065 O O . SER B 1 38 ? 2.918 12.141 25.047 1 97.94 38 SER B O 1
ATOM 3067 N N . ILE B 1 39 ? 3.086 13.812 23.578 1 97.62 39 ILE B N 1
ATOM 3068 C CA . ILE B 1 39 ? 2.807 14.914 24.484 1 97.62 39 ILE B CA 1
ATOM 3069 C C . ILE B 1 39 ? 1.407 15.469 24.203 1 97.62 39 ILE B C 1
ATOM 3071 O O . ILE B 1 39 ? 1.184 16.141 23.203 1 97.62 39 ILE B O 1
ATOM 3075 N N . PRO B 1 40 ? 0.516 15.25 25.078 1 97.25 40 PRO B N 1
ATOM 3076 C CA . PRO B 1 40 ? -0.882 15.602 24.828 1 97.25 40 PRO B CA 1
ATOM 3077 C C . PRO B 1 40 ? -1.057 17.078 24.453 1 97.25 40 PRO B C 1
ATOM 3079 O O . PRO B 1 40 ? -1.875 17.406 23.594 1 97.25 40 PRO B O 1
ATOM 3082 N N . GLU B 1 41 ? -0.295 17.984 25 1 95.44 41 GLU B N 1
ATOM 3083 C CA . GLU B 1 41 ? -0.399 19.422 24.734 1 95.44 41 GLU B CA 1
ATOM 3084 C C . GLU B 1 41 ? -0.104 19.734 23.266 1 95.44 41 GLU B C 1
ATOM 3086 O O . GLU B 1 41 ? -0.466 20.797 22.781 1 95.44 41 GLU B O 1
ATOM 3091 N N . ASN B 1 42 ? 0.561 18.781 22.641 1 95.94 42 ASN B N 1
ATOM 3092 C CA . ASN B 1 42 ? 0.97 19.016 21.266 1 95.94 42 ASN B CA 1
ATOM 3093 C C . ASN B 1 42 ? 0.041 18.312 20.266 1 95.94 42 ASN B C 1
ATOM 3095 O O . ASN B 1 42 ? 0.24 18.391 19.062 1 95.94 42 ASN B O 1
ATOM 3099 N N . HIS B 1 43 ? -0.946 17.594 20.797 1 95.75 43 HIS B N 1
ATOM 3100 C CA . HIS B 1 43 ? -1.861 16.891 19.891 1 95.75 43 HIS B CA 1
ATOM 3101 C C . HIS B 1 43 ? -2.635 17.875 19.031 1 95.75 43 HIS B C 1
ATOM 3103 O O . HIS B 1 43 ? -3.141 18.891 19.516 1 95.75 43 HIS B O 1
ATOM 3109 N N . TYR B 1 44 ? -2.668 17.609 17.766 1 92.38 44 TYR B N 1
ATOM 3110 C CA . TYR B 1 44 ? -3.385 18.422 16.797 1 92.38 44 TYR B CA 1
ATOM 3111 C C . TYR B 1 44 ? -4.715 17.781 16.422 1 92.38 44 TYR B C 1
ATOM 3113 O O . TYR B 1 44 ? -4.758 16.625 15.992 1 92.38 44 TYR B O 1
ATOM 3121 N N . LEU B 1 45 ? -5.793 18.547 16.562 1 87.94 45 LEU B N 1
ATOM 3122 C CA . LEU B 1 45 ? -7.121 18.141 16.125 1 87.94 45 LEU B CA 1
ATOM 3123 C C . LEU B 1 45 ? -7.562 18.953 14.906 1 87.94 45 LEU B C 1
ATOM 3125 O O . LEU B 1 45 ? -7.746 20.156 15 1 87.94 45 LEU B O 1
ATOM 3129 N N . PRO B 1 46 ? -7.703 18.203 13.773 1 80.62 46 PRO B N 1
ATOM 3130 C CA . PRO B 1 46 ? -8.273 18.953 12.641 1 80.62 46 PRO B CA 1
ATOM 3131 C C . PRO B 1 46 ? -9.672 19.484 12.938 1 80.62 46 PRO B C 1
ATOM 3133 O O . PRO B 1 46 ? -10.328 19.031 13.875 1 80.62 46 PRO B O 1
ATOM 3136 N N . THR B 1 47 ? -10.078 20.359 12.023 1 71.25 47 THR B N 1
ATOM 3137 C CA . THR B 1 47 ? -11.406 20.953 12.164 1 71.25 47 THR B CA 1
ATOM 3138 C C . THR B 1 47 ? -12.484 19.875 12.164 1 71.25 47 THR B C 1
ATOM 3140 O O . THR B 1 47 ? -12.469 18.969 11.32 1 71.25 47 THR B O 1
ATOM 3143 N N . ARG B 1 48 ? -13.312 19.734 13.125 1 68.69 48 ARG B N 1
ATOM 3144 C CA . ARG B 1 48 ? -14.469 18.859 13.242 1 68.69 48 ARG B CA 1
ATOM 3145 C C . ARG B 1 48 ? -14.062 17.469 13.719 1 68.69 48 ARG B C 1
ATOM 3147 O O . ARG B 1 48 ? -14.867 16.547 13.695 1 68.69 48 ARG B O 1
ATOM 3154 N N . SER B 1 49 ? -12.758 17.406 13.938 1 79.62 49 SER B N 1
ATOM 3155 C CA . SER B 1 49 ? -12.336 16.078 14.367 1 79.62 49 SER B CA 1
ATOM 3156 C C . SER B 1 49 ? -12.336 15.961 15.891 1 79.62 49 SER B C 1
ATOM 3158 O O . SER B 1 49 ? -12.062 16.938 16.594 1 79.62 49 SER B O 1
ATOM 3160 N N . ILE B 1 50 ? -12.719 14.875 16.328 1 85 50 ILE B N 1
ATOM 3161 C CA . ILE B 1 50 ? -12.656 14.586 17.766 1 85 50 ILE B CA 1
ATOM 3162 C C . ILE B 1 50 ? -11.43 13.719 18.062 1 85 50 ILE B C 1
ATOM 3164 O O . ILE B 1 50 ? -11.148 13.422 19.219 1 85 50 ILE B O 1
ATOM 3168 N N . SER B 1 51 ? -10.719 13.328 17.047 1 92.31 51 SER B N 1
ATOM 3169 C CA . SER B 1 51 ? -9.523 12.508 17.188 1 92.31 51 SER B CA 1
ATOM 3170 C C . SER B 1 51 ? -8.273 13.273 16.766 1 92.31 51 SER B C 1
ATOM 3172 O O . SER B 1 51 ? -8.359 14.25 16.016 1 92.31 51 SER B O 1
ATOM 3174 N N . ILE B 1 52 ? -7.133 12.844 17.312 1 95.31 52 ILE B N 1
ATOM 3175 C CA . ILE B 1 52 ? -5.84 13.383 16.906 1 95.31 52 ILE B CA 1
ATOM 3176 C C . ILE B 1 52 ? -5.637 13.18 15.406 1 95.31 52 ILE B C 1
ATOM 3178 O O . ILE B 1 52 ? -6.027 12.148 14.852 1 95.31 52 ILE B O 1
ATOM 3182 N N . PHE B 1 53 ? -5.062 14.18 14.727 1 95.19 53 PHE B N 1
ATOM 3183 C CA . PHE B 1 53 ? -4.754 14.102 13.305 1 95.19 53 PHE B CA 1
ATOM 3184 C C . PHE B 1 53 ? -3.951 12.844 12.992 1 95.19 53 PHE B C 1
ATOM 3186 O O . PHE B 1 53 ? -2.9 12.609 13.586 1 95.19 53 PHE B O 1
ATOM 3193 N N . GLY B 1 54 ? -4.398 12.016 12.031 1 96.12 54 GLY B N 1
ATOM 3194 C CA . GLY B 1 54 ? -3.742 10.766 11.688 1 96.12 54 GLY B CA 1
ATOM 3195 C C . GLY B 1 54 ? -2.293 10.945 11.273 1 96.12 54 GLY B C 1
ATOM 3196 O O . GLY B 1 54 ? -1.441 10.117 11.602 1 96.12 54 GLY B O 1
ATOM 3197 N N . GLY B 1 55 ? -2.047 12.031 10.57 1 97.19 55 GLY B N 1
ATOM 3198 C CA . GLY B 1 55 ? -0.686 12.32 10.148 1 97.19 55 GLY B CA 1
ATOM 3199 C C . GLY B 1 55 ? 0.287 12.43 11.305 1 97.19 55 GLY B C 1
ATOM 3200 O O . GLY B 1 55 ? 1.466 12.094 11.172 1 97.19 55 GLY B O 1
ATOM 3201 N N . GLN B 1 56 ? -0.212 12.969 12.375 1 97.81 56 GLN B N 1
ATOM 3202 C CA . GLN B 1 56 ? 0.644 13.07 13.555 1 97.81 56 GLN B CA 1
ATOM 3203 C C . GLN B 1 56 ? 1.046 11.68 14.055 1 97.81 56 GLN B C 1
ATOM 3205 O O . GLN B 1 56 ? 2.205 11.453 14.406 1 97.81 56 GLN B O 1
ATOM 3210 N N . LEU B 1 57 ? 0.125 10.719 14.086 1 98.5 57 LEU B N 1
ATOM 3211 C CA . LEU B 1 57 ? 0.446 9.344 14.469 1 98.5 57 LEU B CA 1
ATOM 3212 C C . LEU B 1 57 ? 1.48 8.742 13.523 1 98.5 57 LEU B C 1
ATOM 3214 O O . LEU B 1 57 ? 2.422 8.086 13.961 1 98.5 57 LEU B O 1
ATOM 3218 N N . ILE B 1 58 ? 1.314 9 12.242 1 98.69 58 ILE B N 1
ATOM 3219 C CA . ILE B 1 58 ? 2.227 8.5 11.219 1 98.69 58 ILE B CA 1
ATOM 3220 C C . ILE B 1 58 ? 3.637 9.016 11.492 1 98.69 58 ILE B C 1
ATOM 3222 O O . ILE B 1 58 ? 4.586 8.234 11.586 1 98.69 58 ILE B O 1
ATOM 3226 N N . GLY B 1 59 ? 3.76 10.32 11.633 1 98.69 59 GLY B N 1
ATOM 3227 C CA . GLY B 1 59 ? 5.062 10.93 11.844 1 98.69 59 GLY B CA 1
ATOM 3228 C C . GLY B 1 59 ? 5.738 10.461 13.117 1 98.69 59 GLY B C 1
ATOM 3229 O O . GLY B 1 59 ? 6.934 10.164 13.117 1 98.69 59 GLY B O 1
ATOM 3230 N N . GLN B 1 60 ? 4.98 10.391 14.195 1 98.69 60 GLN B N 1
ATOM 3231 C CA . GLN B 1 60 ? 5.527 9.961 15.477 1 98.69 60 GLN B CA 1
ATOM 3232 C C . GLN B 1 60 ? 5.965 8.5 15.422 1 98.69 60 GLN B C 1
ATOM 3234 O O . GLN B 1 60 ? 7.016 8.141 15.961 1 98.69 60 GLN B O 1
ATOM 3239 N N . ALA B 1 61 ? 5.184 7.648 14.789 1 98.69 61 ALA B N 1
ATOM 3240 C CA . ALA B 1 61 ? 5.547 6.242 14.641 1 98.69 61 ALA B CA 1
ATOM 3241 C C . ALA B 1 61 ? 6.867 6.09 13.883 1 98.69 61 ALA B C 1
ATOM 3243 O O . ALA B 1 61 ? 7.707 5.266 14.258 1 98.69 61 ALA B O 1
ATOM 3244 N N . ILE B 1 62 ? 7.023 6.852 12.844 1 98.38 62 ILE B N 1
ATOM 3245 C CA . ILE B 1 62 ? 8.242 6.797 12.047 1 98.38 62 ILE B CA 1
ATOM 3246 C C . ILE B 1 62 ? 9.445 7.168 12.914 1 98.38 62 ILE B C 1
ATOM 3248 O O . ILE B 1 62 ? 10.477 6.5 12.867 1 98.38 62 ILE B O 1
ATOM 3252 N N . LEU B 1 63 ? 9.297 8.211 13.727 1 96.94 63 LEU B N 1
ATOM 3253 C CA . LEU B 1 63 ? 10.398 8.664 14.57 1 96.94 63 LEU B CA 1
ATOM 3254 C C . LEU B 1 63 ? 10.766 7.602 15.602 1 96.94 63 LEU B C 1
ATOM 3256 O O . LEU B 1 63 ? 11.945 7.301 15.789 1 96.94 63 LEU B O 1
ATOM 3260 N N . VAL B 1 64 ? 9.766 7.035 16.25 1 97.19 64 VAL B N 1
ATOM 3261 C CA . VAL B 1 64 ? 10.023 6.059 17.297 1 97.19 64 VAL B CA 1
ATOM 3262 C C . VAL B 1 64 ? 10.68 4.812 16.703 1 97.19 64 VAL B C 1
ATOM 3264 O O . VAL B 1 64 ? 11.594 4.238 17.297 1 97.19 64 VAL B O 1
ATOM 3267 N N . ALA B 1 65 ? 10.242 4.383 15.539 1 97.5 65 ALA B N 1
ATOM 3268 C CA . ALA B 1 65 ? 10.836 3.225 14.875 1 97.5 65 ALA B CA 1
ATOM 3269 C C . ALA B 1 65 ? 12.289 3.5 14.492 1 97.5 65 ALA B C 1
ATOM 3271 O O . ALA B 1 65 ? 13.164 2.658 14.703 1 97.5 65 ALA B O 1
ATOM 3272 N N . HIS B 1 66 ? 12.523 4.648 13.914 1 95.19 66 HIS B N 1
ATOM 3273 C CA . HIS B 1 66 ? 13.859 5.016 13.461 1 95.19 66 HIS B CA 1
ATOM 3274 C C . HIS B 1 66 ? 14.852 5.012 14.617 1 95.19 66 HIS B C 1
ATOM 3276 O O . HIS B 1 66 ? 16.031 4.703 14.43 1 95.19 66 HIS B O 1
ATOM 3282 N N . ALA B 1 67 ? 14.391 5.336 15.781 1 93.31 67 ALA B N 1
ATOM 3283 C CA . ALA B 1 67 ? 15.25 5.383 16.969 1 93.31 67 ALA B CA 1
ATOM 3284 C C . ALA B 1 67 ? 15.805 3.998 17.281 1 93.31 67 ALA B C 1
ATOM 3286 O O . ALA B 1 67 ? 16.766 3.875 18.047 1 93.31 67 ALA B O 1
ATOM 3287 N N . THR B 1 68 ? 15.281 2.963 16.734 1 94.88 68 THR B N 1
ATOM 3288 C CA . THR B 1 68 ? 15.688 1.598 17.047 1 94.88 68 THR B CA 1
ATOM 3289 C C . THR B 1 68 ? 16.469 0.991 15.883 1 94.88 68 THR B C 1
ATOM 3291 O O . THR B 1 68 ? 16.75 -0.21 15.875 1 94.88 68 THR B O 1
ATOM 3294 N N . VAL B 1 69 ? 16.719 1.736 14.898 1 95 69 VAL B N 1
ATOM 3295 C CA . VAL B 1 69 ? 17.406 1.273 13.703 1 95 69 VAL B CA 1
ATOM 3296 C C . VAL B 1 69 ? 18.719 2.041 13.531 1 95 69 VAL B C 1
ATOM 3298 O O . VAL B 1 69 ? 18.828 3.197 13.945 1 95 69 VAL B O 1
ATOM 3301 N N . SER B 1 70 ? 19.75 1.397 12.914 1 93.81 70 SER B N 1
ATOM 3302 C CA . SER B 1 70 ? 21 2.064 12.602 1 93.81 70 SER B CA 1
ATOM 3303 C C . SER B 1 70 ? 20.781 3.318 11.766 1 93.81 70 SER B C 1
ATOM 3305 O O . SER B 1 70 ? 19.922 3.328 10.867 1 93.81 70 SER B O 1
ATOM 3307 N N . GLU B 1 71 ? 21.578 4.301 11.969 1 90.56 71 GLU B N 1
ATOM 3308 C CA . GLU B 1 71 ? 21.469 5.566 11.242 1 90.56 71 GLU B CA 1
ATOM 3309 C C . GLU B 1 71 ? 21.797 5.387 9.766 1 90.56 71 GLU B C 1
ATOM 3311 O O . GLU B 1 71 ? 21.484 6.246 8.945 1 90.56 71 GLU B O 1
ATOM 3316 N N . GLU B 1 72 ? 22.406 4.293 9.469 1 92.06 72 GLU B N 1
ATOM 3317 C CA . GLU B 1 72 ? 22.797 4.027 8.086 1 92.06 72 GLU B CA 1
ATOM 3318 C C . GLU B 1 72 ? 21.609 3.545 7.254 1 92.06 72 GLU B C 1
ATOM 3320 O O . GLU B 1 72 ? 21.688 3.496 6.023 1 92.06 72 GLU B O 1
ATOM 3325 N N . LEU B 1 73 ? 20.594 3.191 7.969 1 95.25 73 LEU B N 1
ATOM 3326 C CA . LEU B 1 73 ? 19.422 2.682 7.281 1 95.25 73 LEU B CA 1
ATOM 3327 C C . LEU B 1 73 ? 18.344 3.76 7.176 1 95.25 73 LEU B C 1
ATOM 3329 O O . LEU B 1 73 ? 18.156 4.551 8.102 1 95.25 73 LEU B O 1
ATOM 3333 N N . SER B 1 74 ? 17.672 3.766 6.059 1 94.5 74 SER B N 1
ATOM 3334 C CA . SER B 1 74 ? 16.578 4.695 5.828 1 94.5 74 SER B CA 1
ATOM 3335 C C . SER B 1 74 ? 15.273 3.953 5.555 1 94.5 74 SER B C 1
ATOM 3337 O O . SER B 1 74 ? 15.273 2.887 4.938 1 94.5 74 SER B O 1
ATOM 3339 N N . ILE B 1 75 ? 14.227 4.555 6 1 97.75 75 ILE B N 1
ATOM 3340 C CA . ILE B 1 75 ? 12.922 3.961 5.754 1 97.75 75 ILE B CA 1
ATOM 3341 C C . ILE B 1 75 ? 12.625 3.965 4.254 1 97.75 75 ILE B C 1
ATOM 3343 O O . ILE B 1 75 ? 12.898 4.953 3.564 1 97.75 75 ILE B O 1
ATOM 3347 N N . HIS B 1 76 ? 12.078 2.832 3.725 1 97 76 HIS B N 1
ATOM 3348 C CA . HIS B 1 76 ? 11.703 2.805 2.314 1 97 76 HIS B CA 1
ATOM 3349 C C . HIS B 1 76 ? 10.25 2.381 2.137 1 97 76 HIS B C 1
ATOM 3351 O O . HIS B 1 76 ? 9.672 2.562 1.062 1 97 76 HIS B O 1
ATOM 3357 N N . SER B 1 77 ? 9.695 1.867 3.166 1 97.88 77 SER B N 1
ATOM 3358 C CA . SER B 1 77 ? 8.289 1.48 3.094 1 97.88 77 SER B CA 1
ATOM 3359 C C . SER B 1 77 ? 7.594 1.664 4.441 1 97.88 77 SER B C 1
ATOM 3361 O O . SER B 1 77 ? 8.188 1.413 5.488 1 97.88 77 SER B O 1
ATOM 3363 N N . PHE B 1 78 ? 6.387 2.111 4.418 1 98.56 78 PHE B N 1
ATOM 3364 C CA . PHE B 1 78 ? 5.516 2.344 5.562 1 98.56 78 PHE B CA 1
ATOM 3365 C C . PHE B 1 78 ? 4.102 1.847 5.281 1 98.56 78 PHE B C 1
ATOM 3367 O O . PHE B 1 78 ? 3.473 2.27 4.309 1 98.56 78 PHE B O 1
ATOM 3374 N N . HIS B 1 79 ? 3.586 0.938 6.098 1 98.38 79 HIS B N 1
ATOM 3375 C CA . HIS B 1 79 ? 2.219 0.434 6.027 1 98.38 79 HIS B CA 1
ATOM 3376 C C . HIS B 1 79 ? 1.474 0.674 7.332 1 98.38 79 HIS B C 1
ATOM 3378 O O . HIS B 1 79 ? 1.628 -0.087 8.289 1 98.38 79 HIS B O 1
ATOM 3384 N N . GLY B 1 80 ? 0.627 1.663 7.305 1 98.25 80 GLY B N 1
ATOM 3385 C CA . GLY B 1 80 ? -0.078 2.037 8.516 1 98.25 80 GLY B CA 1
ATOM 3386 C C . GLY B 1 80 ? -1.567 1.754 8.453 1 98.25 80 GLY B C 1
ATOM 3387 O O . GLY B 1 80 ? -2.162 1.768 7.375 1 98.25 80 GLY B O 1
ATOM 3388 N N . SER B 1 81 ? -2.143 1.483 9.633 1 97.62 81 SER B N 1
ATOM 3389 C CA . SER B 1 81 ? -3.578 1.261 9.773 1 97.62 81 SER B CA 1
ATOM 3390 C C . SER B 1 81 ? -4.145 2.049 10.945 1 97.62 81 SER B C 1
ATOM 3392 O O . SER B 1 81 ? -3.643 1.948 12.07 1 97.62 81 SER B O 1
ATOM 3394 N N . PHE B 1 82 ? -5.152 2.809 10.648 1 96.88 82 PHE B N 1
ATOM 3395 C CA . PHE B 1 82 ? -5.91 3.471 11.695 1 96.88 82 PHE B CA 1
ATOM 3396 C C . PHE B 1 82 ? -6.965 2.535 12.281 1 96.88 82 PHE B C 1
ATOM 3398 O O . PHE B 1 82 ? -7.934 2.188 11.602 1 96.88 82 PHE B O 1
ATOM 3405 N N . ILE B 1 83 ? -6.828 2.203 13.562 1 96 83 ILE B N 1
ATOM 3406 C CA . ILE B 1 83 ? -7.582 1.088 14.125 1 96 83 ILE B CA 1
ATOM 3407 C C . ILE B 1 83 ? -8.781 1.618 14.906 1 96 83 ILE B C 1
ATOM 3409 O O . ILE B 1 83 ? -9.875 1.059 14.828 1 96 83 ILE B O 1
ATOM 3413 N N . ASP B 1 84 ? -8.531 2.666 15.703 1 94.31 84 ASP B N 1
ATOM 3414 C CA . ASP B 1 84 ? -9.586 3.209 16.562 1 94.31 84 ASP B CA 1
ATOM 3415 C C . ASP B 1 84 ? -9.383 4.703 16.797 1 94.31 84 ASP B C 1
ATOM 3417 O O . ASP B 1 84 ? -8.344 5.262 16.438 1 94.31 84 ASP B O 1
ATOM 3421 N N . ARG B 1 85 ? -10.422 5.297 17.391 1 93.19 85 ARG B N 1
ATOM 3422 C CA . ARG B 1 85 ? -10.367 6.719 17.688 1 93.19 85 ARG B CA 1
ATOM 3423 C C . ARG B 1 85 ? -9.344 7.004 18.781 1 93.19 85 ARG B C 1
ATOM 3425 O O . ARG B 1 85 ? -9.125 6.176 19.672 1 93.19 85 ARG B O 1
ATOM 3432 N N . THR B 1 86 ? -8.758 8.18 18.672 1 97 86 THR B N 1
ATOM 3433 C CA . THR B 1 86 ? -7.789 8.602 19.672 1 97 86 THR B CA 1
ATOM 3434 C C . THR B 1 86 ? -8.414 9.609 20.641 1 97 86 THR B C 1
ATOM 3436 O O . THR B 1 86 ? -9.383 10.289 20.281 1 97 86 THR B O 1
ATOM 3439 N N . ASP B 1 87 ? -7.898 9.648 21.844 1 96.94 87 ASP B N 1
ATOM 3440 C CA . ASP B 1 87 ? -8.242 10.641 22.859 1 96.94 87 ASP B CA 1
ATOM 3441 C C . ASP B 1 87 ? -7.199 11.75 22.922 1 96.94 87 ASP B C 1
ATOM 3443 O O . ASP B 1 87 ? -6.09 11.539 23.422 1 96.94 87 ASP B O 1
ATOM 3447 N N . PRO B 1 88 ? -7.602 12.914 22.469 1 95.5 88 PRO B N 1
ATOM 3448 C CA . PRO B 1 88 ? -6.613 13.992 22.391 1 95.5 88 PRO B CA 1
ATOM 3449 C C . PRO B 1 88 ? -6.078 14.406 23.766 1 95.5 88 PRO B C 1
ATOM 3451 O O . PRO B 1 88 ? -5.012 15.023 23.844 1 95.5 88 PRO B O 1
ATOM 3454 N N . ALA B 1 89 ? -6.762 14.102 24.781 1 96.12 89 ALA B N 1
ATOM 3455 C CA . ALA B 1 89 ? -6.391 14.547 26.125 1 96.12 89 ALA B CA 1
ATOM 3456 C C . ALA B 1 89 ? -5.402 13.578 26.766 1 96.12 89 ALA B C 1
ATOM 3458 O O . ALA B 1 89 ? -4.801 13.891 27.797 1 96.12 89 ALA B O 1
ATOM 3459 N N . SER B 1 90 ? -5.199 12.453 26.203 1 97.62 90 SER B N 1
ATOM 3460 C CA . SER B 1 90 ? -4.344 11.422 26.797 1 97.62 90 SER B CA 1
ATOM 3461 C C . SER B 1 90 ? -3.152 11.117 25.891 1 97.62 90 SER B C 1
ATOM 3463 O O . SER B 1 90 ? -3.279 11.109 24.656 1 97.62 90 SER B O 1
ATOM 3465 N N . PRO B 1 91 ? -2.053 10.828 26.531 1 97.81 91 PRO B N 1
ATOM 3466 C CA . PRO B 1 91 ? -0.882 10.5 25.719 1 97.81 91 PRO B CA 1
ATOM 3467 C C . PRO B 1 91 ? -1.042 9.188 24.953 1 97.81 91 PRO B C 1
ATOM 3469 O O . PRO B 1 91 ? -1.772 8.297 25.406 1 97.81 91 PRO B O 1
ATOM 3472 N N . ILE B 1 92 ? -0.383 9.109 23.828 1 98.19 92 ILE B N 1
ATOM 3473 C CA . ILE B 1 92 ? -0.269 7.875 23.062 1 98.19 92 ILE B CA 1
ATOM 3474 C C . ILE B 1 92 ? 1.064 7.199 23.375 1 98.19 92 ILE B C 1
ATOM 3476 O O . ILE B 1 92 ? 2.115 7.844 23.344 1 98.19 92 ILE B O 1
ATOM 3480 N N . VAL B 1 93 ? 1.003 5.961 23.703 1 97.94 93 VAL B N 1
ATOM 3481 C CA . VAL B 1 93 ? 2.217 5.176 23.906 1 97.94 93 VAL B CA 1
ATOM 3482 C C . VAL B 1 93 ? 2.523 4.359 22.656 1 97.94 93 VAL B C 1
ATOM 3484 O O . VAL B 1 93 ? 1.713 3.533 22.234 1 97.94 93 VAL B O 1
ATOM 3487 N N . TYR B 1 94 ? 3.648 4.582 22.078 1 98.31 94 TYR B N 1
ATOM 3488 C CA . TYR B 1 94 ? 4.137 3.826 20.922 1 98.31 94 TYR B CA 1
ATOM 3489 C C . TYR B 1 94 ? 5.102 2.732 21.375 1 98.31 94 TYR B C 1
ATOM 3491 O O . TYR B 1 94 ? 6.07 2.998 22.078 1 98.31 94 TYR B O 1
ATOM 3499 N N . ARG B 1 95 ? 4.855 1.557 20.922 1 97.75 95 ARG B N 1
ATOM 3500 C CA . ARG B 1 95 ? 5.727 0.424 21.203 1 97.75 95 ARG B CA 1
ATOM 3501 C C . ARG B 1 95 ? 6.297 -0.177 19.938 1 97.75 95 ARG B C 1
ATOM 3503 O O . ARG B 1 95 ? 5.551 -0.497 19 1 97.75 95 ARG B O 1
ATOM 3510 N N . VAL B 1 96 ? 7.617 -0.312 19.906 1 97.88 96 VAL B N 1
ATOM 3511 C CA . VAL B 1 96 ? 8.305 -0.849 18.734 1 97.88 96 VAL B CA 1
ATOM 3512 C C . VAL B 1 96 ? 8.664 -2.314 18.969 1 97.88 96 VAL B C 1
ATOM 3514 O O . VAL B 1 96 ? 9.258 -2.654 20 1 97.88 96 VAL B O 1
ATOM 3517 N N . ASN B 1 97 ? 8.25 -3.146 18.078 1 96.75 97 ASN B N 1
ATOM 3518 C CA . ASN B 1 97 ? 8.758 -4.512 18.031 1 96.75 97 ASN B CA 1
ATOM 3519 C C . ASN B 1 97 ? 9.758 -4.691 16.891 1 96.75 97 ASN B C 1
ATOM 3521 O O . ASN B 1 97 ? 9.461 -4.359 15.734 1 96.75 97 ASN B O 1
ATOM 3525 N N . ARG B 1 98 ? 10.898 -5.191 17.266 1 96.5 98 ARG B N 1
ATOM 3526 C CA . ARG B 1 98 ? 11.961 -5.391 16.281 1 96.5 98 ARG B CA 1
ATOM 3527 C C . ARG B 1 98 ? 11.781 -6.715 15.539 1 96.5 98 ARG B C 1
ATOM 3529 O O . ARG B 1 98 ? 12.195 -7.766 16.031 1 96.5 98 ARG B O 1
ATOM 3536 N N . LEU B 1 99 ? 11.281 -6.695 14.391 1 95.62 99 LEU B N 1
ATOM 3537 C CA . LEU B 1 99 ? 10.961 -7.891 13.617 1 95.62 99 LEU B CA 1
ATOM 3538 C C . LEU B 1 99 ? 12.227 -8.492 13.008 1 95.62 99 LEU B C 1
ATOM 3540 O O . LEU B 1 99 ? 12.406 -9.711 13.023 1 95.62 99 LEU B O 1
ATOM 3544 N N . ARG B 1 100 ? 13.023 -7.703 12.406 1 93.62 100 ARG B N 1
ATOM 3545 C CA . ARG B 1 100 ? 14.305 -8.062 11.797 1 93.62 100 ARG B CA 1
ATOM 3546 C C . ARG B 1 100 ? 15.32 -6.941 11.953 1 93.62 100 ARG B C 1
ATOM 3548 O O . ARG B 1 100 ? 15 -5.77 11.742 1 93.62 100 ARG B O 1
ATOM 3555 N N . THR B 1 101 ? 16.5 -7.336 12.367 1 93.5 101 THR B N 1
ATOM 3556 C CA . THR B 1 101 ? 17.594 -6.375 12.484 1 93.5 101 THR B CA 1
ATOM 3557 C C . THR B 1 101 ? 18.828 -6.879 11.75 1 93.5 101 THR B C 1
ATOM 3559 O O . THR B 1 101 ? 19.547 -7.75 12.25 1 93.5 101 THR B O 1
ATOM 3562 N N . GLY B 1 102 ? 18.969 -6.367 10.562 1 88.94 102 GLY B N 1
ATOM 3563 C CA . GLY B 1 102 ? 20.172 -6.688 9.805 1 88.94 102 GLY B CA 1
ATOM 3564 C C . GLY B 1 102 ? 21.062 -5.484 9.555 1 88.94 102 GLY B C 1
ATOM 3565 O O . GLY B 1 102 ? 20.719 -4.367 9.945 1 88.94 102 GLY B O 1
ATOM 3566 N N . ASN B 1 103 ? 22.188 -5.785 8.898 1 88.44 103 ASN B N 1
ATOM 3567 C CA . ASN B 1 103 ? 23.125 -4.719 8.594 1 88.44 103 ASN B CA 1
ATOM 3568 C C . ASN B 1 103 ? 22.641 -3.834 7.453 1 88.44 103 ASN B C 1
ATOM 3570 O O . ASN B 1 103 ? 22.906 -2.633 7.43 1 88.44 103 ASN B O 1
ATOM 3574 N N . THR B 1 104 ? 21.906 -4.484 6.551 1 90 104 THR B N 1
ATOM 3575 C CA . THR B 1 104 ? 21.516 -3.723 5.367 1 90 104 THR B CA 1
ATOM 3576 C C . THR B 1 104 ? 20 -3.537 5.324 1 90 104 THR B C 1
ATOM 3578 O O . THR B 1 104 ? 19.484 -2.707 4.566 1 90 104 THR B O 1
ATOM 3581 N N . VAL B 1 105 ? 19.328 -4.348 6.129 1 92.69 105 VAL B N 1
ATOM 3582 C CA . VAL B 1 105 ? 17.875 -4.273 6.152 1 92.69 105 VAL B CA 1
ATOM 3583 C C . VAL B 1 105 ? 17.375 -4.406 7.59 1 92.69 105 VAL B C 1
ATOM 3585 O O . VAL B 1 105 ? 17.953 -5.125 8.398 1 92.69 105 VAL B O 1
ATOM 3588 N N . ALA B 1 106 ? 16.328 -3.73 7.898 1 96.62 106 ALA B N 1
ATOM 3589 C CA . ALA B 1 106 ? 15.617 -3.861 9.172 1 96.62 106 ALA B CA 1
ATOM 3590 C C . ALA B 1 106 ? 14.117 -3.678 8.992 1 96.62 106 ALA B C 1
ATOM 3592 O O . ALA B 1 106 ? 13.672 -3.004 8.062 1 96.62 106 ALA B O 1
ATOM 3593 N N . SER B 1 107 ? 13.344 -4.328 9.781 1 97 107 SER B N 1
ATOM 3594 C CA . SER B 1 107 ? 11.891 -4.176 9.805 1 97 107 SER B CA 1
ATOM 3595 C C . SER B 1 107 ? 11.375 -3.979 11.227 1 97 107 SER B C 1
ATOM 3597 O O . SER B 1 107 ? 11.883 -4.598 12.164 1 97 107 SER B O 1
ATOM 3599 N N . ARG B 1 108 ? 10.422 -3.094 11.352 1 98.06 108 ARG B N 1
ATOM 3600 C CA . ARG B 1 108 ? 9.797 -2.775 12.633 1 98.06 108 ARG B CA 1
ATOM 3601 C C . ARG B 1 108 ? 8.281 -2.742 12.516 1 98.06 108 ARG B C 1
ATOM 3603 O O . ARG B 1 108 ? 7.742 -2.418 11.453 1 98.06 108 ARG B O 1
ATOM 3610 N N . ILE B 1 109 ? 7.684 -3.135 13.57 1 98.12 109 ILE B N 1
ATOM 3611 C CA . ILE B 1 109 ? 6.266 -2.842 13.719 1 98.12 109 ILE B CA 1
ATOM 3612 C C . ILE B 1 109 ? 6.047 -1.966 14.953 1 98.12 109 ILE B C 1
ATOM 3614 O O . ILE B 1 109 ? 6.676 -2.18 15.992 1 98.12 109 ILE B O 1
ATOM 3618 N N . VAL B 1 110 ? 5.266 -0.932 14.805 1 98.38 110 VAL B N 1
ATOM 3619 C CA . VAL B 1 110 ? 4.934 -0.012 15.891 1 98.38 110 VAL B CA 1
ATOM 3620 C C . VAL B 1 110 ? 3.451 -0.132 16.234 1 98.38 110 VAL B C 1
ATOM 3622 O O . VAL B 1 110 ? 2.594 -0.083 15.352 1 98.38 110 VAL B O 1
ATOM 3625 N N . HIS B 1 111 ? 3.166 -0.32 17.484 1 98.12 111 HIS B N 1
ATOM 3626 C CA . HIS B 1 111 ? 1.81 -0.266 18.016 1 98.12 111 HIS B CA 1
ATOM 3627 C C . HIS B 1 111 ? 1.596 0.992 18.844 1 98.12 111 HIS B C 1
ATOM 3629 O O . HIS B 1 111 ? 2.406 1.308 19.719 1 98.12 111 HIS B O 1
ATOM 3635 N N . ALA B 1 112 ? 0.579 1.678 18.547 1 98.5 112 ALA B N 1
ATOM 3636 C CA . ALA B 1 112 ? 0.202 2.85 19.328 1 98.5 112 ALA B CA 1
ATOM 3637 C C . ALA B 1 112 ? -1.004 2.551 20.219 1 98.5 112 ALA B C 1
ATOM 3639 O O . ALA B 1 112 ? -2.043 2.1 19.734 1 98.5 112 ALA B O 1
ATOM 3640 N N . PHE B 1 113 ? -0.851 2.873 21.484 1 97.94 113 PHE B N 1
ATOM 3641 C CA . PHE B 1 113 ? -1.888 2.525 22.438 1 97.94 113 PHE B CA 1
ATOM 3642 C C . PHE B 1 113 ? -2.367 3.764 23.188 1 97.94 113 PHE B C 1
ATOM 3644 O O . PHE B 1 113 ? -1.576 4.66 23.5 1 97.94 113 PHE B O 1
ATOM 3651 N N . GLN B 1 114 ? -3.609 3.803 23.469 1 97.38 114 GLN B N 1
ATOM 3652 C CA . GLN B 1 114 ? -4.246 4.652 24.469 1 97.38 114 GLN B CA 1
ATOM 3653 C C . GLN B 1 114 ? -5.219 3.852 25.328 1 97.38 114 GLN B C 1
ATOM 3655 O O . GLN B 1 114 ? -5.941 2.99 24.828 1 97.38 114 GLN B O 1
ATOM 3660 N N . HIS B 1 115 ? -5.199 4.066 26.656 1 95.56 115 HIS B N 1
ATOM 3661 C CA . HIS B 1 115 ? -6.082 3.359 27.578 1 95.56 115 HIS B CA 1
ATOM 3662 C C . HIS B 1 115 ? -6.043 1.854 27.328 1 95.56 115 HIS B C 1
ATOM 3664 O O . HIS B 1 115 ? -7.094 1.207 27.25 1 95.56 115 HIS B O 1
ATOM 3670 N N . ASN B 1 116 ? -4.91 1.374 26.938 1 93.19 116 ASN B N 1
ATOM 3671 C CA . ASN B 1 116 ? -4.645 -0.045 26.719 1 93.19 116 ASN B CA 1
ATOM 3672 C C . ASN B 1 116 ? -5.379 -0.57 25.484 1 93.19 116 ASN B C 1
ATOM 3674 O O . ASN B 1 116 ? -5.617 -1.772 25.375 1 93.19 116 ASN B O 1
ATOM 3678 N N . LYS B 1 117 ? -5.742 0.31 24.688 1 95.38 117 LYS B N 1
ATOM 3679 C CA . LYS B 1 117 ? -6.355 -0.054 23.422 1 95.38 117 LYS B CA 1
ATOM 3680 C C . LYS B 1 117 ? -5.465 0.336 22.25 1 95.38 117 LYS B C 1
ATOM 3682 O O . LYS B 1 117 ? -4.863 1.413 22.25 1 95.38 117 LYS B O 1
ATOM 3687 N N . LEU B 1 118 ? -5.414 -0.572 21.328 1 97.31 118 LEU B N 1
ATOM 3688 C CA . LEU B 1 118 ? -4.676 -0.284 20.109 1 97.31 118 LEU B CA 1
ATOM 3689 C C . LEU B 1 118 ? -5.422 0.727 19.25 1 97.31 118 LEU B C 1
ATOM 3691 O O . LEU B 1 118 ? -6.574 0.5 18.875 1 97.31 118 LEU B O 1
ATOM 3695 N N . VAL B 1 119 ? -4.758 1.833 18.922 1 97.62 119 VAL B N 1
ATOM 3696 C CA . VAL B 1 119 ? -5.457 2.865 18.156 1 97.62 119 VAL B CA 1
ATOM 3697 C C . VAL B 1 119 ? -4.832 3.006 16.781 1 97.62 119 VAL B C 1
ATOM 3699 O O . VAL B 1 119 ? -5.473 3.498 15.844 1 97.62 119 VAL B O 1
ATOM 3702 N N . PHE B 1 120 ? -3.602 2.645 16.641 1 98.19 120 PHE B N 1
ATOM 3703 C CA . PHE B 1 120 ? -2.855 2.744 15.391 1 98.19 120 PHE B CA 1
ATOM 3704 C C . PHE B 1 120 ? -1.732 1.715 15.344 1 98.19 120 PHE B C 1
ATOM 3706 O O . PHE B 1 120 ? -1.187 1.339 16.391 1 98.19 120 PHE B O 1
ATOM 3713 N N . MET B 1 121 ? -1.398 1.256 14.156 1 98.25 121 MET B N 1
ATOM 3714 C CA . MET B 1 121 ? -0.237 0.387 13.984 1 98.25 121 MET B CA 1
ATOM 3715 C C . MET B 1 121 ? 0.407 0.606 12.617 1 98.25 121 MET B C 1
ATOM 3717 O O . MET B 1 121 ? -0.257 1.04 11.672 1 98.25 121 MET B O 1
ATOM 3721 N N . ALA B 1 122 ? 1.68 0.274 12.539 1 98.38 122 ALA B N 1
ATOM 3722 C CA . ALA B 1 122 ? 2.379 0.42 11.266 1 98.38 122 ALA B CA 1
ATOM 3723 C C . ALA B 1 122 ? 3.578 -0.521 11.188 1 98.38 122 ALA B C 1
ATOM 3725 O O . ALA B 1 122 ? 4.305 -0.696 12.164 1 98.38 122 ALA B O 1
ATOM 3726 N N . THR B 1 123 ? 3.711 -1.13 10.07 1 97.94 123 THR B N 1
ATOM 3727 C CA . THR B 1 123 ? 4.934 -1.855 9.75 1 97.94 123 THR B CA 1
ATOM 3728 C C . THR B 1 123 ? 5.844 -1.017 8.852 1 97.94 123 THR B C 1
ATOM 3730 O O . THR B 1 123 ? 5.367 -0.344 7.934 1 97.94 123 THR B O 1
ATOM 3733 N N . MET B 1 124 ? 7.09 -1.096 9.148 1 98.19 124 MET B N 1
ATOM 3734 C CA . MET B 1 124 ? 8.062 -0.297 8.414 1 98.19 124 MET B CA 1
ATOM 3735 C C . MET B 1 124 ? 9.281 -1.138 8.031 1 98.19 124 MET B C 1
ATOM 3737 O O . MET B 1 124 ? 9.672 -2.043 8.766 1 98.19 124 MET B O 1
ATOM 3741 N N . SER B 1 125 ? 9.797 -0.806 6.906 1 97.94 125 SER B N 1
ATOM 3742 C CA . SER B 1 125 ? 11.023 -1.442 6.438 1 97.94 125 SER B CA 1
ATOM 3743 C C . SER B 1 125 ? 12.102 -0.409 6.148 1 97.94 125 SER B C 1
ATOM 3745 O O . SER B 1 125 ? 11.812 0.694 5.684 1 97.94 125 SER B O 1
ATOM 3747 N N . PHE B 1 126 ? 13.32 -0.751 6.441 1 97.31 126 PHE B N 1
ATOM 3748 C CA . PHE B 1 126 ? 14.5 0.103 6.309 1 97.31 126 PHE B CA 1
ATOM 3749 C C . PHE B 1 126 ? 15.578 -0.585 5.477 1 97.31 126 PHE B C 1
ATOM 3751 O O . PHE B 1 126 ? 15.719 -1.81 5.527 1 97.31 126 PHE B O 1
ATOM 3758 N N . HIS B 1 127 ? 16.297 0.199 4.73 1 95.31 127 HIS B N 1
ATOM 3759 C CA . HIS B 1 127 ? 17.312 -0.346 3.846 1 95.31 127 HIS B CA 1
ATOM 3760 C C . HIS B 1 127 ? 18.453 0.65 3.635 1 95.31 127 HIS B C 1
ATOM 3762 O O . HIS B 1 127 ? 18.219 1.86 3.582 1 95.31 127 HIS B O 1
ATOM 3768 N N . ARG B 1 128 ? 19.594 0.093 3.551 1 92.31 128 ARG B N 1
ATOM 3769 C CA . ARG B 1 128 ? 20.734 0.907 3.111 1 92.31 128 ARG B CA 1
ATOM 3770 C C . ARG B 1 128 ? 20.672 1.148 1.607 1 92.31 128 ARG B C 1
ATOM 3772 O O . ARG B 1 128 ? 20.688 0.2 0.819 1 92.31 128 ARG B O 1
ATOM 3779 N N . ILE B 1 129 ? 20.609 2.301 1.224 1 86.06 129 ILE B N 1
ATOM 3780 C CA . ILE B 1 129 ? 20.5 2.627 -0.195 1 86.06 129 ILE B CA 1
ATOM 3781 C C . ILE B 1 129 ? 21.75 2.158 -0.924 1 86.06 129 ILE B C 1
ATOM 3783 O O . ILE B 1 129 ? 22.875 2.48 -0.516 1 86.06 129 ILE B O 1
ATOM 3787 N N . GLU B 1 130 ? 21.5 1.445 -1.961 1 85.81 130 GLU B N 1
ATOM 3788 C CA . GLU B 1 130 ? 22.625 0.956 -2.74 1 85.81 130 GLU B CA 1
ATOM 3789 C C . GLU B 1 130 ? 23.156 2.029 -3.691 1 85.81 130 GLU B C 1
ATOM 3791 O O . GLU B 1 130 ? 22.391 2.598 -4.473 1 85.81 130 GLU B O 1
ATOM 3796 N N . LYS B 1 131 ? 24.406 2.197 -3.625 1 83.12 131 LYS B N 1
ATOM 3797 C CA . LYS B 1 131 ? 25.031 3.242 -4.43 1 83.12 131 LYS B CA 1
ATOM 3798 C C . LYS B 1 131 ? 25.062 2.859 -5.906 1 83.12 131 LYS B C 1
ATOM 3800 O O . LYS B 1 131 ? 25 3.729 -6.777 1 83.12 131 LYS B O 1
ATOM 3805 N N . HIS B 1 132 ? 25.156 1.562 -6.195 1 82.75 132 HIS B N 1
ATOM 3806 C CA . HIS B 1 132 ? 25.188 1.059 -7.566 1 82.75 132 HIS B CA 1
ATOM 3807 C C . HIS B 1 132 ? 24.094 0.021 -7.801 1 82.75 132 HIS B C 1
ATOM 3809 O O . HIS B 1 132 ? 24.375 -1.175 -7.902 1 82.75 132 HIS B O 1
ATOM 3815 N N . PRO B 1 133 ? 22.906 0.509 -8.055 1 84.56 133 PRO B N 1
ATOM 3816 C CA . PRO B 1 133 ? 21.797 -0.434 -8.219 1 84.56 133 PRO B CA 1
ATOM 3817 C C . PRO B 1 133 ? 21.844 -1.18 -9.547 1 84.56 133 PRO B C 1
ATOM 3819 O O . PRO B 1 133 ? 22.344 -0.642 -10.547 1 84.56 133 PRO B O 1
ATOM 3822 N N . SER B 1 134 ? 21.328 -2.4 -9.562 1 83.62 134 SER B N 1
ATOM 3823 C CA . SER B 1 134 ? 21.297 -3.242 -10.75 1 83.62 134 SER B CA 1
ATOM 3824 C C . SER B 1 134 ? 20.234 -2.762 -11.742 1 83.62 134 SER B C 1
ATOM 3826 O O . SER B 1 134 ? 20.312 -3.061 -12.93 1 83.62 134 SER B O 1
ATOM 3828 N N . ILE B 1 135 ? 19.219 -2.158 -11.25 1 84.06 135 ILE B N 1
ATOM 3829 C CA . ILE B 1 135 ? 18.141 -1.626 -12.078 1 84.06 135 ILE B CA 1
ATOM 3830 C C . ILE B 1 135 ? 17.891 -0.166 -11.711 1 84.06 135 ILE B C 1
ATOM 3832 O O . ILE B 1 135 ? 17.984 0.212 -10.539 1 84.06 135 ILE B O 1
ATOM 3836 N N . LYS B 1 136 ? 17.641 0.602 -12.758 1 85.25 136 LYS B N 1
ATOM 3837 C CA . LYS B 1 136 ? 17.328 2.016 -12.555 1 85.25 136 LYS B CA 1
ATOM 3838 C C . LYS B 1 136 ? 16.234 2.49 -13.5 1 85.25 136 LYS B C 1
ATOM 3840 O O . LYS B 1 136 ? 16.266 2.184 -14.695 1 85.25 136 LYS B O 1
ATOM 3845 N N . HIS B 1 137 ? 15.289 3.086 -12.883 1 88.06 137 HIS B N 1
ATOM 3846 C CA . HIS B 1 137 ? 14.172 3.662 -13.625 1 88.06 137 HIS B CA 1
ATOM 3847 C C . HIS B 1 137 ? 13.383 4.641 -12.758 1 88.06 137 HIS B C 1
ATOM 3849 O O . HIS B 1 137 ? 13.18 4.395 -11.562 1 88.06 137 HIS B O 1
ATOM 3855 N N . THR B 1 138 ? 13.047 5.738 -13.305 1 86.25 138 THR B N 1
ATOM 3856 C CA . THR B 1 138 ? 12.172 6.656 -12.586 1 86.25 138 THR B CA 1
ATOM 3857 C C . THR B 1 138 ? 11.125 7.258 -13.523 1 86.25 138 THR B C 1
ATOM 3859 O O . THR B 1 138 ? 11.453 7.703 -14.625 1 86.25 138 THR B O 1
ATOM 3862 N N . ARG B 1 139 ? 9.953 7.148 -13.102 1 84.31 139 ARG B N 1
ATOM 3863 C CA . ARG B 1 139 ? 8.883 7.855 -13.805 1 84.31 139 ARG B CA 1
ATOM 3864 C C . ARG B 1 139 ? 9.062 9.367 -13.695 1 84.31 139 ARG B C 1
ATOM 3866 O O . ARG B 1 139 ? 9.102 9.914 -12.594 1 84.31 139 ARG B O 1
ATOM 3873 N N . SER B 1 140 ? 9.156 9.969 -14.766 1 86.38 140 SER B N 1
ATOM 3874 C CA . SER B 1 140 ? 9.32 11.422 -14.766 1 86.38 140 SER B CA 1
ATOM 3875 C C . SER B 1 140 ? 8 12.125 -14.5 1 86.38 140 SER B C 1
ATOM 3877 O O . SER B 1 140 ? 6.93 11.547 -14.688 1 86.38 140 SER B O 1
ATOM 3879 N N . ILE B 1 141 ? 8.18 13.289 -13.984 1 89.44 141 ILE B N 1
ATOM 3880 C CA . ILE B 1 141 ? 7.008 14.156 -13.844 1 89.44 141 ILE B CA 1
ATOM 3881 C C . ILE B 1 141 ? 6.324 14.328 -15.195 1 89.44 141 ILE B C 1
ATOM 3883 O O . ILE B 1 141 ? 6.992 14.5 -16.219 1 89.44 141 ILE B O 1
ATOM 3887 N N . PRO B 1 142 ? 5.055 14.18 -15.18 1 83.31 142 PRO B N 1
ATOM 3888 C CA . PRO B 1 142 ? 4.367 14.375 -16.453 1 83.31 142 PRO B CA 1
ATOM 3889 C C . PRO B 1 142 ? 4.719 15.703 -17.125 1 83.31 142 PRO B C 1
ATOM 3891 O O . PRO B 1 142 ? 4.859 16.719 -16.438 1 83.31 142 PRO B O 1
ATOM 3894 N N . VAL B 1 143 ? 4.824 15.617 -18.391 1 80 143 VAL B N 1
ATOM 3895 C CA . VAL B 1 143 ? 5.254 16.781 -19.156 1 80 143 VAL B CA 1
ATOM 3896 C C . VAL B 1 143 ? 4.223 17.906 -19.016 1 80 143 VAL B C 1
ATOM 3898 O O . VAL B 1 143 ? 4.578 19.078 -19 1 80 143 VAL B O 1
ATOM 3901 N N . ASP B 1 144 ? 3.021 17.469 -18.812 1 80.88 144 ASP B N 1
ATOM 3902 C CA . ASP B 1 144 ? 1.941 18.438 -18.75 1 80.88 144 ASP B CA 1
ATOM 3903 C C . ASP B 1 144 ? 1.634 18.828 -17.312 1 80.88 144 ASP B C 1
ATOM 3905 O O . ASP B 1 144 ? 0.601 19.453 -17.031 1 80.88 144 ASP B O 1
ATOM 3909 N N . PHE B 1 145 ? 2.51 18.453 -16.453 1 89.81 145 PHE B N 1
ATOM 3910 C CA . PHE B 1 145 ? 2.281 18.875 -15.086 1 89.81 145 PHE B CA 1
ATOM 3911 C C . PHE B 1 145 ? 2.277 20.406 -14.992 1 89.81 145 PHE B C 1
ATOM 3913 O O . PHE B 1 145 ? 3.215 21.062 -15.445 1 89.81 145 PHE B O 1
ATOM 3920 N N . PRO B 1 146 ? 1.296 20.984 -14.383 1 90.38 146 PRO B N 1
ATOM 3921 C CA . PRO B 1 146 ? 1.195 22.438 -14.367 1 90.38 146 PRO B CA 1
ATOM 3922 C C . PRO B 1 146 ? 2.305 23.094 -13.555 1 90.38 146 PRO B C 1
ATOM 3924 O O . PRO B 1 146 ? 2.727 22.562 -12.523 1 90.38 146 PRO B O 1
ATOM 3927 N N . LYS B 1 147 ? 2.641 24.219 -14.031 1 90.81 147 LYS B N 1
ATOM 3928 C CA . LYS B 1 147 ? 3.635 24.984 -13.297 1 90.81 147 LYS B CA 1
ATOM 3929 C C . LYS B 1 147 ? 3.053 25.531 -11.992 1 90.81 147 LYS B C 1
ATOM 3931 O O . LYS B 1 147 ? 1.858 25.828 -11.914 1 90.81 147 LYS B O 1
ATOM 3936 N N . ILE B 1 148 ? 3.891 25.688 -11.047 1 93.19 148 ILE B N 1
ATOM 3937 C CA . ILE B 1 148 ? 3.479 26.062 -9.703 1 93.19 148 ILE B CA 1
ATOM 3938 C C . ILE B 1 148 ? 2.814 27.438 -9.742 1 93.19 148 ILE B C 1
ATOM 3940 O O . ILE B 1 148 ? 1.909 27.719 -8.953 1 93.19 148 ILE B O 1
ATOM 3944 N N . ASP B 1 149 ? 3.184 28.344 -10.633 1 92.19 149 ASP B N 1
ATOM 3945 C CA . ASP B 1 149 ? 2.656 29.703 -10.711 1 92.19 149 ASP B CA 1
ATOM 3946 C C . ASP B 1 149 ? 1.186 29.688 -11.117 1 92.19 149 ASP B C 1
ATOM 3948 O O . ASP B 1 149 ? 0.479 30.688 -10.922 1 92.19 149 ASP B O 1
ATOM 3952 N N . LEU B 1 150 ? 0.729 28.594 -11.711 1 92 150 LEU B N 1
ATOM 3953 C CA . LEU B 1 150 ? -0.663 28.469 -12.125 1 92 150 LEU B CA 1
ATOM 3954 C C . LEU B 1 150 ? -1.529 27.969 -10.977 1 92 150 LEU B C 1
ATOM 3956 O O . LEU B 1 150 ? -2.756 27.922 -11.094 1 92 150 LEU B O 1
ATOM 3960 N N . MET B 1 151 ? -0.933 27.656 -9.906 1 93.31 151 MET B N 1
ATOM 3961 C CA . MET B 1 151 ? -1.664 27.031 -8.812 1 93.31 151 MET B CA 1
ATOM 3962 C C . MET B 1 151 ? -1.965 28.031 -7.707 1 93.31 151 MET B C 1
ATOM 3964 O O . MET B 1 151 ? -1.258 29.031 -7.562 1 93.31 151 MET B O 1
ATOM 3968 N N . LYS B 1 152 ? -2.969 27.812 -6.996 1 93.19 152 LYS B N 1
ATOM 3969 C CA . LYS B 1 152 ? -3.414 28.672 -5.91 1 93.19 152 LYS B CA 1
ATOM 3970 C C . LYS B 1 152 ? -3.172 28.031 -4.551 1 93.19 152 LYS B C 1
ATOM 3972 O O . LYS B 1 152 ? -3.299 26.812 -4.406 1 93.19 152 LYS B O 1
ATOM 3977 N N . PRO B 1 153 ? -2.928 28.875 -3.609 1 93.81 153 PRO B N 1
ATOM 3978 C CA . PRO B 1 153 ? -2.791 28.328 -2.262 1 93.81 153 PRO B CA 1
ATOM 3979 C C . PRO B 1 153 ? -4.055 27.609 -1.781 1 93.81 153 PRO B C 1
ATOM 3981 O O . PRO B 1 153 ? -5.168 28.047 -2.096 1 93.81 153 PRO B O 1
ATOM 3984 N N . VAL B 1 154 ? -3.828 26.562 -1.041 1 90.12 154 VAL B N 1
ATOM 3985 C CA . VAL B 1 154 ? -4.965 25.812 -0.516 1 90.12 154 VAL B CA 1
ATOM 3986 C C . VAL B 1 154 ? -4.668 25.344 0.908 1 90.12 154 VAL B C 1
ATOM 3988 O O . VAL B 1 154 ? -3.525 25.016 1.234 1 90.12 154 VAL B O 1
ATOM 3991 N N . LYS B 1 155 ? -5.684 25.375 1.674 1 87.19 155 LYS B N 1
ATOM 3992 C CA . LYS B 1 155 ? -5.633 24.828 3.023 1 87.19 155 LYS B CA 1
ATOM 3993 C C . LYS B 1 155 ? -6.621 23.672 3.182 1 87.19 155 LYS B C 1
ATOM 3995 O O . LYS B 1 155 ? -7.531 23.5 2.365 1 87.19 155 LYS B O 1
ATOM 4000 N N . ARG B 1 156 ? -6.363 22.859 4.164 1 86.56 156 ARG B N 1
ATOM 4001 C CA . ARG B 1 156 ? -7.203 21.703 4.406 1 86.56 156 ARG B CA 1
ATOM 4002 C C . ARG B 1 156 ? -8.664 22.094 4.574 1 86.56 156 ARG B C 1
ATOM 4004 O O . ARG B 1 156 ? -9.562 21.422 4.062 1 86.56 156 ARG B O 1
ATOM 4011 N N . SER B 1 157 ? -8.945 23.156 5.285 1 82.38 157 SER B N 1
ATOM 4012 C CA . SER B 1 157 ? -10.305 23.641 5.539 1 82.38 157 SER B CA 1
ATOM 4013 C C . SER B 1 157 ? -11.016 23.984 4.238 1 82.38 157 SER B C 1
ATOM 4015 O O . SER B 1 157 ? -12.242 23.891 4.148 1 82.38 157 SER B O 1
ATOM 4017 N N . ASP B 1 158 ? -10.227 24.406 3.229 1 83.44 158 ASP B N 1
ATOM 4018 C CA . ASP B 1 158 ? -10.828 24.719 1.935 1 83.44 158 ASP B CA 1
ATOM 4019 C C . ASP B 1 158 ? -11.492 23.484 1.327 1 83.44 158 ASP B C 1
ATOM 4021 O O . ASP B 1 158 ? -12.594 23.578 0.783 1 83.44 158 ASP B O 1
ATOM 4025 N N . TYR B 1 159 ? -10.875 22.375 1.429 1 83.25 159 TYR B N 1
ATOM 4026 C CA . TYR B 1 159 ? -11.445 21.156 0.897 1 83.25 159 TYR B CA 1
ATOM 4027 C C . TYR B 1 159 ? -12.688 20.734 1.68 1 83.25 159 TYR B C 1
ATOM 4029 O O . TYR B 1 159 ? -13.656 20.25 1.101 1 83.25 159 TYR B O 1
ATOM 4037 N N . TYR B 1 160 ? -12.672 20.875 2.932 1 80.69 160 TYR B N 1
ATOM 4038 C CA . TYR B 1 160 ? -13.852 20.562 3.732 1 80.69 160 TYR B CA 1
ATOM 4039 C C . TYR B 1 160 ? -15.031 21.438 3.326 1 80.69 160 TYR B C 1
ATOM 4041 O O . TYR B 1 160 ? -16.172 20.969 3.307 1 80.69 160 TYR B O 1
ATOM 4049 N N . LYS B 1 161 ? -14.719 22.688 3.059 1 79.56 161 LYS B N 1
ATOM 4050 C CA . LYS B 1 161 ? -15.773 23.609 2.635 1 79.56 161 LYS B CA 1
ATOM 4051 C C . LYS B 1 161 ? -16.375 23.172 1.306 1 79.56 161 LYS B C 1
ATOM 4053 O O . LYS B 1 161 ? -17.562 23.406 1.047 1 79.56 161 LYS B O 1
ATOM 4058 N N . MET B 1 162 ? -15.562 22.547 0.526 1 78.81 162 MET B N 1
ATOM 4059 C CA . MET B 1 162 ? -16.047 22.047 -0.76 1 78.81 162 MET B CA 1
ATOM 4060 C C . MET B 1 162 ? -16.969 20.844 -0.569 1 78.81 162 MET B C 1
ATOM 4062 O O . MET B 1 162 ? -17.781 20.547 -1.436 1 78.81 162 MET B O 1
ATOM 4066 N N . ILE B 1 163 ? -16.781 20.188 0.535 1 79.5 163 ILE B N 1
ATOM 4067 C CA . ILE B 1 163 ? -17.5 18.953 0.776 1 79.5 163 ILE B CA 1
ATOM 4068 C C . ILE B 1 163 ? -18.766 19.234 1.581 1 79.5 163 ILE B C 1
ATOM 4070 O O . ILE B 1 163 ? -19.828 18.672 1.309 1 79.5 163 ILE B O 1
ATOM 4074 N N . THR B 1 164 ? -18.547 20.016 2.703 1 74.38 164 THR B N 1
ATOM 4075 C CA . THR B 1 164 ? -19.656 20.25 3.617 1 74.38 164 THR B CA 1
ATOM 4076 C C . THR B 1 164 ? -20.141 21.688 3.531 1 74.38 164 THR B C 1
ATOM 4078 O O . THR B 1 164 ? -19.359 22.594 3.225 1 74.38 164 THR B O 1
ATOM 4081 N N . THR B 1 165 ? -21.359 21.812 3.572 1 62.34 165 THR B N 1
ATOM 4082 C CA . THR B 1 165 ? -21.953 23.141 3.549 1 62.34 165 THR B CA 1
ATOM 4083 C C . THR B 1 165 ? -22.109 23.688 4.965 1 62.34 165 THR B C 1
ATOM 4085 O O . THR B 1 165 ? -22.547 24.828 5.148 1 62.34 165 THR B O 1
ATOM 4088 N N . ASP B 1 166 ? -21.625 22.828 5.902 1 58.12 166 ASP B N 1
ATOM 4089 C CA . ASP B 1 166 ? -21.953 23.312 7.246 1 58.12 166 ASP B CA 1
ATOM 4090 C C . ASP B 1 166 ? -20.75 24.016 7.875 1 58.12 166 ASP B C 1
ATOM 4092 O O . ASP B 1 166 ? -19.609 23.688 7.594 1 58.12 166 ASP B O 1
ATOM 4096 N N . GLY B 1 167 ? -20.797 25.219 8.172 1 52.34 167 GLY B N 1
ATOM 4097 C CA . GLY B 1 167 ? -19.906 26.141 8.867 1 52.34 167 GLY B CA 1
ATOM 4098 C C . GLY B 1 167 ? -18.812 25.422 9.641 1 52.34 167 GLY B C 1
ATOM 4099 O O . GLY B 1 167 ? -19.094 24.531 10.445 1 52.34 167 GLY B O 1
ATOM 4100 N N . LEU B 1 168 ? -17.594 25.062 9.133 1 55.56 168 LEU B N 1
ATOM 4101 C CA . LEU B 1 168 ? -16.531 24.266 9.719 1 55.56 168 LEU B CA 1
ATOM 4102 C C . LEU B 1 168 ? -15.672 25.109 10.664 1 55.56 168 LEU B C 1
ATOM 4104 O O . LEU B 1 168 ? -15.516 26.312 10.453 1 55.56 168 LEU B O 1
ATOM 4108 N N . LYS B 1 169 ? -15.469 24.578 11.945 1 55.12 169 LYS B N 1
ATOM 4109 C CA . LYS B 1 169 ? -14.5 25.188 12.844 1 55.12 169 LYS B CA 1
ATOM 4110 C C . LYS B 1 169 ? -13.133 25.312 12.18 1 55.12 169 LYS B C 1
ATOM 4112 O O . LYS B 1 169 ? -12.719 24.406 11.438 1 55.12 169 LYS B O 1
ATOM 4117 N N . HIS B 1 170 ? -12.594 26.438 12.039 1 57.94 170 HIS B N 1
ATOM 4118 C CA . HIS B 1 170 ? -11.32 26.766 11.406 1 57.94 170 HIS B CA 1
ATOM 4119 C C . HIS B 1 170 ? -10.148 26.422 12.32 1 57.94 170 HIS B C 1
ATOM 4121 O O . HIS B 1 170 ? -9.867 27.156 13.273 1 57.94 170 HIS B O 1
ATOM 4127 N N . ASN B 1 171 ? -9.812 25.109 12.586 1 63.59 171 ASN B N 1
ATOM 4128 C CA . ASN B 1 171 ? -8.586 24.891 13.344 1 63.59 171 ASN B CA 1
ATOM 4129 C C . ASN B 1 171 ? -7.445 24.438 12.438 1 63.59 171 ASN B C 1
ATOM 4131 O O . ASN B 1 171 ? -6.746 23.469 12.75 1 63.59 171 ASN B O 1
ATOM 4135 N N . ASP B 1 172 ? -7.148 25.188 11.367 1 74.75 172 ASP B N 1
ATOM 4136 C CA . ASP B 1 172 ? -6.117 24.797 10.406 1 74.75 172 ASP B CA 1
ATOM 4137 C C . ASP B 1 172 ? -4.789 25.469 10.719 1 74.75 172 ASP B C 1
ATOM 4139 O O . ASP B 1 172 ? -3.805 25.281 10 1 74.75 172 ASP B O 1
ATOM 4143 N N . GLU B 1 173 ? -4.746 26.156 11.859 1 72.38 173 GLU B N 1
ATOM 4144 C CA . GLU B 1 173 ? -3.566 26.969 12.141 1 72.38 173 GLU B CA 1
ATOM 4145 C C . GLU B 1 173 ? -2.307 26.109 12.219 1 72.38 173 GLU B C 1
ATOM 4147 O O . GLU B 1 173 ? -1.253 26.5 11.711 1 72.38 173 GLU B O 1
ATOM 4152 N N . ILE B 1 174 ? -2.43 25 12.758 1 80.38 174 ILE B N 1
ATOM 4153 C CA . ILE B 1 174 ? -1.26 24.156 12.969 1 80.38 174 ILE B CA 1
ATOM 4154 C C . ILE B 1 174 ? -0.751 23.641 11.625 1 80.38 174 ILE B C 1
ATOM 4156 O O . ILE B 1 174 ? 0.445 23.719 11.336 1 80.38 174 ILE B O 1
ATOM 4160 N N . LEU B 1 175 ? -1.599 23.188 10.82 1 86.25 175 LEU B N 1
ATOM 4161 C CA . LEU B 1 175 ? -1.178 22.672 9.516 1 86.25 175 LEU B CA 1
ATOM 4162 C C . LEU B 1 175 ? -0.657 23.797 8.633 1 86.25 175 LEU B C 1
ATOM 4164 O O . LEU B 1 175 ? 0.284 23.609 7.859 1 86.25 175 LEU B O 1
ATOM 4168 N N . LEU B 1 176 ? -1.25 24.953 8.852 1 86.12 176 LEU B N 1
ATOM 4169 C CA . LEU B 1 176 ? -0.819 26.109 8.07 1 86.12 176 LEU B CA 1
ATOM 4170 C C . LEU B 1 176 ? 0.598 26.531 8.453 1 86.12 176 LEU B C 1
ATOM 4172 O O . LEU B 1 176 ? 1.369 26.969 7.598 1 86.12 176 LEU B O 1
ATOM 4176 N N . ALA B 1 177 ? 0.841 26.391 9.68 1 88 177 ALA B N 1
ATOM 4177 C CA . ALA B 1 177 ? 2.191 26.703 10.141 1 88 177 ALA B CA 1
ATOM 4178 C C . ALA B 1 177 ? 3.186 25.625 9.688 1 88 177 ALA B C 1
ATOM 4180 O O . ALA B 1 177 ? 4.336 25.938 9.375 1 88 177 ALA B O 1
ATOM 4181 N N . ALA B 1 178 ? 2.689 24.5 9.531 1 91.19 178 ALA B N 1
ATOM 4182 C CA . ALA B 1 178 ? 3.557 23.344 9.312 1 91.19 178 ALA B CA 1
ATOM 4183 C C . ALA B 1 178 ? 3.904 23.203 7.832 1 91.19 178 ALA B C 1
ATOM 4185 O O . ALA B 1 178 ? 4.98 22.703 7.488 1 91.19 178 ALA B O 1
ATOM 4186 N N . MET B 1 179 ? 2.986 23.609 6.992 1 93.56 179 MET B N 1
ATOM 4187 C CA . MET B 1 179 ? 3.178 23.297 5.578 1 93.56 179 MET B CA 1
ATOM 4188 C C . MET B 1 179 ? 2.463 24.312 4.695 1 93.56 179 MET B C 1
ATOM 4190 O O . MET B 1 179 ? 1.586 25.047 5.168 1 93.56 179 MET B O 1
ATOM 4194 N N . GLU B 1 180 ? 2.879 24.328 3.486 1 95.06 180 GLU B N 1
ATOM 4195 C CA . GLU B 1 180 ? 2.232 25.078 2.422 1 95.06 180 GLU B CA 1
ATOM 4196 C C . GLU B 1 180 ? 1.843 24.188 1.256 1 95.06 180 GLU B C 1
ATOM 4198 O O . GLU B 1 180 ? 2.586 23.266 0.898 1 95.06 180 GLU B O 1
ATOM 4203 N N . ALA B 1 181 ? 0.652 24.406 0.735 1 95.12 181 ALA B N 1
ATOM 4204 C CA . ALA B 1 181 ? 0.172 23.641 -0.414 1 95.12 181 ALA B CA 1
ATOM 4205 C C . ALA B 1 181 ? -0.502 24.562 -1.436 1 95.12 181 ALA B C 1
ATOM 4207 O O . ALA B 1 181 ? -1.127 25.547 -1.069 1 95.12 181 ALA B O 1
ATOM 4208 N N . LYS B 1 182 ? -0.278 24.312 -2.672 1 96 182 LYS B N 1
ATOM 4209 C CA . LYS B 1 182 ? -0.978 24.922 -3.805 1 96 182 LYS B CA 1
ATOM 4210 C C . LYS B 1 182 ? -1.655 23.844 -4.656 1 96 182 LYS B C 1
ATOM 4212 O O . LYS B 1 182 ? -1.232 22.688 -4.66 1 96 182 LYS B O 1
ATOM 4217 N N . HIS B 1 183 ? -2.793 24.219 -5.285 1 93.75 183 HIS B N 1
ATOM 4218 C CA . HIS B 1 183 ? -3.496 23.188 -6.043 1 93.75 183 HIS B CA 1
ATOM 4219 C C . HIS B 1 183 ? -4.062 23.766 -7.34 1 93.75 183 HIS B C 1
ATOM 4221 O O . HIS B 1 183 ? -4.164 24.984 -7.5 1 93.75 183 HIS B O 1
ATOM 4227 N N . LEU B 1 184 ? -4.258 22.922 -8.234 1 89.06 184 LEU B N 1
ATOM 4228 C CA . LEU B 1 184 ? -4.996 23.125 -9.477 1 89.06 184 LEU B CA 1
ATOM 4229 C C . LEU B 1 184 ? -5.906 21.938 -9.773 1 89.06 184 LEU B C 1
ATOM 4231 O O . LEU B 1 184 ? -5.434 20.812 -9.883 1 89.06 184 LEU B O 1
ATOM 4235 N N . ILE B 1 185 ? -7.242 22.219 -9.523 1 75.56 185 ILE B N 1
ATOM 4236 C CA . ILE B 1 185 ? -8.195 21.156 -9.805 1 75.56 185 ILE B CA 1
ATOM 4237 C C . ILE B 1 185 ? -8.477 21.094 -11.305 1 75.56 185 ILE B C 1
ATOM 4239 O O . ILE B 1 185 ? -8.758 22.125 -11.93 1 75.56 185 ILE B O 1
ATOM 4243 N N . SER B 1 186 ? -8.133 20.109 -11.844 1 59.97 186 SER B N 1
ATOM 4244 C CA . SER B 1 186 ? -8.453 19.969 -13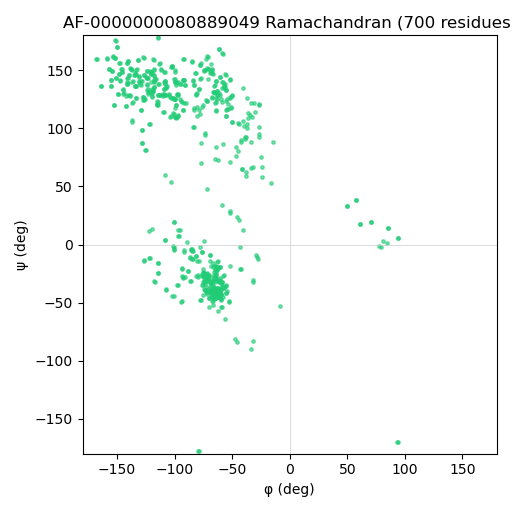.258 1 59.97 186 SER B CA 1
ATOM 4245 C C . SER B 1 186 ? -9.969 19.969 -13.477 1 59.97 186 SER B C 1
ATOM 4247 O O . SER B 1 186 ? -10.695 19.203 -12.836 1 59.97 186 SER B O 1
ATOM 4249 N N . LYS B 1 187 ? -10.719 21.188 -13.344 1 45.28 187 LYS B N 1
ATOM 4250 C CA . LYS B 1 187 ? -12.148 21.172 -13.633 1 45.28 187 LYS B CA 1
ATOM 4251 C C . LYS B 1 187 ? -12.484 20.172 -14.734 1 45.28 187 LYS B C 1
ATOM 4253 O O . LYS B 1 187 ? -11.859 20.172 -15.797 1 45.28 187 LYS B O 1
ATOM 4258 N N . PRO B 1 188 ? -13.109 19.156 -14.398 1 42.28 188 PRO B N 1
ATOM 4259 C CA . PRO B 1 188 ? -13.531 18.375 -15.562 1 42.28 188 PRO B CA 1
ATOM 4260 C C . PRO B 1 188 ? -13.836 19.25 -16.781 1 42.28 188 PRO B C 1
ATOM 4262 O O . PRO B 1 188 ? -13.344 18.984 -17.875 1 42.28 188 PRO B O 1
ATOM 4265 N N . ASN B 1 189 ? -15.234 19.828 -16.766 1 33.31 189 ASN B N 1
ATOM 4266 C CA . ASN B 1 189 ? -15.992 20.5 -17.828 1 33.31 189 ASN B CA 1
ATOM 4267 C C . ASN B 1 189 ? -15.438 21.891 -18.109 1 33.31 189 ASN B C 1
ATOM 4269 O O . ASN B 1 189 ? -16.031 22.641 -18.891 1 33.31 189 ASN B O 1
ATOM 4273 N N . THR B 1 190 ? -15.094 22.672 -17.156 1 29.47 190 THR B N 1
ATOM 4274 C CA . THR B 1 190 ? -14.984 24.062 -17.578 1 29.47 190 THR B CA 1
ATOM 4275 C C . THR B 1 190 ? -13.867 24.234 -18.609 1 29.47 190 THR B C 1
ATOM 4277 O O . THR B 1 190 ? -12.695 24 -18.297 1 29.47 190 THR B O 1
ATOM 4280 N N . ILE B 1 191 ? -14.07 24.016 -19.797 1 31.42 191 ILE B N 1
ATOM 4281 C CA . ILE B 1 191 ? -13.648 24.984 -20.797 1 31.42 191 ILE B CA 1
ATOM 4282 C C . ILE B 1 191 ? -13.555 26.359 -20.172 1 31.42 191 ILE B C 1
ATOM 4284 O O . ILE B 1 191 ? -14.57 26.969 -19.828 1 31.42 191 ILE B O 1
ATOM 4288 N N . SER B 1 192 ? -12.828 26.578 -19.203 1 30.22 192 SER B N 1
ATOM 4289 C CA . SER B 1 192 ? -12.703 27.953 -18.75 1 30.22 192 SER B CA 1
ATOM 4290 C C . SER B 1 192 ? -12.859 28.938 -19.906 1 30.22 192 SER B C 1
ATOM 4292 O O . SER B 1 192 ? -12.328 28.703 -21 1 30.22 192 SER B O 1
ATOM 4294 N N . SER B 1 193 ? -13.859 29.734 -19.938 1 30.55 193 SER B N 1
ATOM 4295 C CA . SER B 1 193 ? -13.953 31.047 -20.578 1 30.55 193 SER B CA 1
ATOM 4296 C C . SER B 1 193 ? -12.609 31.766 -20.562 1 30.55 193 SER B C 1
ATOM 4298 O O . SER B 1 193 ? -12.344 32.594 -21.406 1 30.55 193 SER B O 1
ATOM 4300 N N . ASP B 1 194 ? -11.812 31.5 -19.562 1 30.14 194 ASP B N 1
ATOM 4301 C CA . ASP B 1 194 ? -10.602 32.312 -19.484 1 30.14 194 ASP B CA 1
ATOM 4302 C C . ASP B 1 194 ? -9.523 31.766 -20.422 1 30.14 194 ASP B C 1
ATOM 4304 O O . ASP B 1 194 ? -8.547 32.469 -20.719 1 30.14 194 ASP B O 1
ATOM 4308 N N . VAL B 1 195 ? -9.531 30.453 -20.734 1 32.59 195 VAL B N 1
ATOM 4309 C CA . VAL B 1 195 ? -8.773 30.156 -21.953 1 32.59 195 VAL B CA 1
ATOM 4310 C C . VAL B 1 195 ? -9.438 30.812 -23.156 1 32.59 195 VAL B C 1
ATOM 4312 O O . VAL B 1 195 ? -8.758 31.172 -24.125 1 32.59 195 VAL B O 1
ATOM 4315 N N . LEU B 1 196 ? -10.742 30.984 -23.016 1 29.91 196 LEU B N 1
ATOM 4316 C CA . LEU B 1 196 ? -11.344 31.906 -23.969 1 29.91 196 LEU B CA 1
ATOM 4317 C C . LEU B 1 196 ? -10.859 33.344 -23.719 1 29.91 196 LEU B C 1
ATOM 4319 O O . LEU B 1 196 ? -10.648 34.094 -24.656 1 29.91 196 LEU B O 1
ATOM 4323 N N . LYS B 1 197 ? -10.727 33.75 -22.438 1 32.28 197 LYS B N 1
ATOM 4324 C CA . LYS B 1 197 ? -10.227 35.125 -22.25 1 32.28 197 LYS B CA 1
ATOM 4325 C C . LYS B 1 197 ? -8.734 35.188 -22.562 1 32.28 197 LYS B C 1
ATOM 4327 O O . LYS B 1 197 ? -8.25 36.219 -23.062 1 32.28 197 LYS B O 1
ATOM 4332 N N . LEU B 1 198 ? -8.016 34.156 -22.312 1 31.67 198 LEU B N 1
ATOM 4333 C CA . LEU B 1 198 ? -6.645 34.219 -22.797 1 31.67 198 LEU B CA 1
ATOM 4334 C C . LEU B 1 198 ? -6.605 34.156 -24.328 1 31.67 198 LEU B C 1
ATOM 4336 O O . LEU B 1 198 ? -5.789 34.844 -24.953 1 31.67 198 LEU B O 1
ATOM 4340 N N . GLU B 1 199 ? -7.527 33.438 -24.875 1 31.48 199 GLU B N 1
ATOM 4341 C CA . GLU B 1 199 ? -7.695 33.688 -26.312 1 31.48 199 GLU B CA 1
ATOM 4342 C C . GLU B 1 199 ? -8.125 35.125 -26.578 1 31.48 199 GLU B C 1
ATOM 4344 O O . GLU B 1 199 ? -7.688 35.719 -27.562 1 31.48 199 GLU B O 1
ATOM 4349 N N . SER B 1 200 ? -9 35.531 -25.672 1 32.53 200 SER B N 1
ATOM 4350 C CA . SER B 1 200 ? -9.367 36.906 -25.906 1 32.53 200 SER B CA 1
ATOM 4351 C C . SER B 1 200 ? -8.195 37.844 -25.641 1 32.53 200 SER B C 1
ATOM 4353 O O . SER B 1 200 ? -8.023 38.844 -26.344 1 32.53 200 SER B O 1
ATOM 4355 N N . PHE B 1 201 ? -7.391 37.562 -24.609 1 30.25 201 PHE B N 1
ATOM 4356 C CA . PHE B 1 201 ? -6.242 38.469 -24.453 1 30.25 201 PHE B CA 1
ATOM 4357 C C . PHE B 1 201 ? -5.254 38.281 -25.594 1 30.25 201 PHE B C 1
ATOM 4359 O O . PHE B 1 201 ? -4.684 39.25 -26.094 1 30.25 201 PHE B O 1
ATOM 4366 N N . LEU B 1 202 ? -5.082 36.969 -25.953 1 33.09 202 LEU B N 1
ATOM 4367 C CA . LEU B 1 202 ? -4.289 36.844 -27.172 1 33.09 202 LEU B CA 1
ATOM 4368 C C . LEU B 1 202 ? -5.047 37.406 -28.375 1 33.09 202 LEU B C 1
ATOM 4370 O O . LEU B 1 202 ? -4.441 37.75 -29.391 1 33.09 202 LEU B O 1
ATOM 4374 N N . ARG B 1 203 ? -6.328 37.25 -28.234 1 30.2 203 ARG B N 1
ATOM 4375 C CA . ARG B 1 203 ? -7.012 37.906 -29.344 1 30.2 203 ARG B CA 1
ATOM 4376 C C . ARG B 1 203 ? -6.82 39.406 -29.297 1 30.2 203 ARG B C 1
ATOM 4378 O O . ARG B 1 203 ? -6.777 40.094 -30.344 1 30.2 203 ARG B O 1
ATOM 4385 N N . ASP B 1 204 ? -6.953 39.969 -28.062 1 30.78 204 ASP B N 1
ATOM 4386 C CA . ASP B 1 204 ? -6.859 41.406 -28.094 1 30.78 204 ASP B CA 1
ATOM 4387 C C . ASP B 1 204 ? -5.41 41.875 -28.297 1 30.78 204 ASP B C 1
ATOM 4389 O O . ASP B 1 204 ? -5.078 43.031 -28.031 1 30.78 204 ASP B O 1
ATOM 4393 N N . ALA B 1 205 ? -4.477 40.812 -28.484 1 29.5 205 ALA B N 1
ATOM 4394 C CA . ALA B 1 205 ? -3.268 41.375 -29.078 1 29.5 205 ALA B CA 1
ATOM 4395 C C . ALA B 1 205 ? -3.592 42.125 -30.375 1 29.5 205 ALA B C 1
ATOM 4397 O O . ALA B 1 205 ? -4.348 41.625 -31.203 1 29.5 205 ALA B O 1
ATOM 4398 N N . PRO B 1 206 ? -3.471 43.375 -30.359 1 29.16 206 PRO B N 1
ATOM 4399 C CA . PRO B 1 206 ? -3.791 44.188 -31.516 1 29.16 206 PRO B CA 1
ATOM 4400 C C . PRO B 1 206 ? -3.486 43.5 -32.844 1 29.16 206 PRO B C 1
ATOM 4402 O O . PRO B 1 206 ? -2.594 42.656 -32.906 1 29.16 206 PRO B O 1
ATOM 4405 N N . THR B 1 207 ? -4.527 43.375 -33.656 1 28.62 207 THR B N 1
ATOM 4406 C CA . THR B 1 207 ? -4.547 43.219 -35.125 1 28.62 207 THR B CA 1
ATOM 4407 C C . THR B 1 207 ? -3.457 44.094 -35.75 1 28.62 207 THR B C 1
ATOM 4409 O O . THR B 1 207 ? -3.523 45.312 -35.719 1 28.62 207 THR B O 1
ATOM 4412 N N . LEU B 1 208 ? -2.129 43.969 -35.531 1 28.05 208 LEU B N 1
ATOM 4413 C CA . LEU B 1 208 ? -1.38 44.844 -36.438 1 28.05 208 LEU B CA 1
ATOM 4414 C C . LEU B 1 208 ? -2.014 44.812 -37.844 1 28.05 208 LEU B C 1
ATOM 4416 O O . LEU B 1 208 ? -2.648 43.844 -38.219 1 28.05 208 LEU B O 1
ATOM 4420 N N . PRO B 1 209 ? -2.184 45.969 -38.469 1 28.8 209 PRO B N 1
ATOM 4421 C CA . PRO B 1 209 ? -2.686 46.219 -39.812 1 28.8 209 PRO B CA 1
ATOM 4422 C C . PRO B 1 209 ? -2.148 45.219 -40.844 1 28.8 209 PRO B C 1
ATOM 4424 O O . PRO B 1 209 ? -0.978 44.844 -40.781 1 28.8 209 PRO B O 1
ATOM 4427 N N . ILE B 1 210 ? -3.061 44.281 -41.281 1 25.69 210 ILE B N 1
ATOM 4428 C CA . ILE B 1 210 ? -2.879 43.656 -42.594 1 25.69 210 ILE B CA 1
ATOM 4429 C C . ILE B 1 210 ? -2.496 44.719 -43.625 1 25.69 210 ILE B C 1
ATOM 4431 O O . ILE B 1 210 ? -2.953 44.656 -44.781 1 25.69 210 ILE B O 1
ATOM 4435 N N . ALA B 1 211 ? -1.982 45.906 -43.5 1 26.75 211 ALA B N 1
ATOM 4436 C CA . ALA B 1 211 ? -1.689 46.281 -44.875 1 26.75 211 ALA B CA 1
ATOM 4437 C C . ALA B 1 211 ? -1.011 45.156 -45.625 1 26.75 211 ALA B C 1
ATOM 4439 O O . ALA B 1 211 ? -1.358 44.875 -46.781 1 26.75 211 ALA B O 1
ATOM 4440 N N . GLY B 1 212 ? 0.3 45.031 -45.5 1 27.59 212 GLY B N 1
ATOM 4441 C CA . GLY B 1 212 ? 1.059 44.375 -46.562 1 27.59 212 GLY B CA 1
ATOM 4442 C C . GLY B 1 212 ? 0.832 42.906 -46.656 1 27.59 212 GLY B C 1
ATOM 4443 O O . GLY B 1 212 ? 0.36 42.281 -45.688 1 27.59 212 GLY B O 1
ATOM 4444 N N . ILE B 1 213 ? 0.755 42.188 -47.875 1 27.16 213 ILE B N 1
ATOM 4445 C CA . ILE B 1 213 ? 0.399 40.906 -48.438 1 27.16 213 ILE B CA 1
ATOM 4446 C C . ILE B 1 213 ? 0.985 39.75 -47.625 1 27.16 213 ILE B C 1
ATOM 4448 O O . ILE B 1 213 ? 1.217 38.656 -48.125 1 27.16 213 ILE B O 1
ATOM 4452 N N . GLY B 1 214 ? 1.297 39.969 -46.281 1 26.7 214 GLY B N 1
ATOM 4453 C CA . GLY B 1 214 ? 2.273 38.969 -45.844 1 26.7 214 GLY B CA 1
ATOM 4454 C C . GLY B 1 214 ? 1.704 37.562 -45.781 1 26.7 214 GLY B C 1
ATOM 4455 O O . GLY B 1 214 ? 0.486 37.406 -45.719 1 26.7 214 GLY B O 1
ATOM 4456 N N . LYS B 1 215 ? 2.588 36.375 -45.906 1 25.12 215 LYS B N 1
ATOM 4457 C CA . LYS B 1 215 ? 2.551 35.031 -46.406 1 25.12 215 LYS B CA 1
ATOM 4458 C C . LYS B 1 215 ? 1.718 34.125 -45.5 1 25.12 215 LYS B C 1
ATOM 4460 O O . LYS B 1 215 ? 1.531 34.406 -44.312 1 25.12 215 LYS B O 1
ATOM 4465 N N . ALA B 1 216 ? 1.162 32.875 -45.969 1 25.36 216 ALA B N 1
ATOM 4466 C CA . ALA B 1 216 ? 0.386 31.656 -45.812 1 25.36 216 ALA B CA 1
ATOM 4467 C C . ALA B 1 216 ? 0.689 31 -44.438 1 25.36 216 ALA B C 1
ATOM 4469 O O . ALA B 1 216 ? -0.103 30.203 -43.938 1 25.36 216 ALA B O 1
ATOM 4470 N N . SER B 1 217 ? 1.802 31.297 -43.812 1 27.22 217 SER B N 1
ATOM 4471 C CA . SER B 1 217 ? 2.387 30.453 -42.781 1 27.22 217 SER B CA 1
ATOM 4472 C C . SER B 1 217 ? 1.62 30.578 -41.469 1 27.22 217 SER B C 1
ATOM 4474 O O . SER B 1 217 ? 1.813 29.766 -40.531 1 27.22 217 SER B O 1
ATOM 4476 N N . ASP B 1 218 ? 0.87 31.656 -41.281 1 28.67 218 ASP B N 1
ATOM 4477 C CA . ASP B 1 218 ? 0.321 31.938 -39.969 1 28.67 218 ASP B CA 1
ATOM 4478 C C . ASP B 1 218 ? -0.875 31.031 -39.656 1 28.67 218 ASP B C 1
ATOM 4480 O O . ASP B 1 218 ? -1.363 30.984 -38.531 1 28.67 218 ASP B O 1
ATOM 4484 N N . ILE B 1 219 ? -1.545 30.547 -40.688 1 27.58 219 ILE B N 1
ATOM 4485 C CA . ILE B 1 219 ? -2.756 29.75 -40.531 1 27.58 219 ILE B CA 1
ATOM 4486 C C . ILE B 1 219 ? -2.412 28.422 -39.844 1 27.58 219 ILE B C 1
ATOM 4488 O O . ILE B 1 219 ? -3.256 27.812 -39.188 1 27.58 219 ILE B O 1
ATOM 4492 N N . ILE B 1 220 ? -1.253 27.844 -40.156 1 27.7 220 ILE B N 1
ATOM 4493 C CA . ILE B 1 220 ? -0.973 26.484 -39.75 1 27.7 220 ILE B CA 1
ATOM 4494 C C . ILE B 1 220 ? -0.884 26.391 -38.219 1 27.7 220 ILE B C 1
ATOM 4496 O O . ILE B 1 220 ? -1.031 25.312 -37.625 1 27.7 220 ILE B O 1
ATOM 4500 N N . GLN B 1 221 ? -0.584 27.5 -37.562 1 27.53 221 GLN B N 1
ATOM 4501 C CA . GLN B 1 221 ? -0.283 27.375 -36.156 1 27.53 221 GLN B CA 1
ATOM 4502 C C . GLN B 1 221 ? -1.562 27.25 -35.312 1 27.53 221 GLN B C 1
ATOM 4504 O O . GLN B 1 221 ? -1.529 26.766 -34.188 1 27.53 221 GLN B O 1
ATOM 4509 N N . LYS B 1 222 ? -2.684 27.766 -35.781 1 29.16 222 LYS B N 1
ATOM 4510 C CA . LYS B 1 222 ? -3.916 27.734 -35 1 29.16 222 LYS B CA 1
ATOM 4511 C C . LYS B 1 222 ? -4.488 26.312 -34.938 1 29.16 222 LYS B C 1
ATOM 4513 O O . LYS B 1 222 ? -5.176 25.969 -33.969 1 29.16 222 LYS B O 1
ATOM 4518 N N . SER B 1 223 ? -4.359 25.578 -36.031 1 30 223 SER B N 1
ATOM 4519 C CA . SER B 1 223 ? -4.957 24.25 -36.062 1 30 223 SER B CA 1
ATOM 4520 C C . SER B 1 223 ? -4.297 23.312 -35.031 1 30 223 SER B C 1
ATOM 4522 O O . SER B 1 223 ? -4.941 22.406 -34.5 1 30 223 SER B O 1
ATOM 4524 N N . VAL B 1 224 ? -2.996 23.547 -34.812 1 30.75 224 VAL B N 1
ATOM 4525 C CA . VAL B 1 224 ? -2.328 22.625 -33.906 1 30.75 224 VAL B CA 1
ATOM 4526 C C . VAL B 1 224 ? -2.818 22.859 -32.469 1 30.75 224 VAL B C 1
ATOM 4528 O O . VAL B 1 224 ? -2.824 21.953 -31.641 1 30.75 224 VAL B O 1
ATOM 4531 N N . HIS B 1 225 ? -3.26 24.094 -32.188 1 29.92 225 HIS B N 1
ATOM 4532 C CA . HIS B 1 225 ? -3.686 24.391 -30.812 1 29.92 225 HIS B CA 1
ATOM 4533 C C . HIS B 1 225 ? -5.055 23.781 -30.516 1 29.92 225 HIS B C 1
ATOM 4535 O O . HIS B 1 225 ? -5.281 23.25 -29.438 1 29.92 225 HIS B O 1
ATOM 4541 N N . TRP B 1 226 ? -5.973 23.922 -31.5 1 30.28 226 TRP B N 1
ATOM 4542 C CA . TRP B 1 226 ? -7.293 23.344 -31.25 1 30.28 226 TRP B CA 1
ATOM 4543 C C . TRP B 1 226 ? -7.211 21.828 -31.078 1 30.28 226 TRP B C 1
ATOM 4545 O O . TRP B 1 226 ? -7.906 21.25 -30.25 1 30.28 226 TRP B O 1
ATOM 4555 N N . GLU B 1 227 ? -6.422 21.125 -31.984 1 30.25 227 GLU B N 1
ATOM 4556 C CA . GLU B 1 227 ? -6.309 19.688 -31.844 1 30.25 227 GLU B CA 1
ATO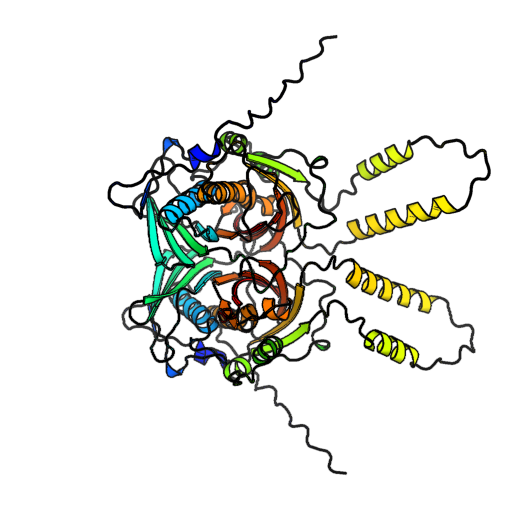M 4557 C C . GLU B 1 227 ? -5.73 19.312 -30.469 1 30.25 227 GLU B C 1
ATOM 4559 O O . GLU B 1 227 ? -6.121 18.297 -29.891 1 30.25 227 GLU B O 1
ATOM 4564 N N . ARG B 1 228 ? -4.805 20.109 -29.938 1 29.48 228 ARG B N 1
ATOM 4565 C CA . ARG B 1 228 ? -4.277 19.812 -28.609 1 29.48 228 ARG B CA 1
ATOM 4566 C C . ARG B 1 228 ? -5.316 20.078 -27.531 1 29.48 228 ARG B C 1
ATOM 4568 O O . ARG B 1 228 ? -5.422 19.328 -26.562 1 29.48 228 ARG B O 1
ATOM 4575 N N . LEU B 1 229 ? -6.121 21.203 -27.656 1 29.33 229 LEU B N 1
ATOM 4576 C CA . LEU B 1 229 ? -7.199 21.469 -26.703 1 29.33 229 LEU B CA 1
ATOM 4577 C C . LEU B 1 229 ? -8.297 20.422 -26.812 1 29.33 229 LEU B C 1
ATOM 4579 O O . LEU B 1 229 ? -8.805 19.953 -25.781 1 29.33 229 LEU B O 1
ATOM 4583 N N . ALA B 1 230 ? -8.875 20.141 -28.078 1 28.89 230 ALA B N 1
ATOM 4584 C CA . ALA B 1 230 ? -9.852 19.062 -28.25 1 28.89 230 ALA B CA 1
ATOM 4585 C C . ALA B 1 230 ? -9.305 17.734 -27.75 1 28.89 230 ALA B C 1
ATOM 4587 O O . ALA B 1 230 ? -10.047 16.938 -27.188 1 28.89 230 ALA B O 1
ATOM 4588 N N . ASN B 1 231 ? -8.039 17.344 -27.953 1 29.92 231 ASN B N 1
ATOM 4589 C CA . ASN B 1 231 ? -7.438 16.141 -27.391 1 29.92 231 ASN B CA 1
ATOM 4590 C C . ASN B 1 231 ? -7.32 16.219 -25.875 1 29.92 231 ASN B C 1
ATOM 4592 O O . ASN B 1 231 ? -7.328 15.188 -25.188 1 29.92 231 ASN B O 1
ATOM 4596 N N . LEU B 1 232 ? -7.121 17.406 -25.234 1 30.98 232 LEU B N 1
ATOM 4597 C CA . LEU B 1 232 ? -7.223 17.562 -23.797 1 30.98 232 LEU B CA 1
ATOM 4598 C C . LEU B 1 232 ? -8.672 17.438 -23.328 1 30.98 232 LEU B C 1
ATOM 4600 O O . LEU B 1 232 ? -8.945 16.844 -22.297 1 30.98 232 LEU B O 1
ATOM 4604 N N . ALA B 1 233 ? -9.672 18.188 -23.844 1 30.38 233 ALA B N 1
ATOM 4605 C CA . ALA B 1 233 ? -11.086 18.094 -23.516 1 30.38 233 ALA B CA 1
ATOM 4606 C C . ALA B 1 233 ? -11.617 16.688 -23.75 1 30.38 233 ALA B C 1
ATOM 4608 O O . ALA B 1 233 ? -12.43 16.188 -22.984 1 30.38 233 ALA B O 1
ATOM 4609 N N . ALA B 1 234 ? -11.633 16.188 -25.031 1 31.34 234 ALA B N 1
ATOM 4610 C CA . ALA B 1 234 ? -12.141 14.883 -25.438 1 31.34 234 ALA B CA 1
ATOM 4611 C C . ALA B 1 234 ? -11.367 13.758 -24.75 1 31.34 234 ALA B C 1
ATOM 4613 O O . ALA B 1 234 ? -11.578 12.578 -25.047 1 31.34 234 ALA B O 1
ATOM 4614 N N . SER B 1 235 ? -10.219 14.07 -24.266 1 31.78 235 SER B N 1
ATOM 4615 C CA . SER B 1 235 ? -9.742 12.938 -23.484 1 31.78 235 SER B CA 1
ATOM 4616 C C . SER B 1 235 ? -10.719 12.586 -22.359 1 31.78 235 SER B C 1
ATOM 4618 O O . SER B 1 235 ? -10.664 13.164 -21.281 1 31.78 235 SER B O 1
ATOM 4620 N N . SER B 1 236 ? -11.898 12.711 -22.469 1 34.31 236 SER B N 1
ATOM 4621 C CA . SER B 1 236 ? -13.062 12.07 -21.875 1 34.31 236 SER B CA 1
ATOM 4622 C C . SER B 1 236 ? -12.672 10.844 -21.047 1 34.31 236 SER B C 1
ATOM 4624 O O . SER B 1 236 ? -13.414 10.406 -20.172 1 34.31 236 SER B O 1
ATOM 4626 N N . SER B 1 237 ? -11.945 10.023 -21.719 1 36.88 237 SER B N 1
ATOM 4627 C CA . SER B 1 237 ? -11.539 8.727 -21.172 1 36.88 237 SER B CA 1
ATOM 4628 C C . SER B 1 237 ? -10.898 8.883 -19.797 1 36.88 237 SER B C 1
ATOM 4630 O O . SER B 1 237 ? -10.43 7.902 -19.219 1 36.88 237 SER B O 1
ATOM 4632 N N . MET B 1 238 ? -10.477 10.031 -19.469 1 44.5 238 MET B N 1
ATOM 4633 C CA . MET B 1 238 ? -9.617 10.086 -18.281 1 44.5 238 MET B CA 1
ATOM 4634 C C . MET B 1 238 ? -10.43 9.844 -17.016 1 44.5 238 MET B C 1
ATOM 4636 O O . MET B 1 238 ? -10.891 10.797 -16.375 1 44.5 238 MET B O 1
ATOM 4640 N N . ASP B 1 239 ? -11.141 8.906 -17.094 1 58.09 239 ASP B N 1
ATOM 4641 C CA . ASP B 1 239 ? -11.828 8.258 -15.984 1 58.09 239 ASP B CA 1
ATOM 4642 C C . ASP B 1 239 ? -11.062 8.453 -14.68 1 58.09 239 ASP B C 1
ATOM 4644 O O . ASP B 1 239 ? -11.555 8.094 -13.602 1 58.09 239 ASP B O 1
ATOM 4648 N N . THR B 1 240 ? -9.875 8.914 -14.859 1 62.34 240 THR B N 1
ATOM 4649 C CA . THR B 1 240 ? -9.188 9.117 -13.594 1 62.34 240 THR B CA 1
ATOM 4650 C C . THR B 1 240 ? -9.375 10.547 -13.102 1 62.34 240 THR B C 1
ATOM 4652 O O . THR B 1 240 ? -9.281 11.5 -13.883 1 62.34 240 THR B O 1
ATOM 4655 N N . LYS B 1 241 ? -9.914 10.812 -11.922 1 78.5 241 LYS B N 1
ATOM 4656 C CA . LYS B 1 241 ? -10.039 12.086 -11.227 1 78.5 241 LYS B CA 1
ATOM 4657 C C . LYS B 1 241 ? -8.719 12.492 -10.57 1 78.5 241 LYS B C 1
ATOM 4659 O O . LYS B 1 241 ? -8.211 11.789 -9.695 1 78.5 241 LYS B O 1
ATOM 4664 N N . VAL B 1 242 ? -8.156 13.664 -11.211 1 85.5 242 VAL B N 1
ATOM 4665 C CA . VAL B 1 242 ? -6.812 14.039 -10.789 1 85.5 242 VAL B CA 1
ATOM 4666 C C . VAL B 1 242 ? -6.828 15.453 -10.211 1 85.5 242 VAL B C 1
ATOM 4668 O O . VAL B 1 242 ? -7.535 16.328 -10.711 1 85.5 242 VAL B O 1
ATOM 4671 N N . ILE B 1 243 ? -6.113 15.688 -9.172 1 90.12 243 ILE B N 1
ATOM 4672 C CA . ILE B 1 243 ? -5.758 17 -8.633 1 90.12 243 ILE B CA 1
ATOM 4673 C C . ILE B 1 243 ? -4.238 17.125 -8.555 1 90.12 243 ILE B C 1
ATOM 4675 O O . ILE B 1 243 ? -3.561 16.25 -8.031 1 90.12 243 ILE B O 1
ATOM 4679 N N . TRP B 1 244 ? -3.795 18.234 -9.109 1 93.69 244 TRP B N 1
ATOM 4680 C CA . TRP B 1 244 ? -2.369 18.531 -9.031 1 93.69 244 TRP B CA 1
ATOM 4681 C C . TRP B 1 244 ? -2.076 19.484 -7.875 1 93.69 244 TRP B C 1
ATOM 4683 O O . TRP B 1 244 ? -2.818 20.438 -7.645 1 93.69 244 TRP B O 1
ATOM 4693 N N . GLN B 1 245 ? -1.002 19.219 -7.191 1 95.81 245 GLN B N 1
ATOM 4694 C CA . GLN B 1 245 ? -0.608 20.031 -6.051 1 95.81 245 GLN B CA 1
ATOM 4695 C C . GLN B 1 245 ? 0.904 20.234 -6.012 1 95.81 245 GLN B C 1
ATOM 4697 O O . GLN B 1 245 ? 1.646 19.516 -6.691 1 95.81 245 GLN B O 1
ATOM 4702 N N . TYR B 1 246 ? 1.246 21.219 -5.367 1 96.94 246 TYR B N 1
ATOM 4703 C CA . TYR B 1 246 ? 2.578 21.359 -4.789 1 96.94 246 TYR B CA 1
ATOM 4704 C C . TYR B 1 246 ? 2.506 21.422 -3.268 1 96.94 246 TYR B C 1
ATOM 4706 O O . TYR B 1 246 ? 1.58 22.016 -2.707 1 96.94 246 TYR B O 1
ATOM 4714 N N . LEU B 1 247 ? 3.463 20.812 -2.658 1 97.19 247 LEU B N 1
ATOM 4715 C CA . LEU B 1 247 ? 3.482 20.75 -1.201 1 97.19 247 LEU B CA 1
ATOM 4716 C C . LEU B 1 247 ? 4.902 20.906 -0.668 1 97.19 247 LEU B C 1
ATOM 4718 O O . LEU B 1 247 ? 5.848 20.344 -1.231 1 97.19 247 LEU B O 1
ATOM 4722 N N . ARG B 1 248 ? 5.094 21.672 0.401 1 97.44 248 ARG B N 1
ATOM 4723 C CA . ARG B 1 248 ? 6.371 21.719 1.103 1 97.44 248 ARG B CA 1
ATOM 4724 C C . ARG B 1 248 ? 6.168 21.922 2.6 1 97.44 248 ARG B C 1
ATOM 4726 O O . ARG B 1 248 ? 5.172 22.516 3.02 1 97.44 248 ARG B O 1
ATOM 4733 N N . ILE B 1 249 ? 7.039 21.438 3.324 1 97.25 249 ILE B N 1
ATOM 4734 C CA . ILE B 1 249 ? 7.07 21.656 4.766 1 97.25 249 ILE B CA 1
ATOM 4735 C C . ILE B 1 249 ? 7.754 23 5.07 1 97.25 249 ILE B C 1
ATOM 4737 O O . ILE B 1 249 ? 8.781 23.328 4.473 1 97.25 249 ILE B O 1
ATOM 4741 N N . ASN B 1 250 ? 7.18 23.703 5.965 1 96.69 250 ASN B N 1
ATOM 4742 C CA . ASN B 1 250 ? 7.742 25 6.34 1 96.69 250 ASN B CA 1
ATOM 4743 C C . ASN B 1 250 ? 8.844 24.844 7.387 1 96.69 250 ASN B C 1
ATOM 4745 O O . ASN B 1 250 ? 8.742 24.016 8.289 1 96.69 250 ASN B O 1
ATOM 4749 N N . GLY B 1 251 ? 9.945 25.656 7.25 1 96.19 251 GLY B N 1
ATOM 4750 C CA . GLY B 1 251 ? 10.992 25.688 8.258 1 96.19 251 GLY B CA 1
ATOM 4751 C C . GLY B 1 251 ? 12.141 24.75 7.953 1 96.19 251 GLY B C 1
ATOM 4752 O O . GLY B 1 251 ? 12.242 24.219 6.84 1 96.19 251 GLY B O 1
ATOM 4753 N N . VAL B 1 252 ? 13.031 24.578 8.953 1 96 252 VAL B N 1
ATOM 4754 C CA . VAL B 1 252 ? 14.227 23.766 8.812 1 96 252 VAL B CA 1
ATOM 4755 C C . VAL B 1 252 ? 14.078 22.484 9.641 1 96 252 VAL B C 1
ATOM 4757 O O . VAL B 1 252 ? 13.656 22.547 10.797 1 96 252 VAL B O 1
ATOM 4760 N N . LEU B 1 253 ? 14.422 21.422 9 1 96.56 253 LEU B N 1
ATOM 4761 C CA . LEU B 1 253 ? 14.422 20.125 9.688 1 96.56 253 LEU B CA 1
ATOM 4762 C C . LEU B 1 253 ? 15.828 19.75 10.125 1 96.56 253 LEU B C 1
ATOM 4764 O O . LEU B 1 253 ? 16.812 20.109 9.461 1 96.56 253 LEU B O 1
ATOM 4768 N N . PRO B 1 254 ? 15.938 19.016 11.25 1 94.38 254 PRO B N 1
ATOM 4769 C CA . PRO B 1 254 ? 17.25 18.484 11.625 1 94.38 254 PRO B CA 1
ATOM 4770 C C . PRO B 1 254 ? 17.859 17.594 10.539 1 94.38 254 PRO B C 1
ATOM 4772 O O . PRO B 1 254 ? 17.141 17.078 9.68 1 94.38 254 PRO B O 1
ATOM 4775 N N . LYS B 1 255 ? 19.125 17.312 10.578 1 88.75 255 LYS B N 1
ATOM 4776 C CA . LYS B 1 255 ? 19.906 16.672 9.516 1 88.75 255 LYS B CA 1
ATOM 4777 C C . LYS B 1 255 ? 19.547 15.195 9.391 1 88.75 255 LYS B C 1
ATOM 4779 O O . LYS B 1 255 ? 19.453 14.664 8.281 1 88.75 255 LYS B O 1
ATOM 4784 N N . PRO B 1 256 ? 19.375 14.539 10.578 1 87.88 256 PRO B N 1
ATOM 4785 C CA . PRO B 1 256 ? 19.078 13.109 10.422 1 87.88 256 PRO B CA 1
ATOM 4786 C C . PRO B 1 256 ? 17.844 12.852 9.562 1 87.88 256 PRO B C 1
ATOM 4788 O O . PRO B 1 256 ? 16.812 13.508 9.742 1 87.88 256 PRO B O 1
ATOM 4791 N N . PRO B 1 257 ? 17.953 11.867 8.641 1 90 257 PRO B N 1
ATOM 4792 C CA . PRO B 1 257 ? 16.906 11.641 7.645 1 90 257 PRO B CA 1
ATOM 4793 C C . PRO B 1 257 ? 15.57 11.258 8.273 1 90 257 PRO B C 1
ATOM 4795 O O . PRO B 1 257 ? 14.516 11.43 7.652 1 90 257 PRO B O 1
ATOM 4798 N N . LYS B 1 258 ? 15.602 10.797 9.508 1 94.38 258 LYS B N 1
ATOM 4799 C CA . LYS B 1 258 ? 14.375 10.375 10.18 1 94.38 258 LYS B CA 1
ATOM 4800 C C . LYS B 1 258 ? 13.391 11.539 10.312 1 94.38 258 LYS B C 1
ATOM 4802 O O . LYS B 1 258 ? 12.18 11.352 10.219 1 94.38 258 LYS B O 1
ATOM 4807 N N . TYR B 1 259 ? 13.859 12.781 10.469 1 96.44 259 TYR B N 1
ATOM 4808 C CA . TYR B 1 259 ? 12.984 13.93 10.648 1 96.44 259 TYR B CA 1
ATOM 4809 C C . TYR B 1 259 ? 12.297 14.297 9.344 1 96.44 259 TYR B C 1
ATOM 4811 O O . TYR B 1 259 ? 11.125 14.68 9.336 1 96.44 259 TYR B O 1
ATOM 4819 N N . GLY B 1 260 ? 13.055 14.195 8.258 1 97.38 260 GLY B N 1
ATOM 4820 C CA . GLY B 1 260 ? 12.445 14.414 6.957 1 97.38 260 GLY B CA 1
ATOM 4821 C C . GLY B 1 260 ? 11.359 13.414 6.637 1 97.38 260 GLY B C 1
ATOM 4822 O O . GLY B 1 260 ? 10.281 13.789 6.164 1 97.38 260 GLY B O 1
ATOM 4823 N N . ALA B 1 261 ? 11.688 12.164 6.918 1 98 261 ALA B N 1
ATOM 4824 C CA . ALA B 1 261 ? 10.719 11.102 6.66 1 98 261 ALA B CA 1
ATOM 4825 C C . ALA B 1 261 ? 9.461 11.281 7.512 1 98 261 ALA B C 1
ATOM 4827 O O . ALA B 1 261 ? 8.344 11.141 7.02 1 98 261 ALA B O 1
ATOM 4828 N N . ALA B 1 262 ? 9.664 11.609 8.781 1 98.38 262 ALA B N 1
ATOM 4829 C CA . ALA B 1 262 ? 8.539 11.789 9.703 1 98.38 262 ALA B CA 1
ATOM 4830 C C . ALA B 1 262 ? 7.688 12.984 9.297 1 98.38 262 ALA B C 1
ATOM 4832 O O . ALA B 1 262 ? 6.457 12.898 9.266 1 98.38 262 ALA B O 1
ATOM 4833 N N . ALA B 1 263 ? 8.312 14.086 8.992 1 98.31 263 ALA B N 1
ATOM 4834 C CA . ALA B 1 263 ? 7.609 15.289 8.578 1 98.31 263 ALA B CA 1
ATOM 4835 C C . ALA B 1 263 ? 6.828 15.055 7.293 1 98.31 263 ALA B C 1
ATOM 4837 O O . ALA B 1 263 ? 5.664 15.453 7.188 1 98.31 263 ALA B O 1
ATOM 4838 N N . PHE B 1 264 ? 7.477 14.414 6.344 1 98.5 264 PHE B N 1
ATOM 4839 C CA . PHE B 1 264 ? 6.805 14.07 5.098 1 98.5 264 PHE B CA 1
ATOM 4840 C C . PHE B 1 264 ? 5.598 13.18 5.359 1 98.5 264 PHE B C 1
ATOM 4842 O O . PHE B 1 264 ? 4.527 13.398 4.785 1 98.5 264 PHE B O 1
ATOM 4849 N N . GLY B 1 265 ? 5.793 12.164 6.172 1 98.62 265 GLY B N 1
ATOM 4850 C CA . GLY B 1 265 ? 4.691 11.281 6.516 1 98.62 265 GLY B CA 1
ATOM 4851 C C . GLY B 1 265 ? 3.475 12.016 7.039 1 98.62 265 GLY B C 1
ATOM 4852 O O . GLY B 1 265 ? 2.354 11.773 6.594 1 98.62 265 GLY B O 1
ATOM 4853 N N . MET B 1 266 ? 3.68 12.906 7.977 1 97.94 266 MET B N 1
ATOM 4854 C CA . MET B 1 266 ? 2.576 13.688 8.523 1 97.94 266 MET B CA 1
ATOM 4855 C C . MET B 1 266 ? 1.945 14.562 7.441 1 97.94 266 MET B C 1
ATOM 4857 O O . MET B 1 266 ? 0.721 14.609 7.312 1 97.94 266 MET B O 1
ATOM 4861 N N . ALA B 1 267 ? 2.754 15.219 6.641 1 97.12 267 ALA B N 1
ATOM 4862 C CA . ALA B 1 267 ? 2.279 16.141 5.609 1 97.12 267 ALA B CA 1
ATOM 4863 C C . ALA B 1 267 ? 1.483 15.398 4.539 1 97.12 267 ALA B C 1
ATOM 4865 O O . ALA B 1 267 ? 0.506 15.93 4.004 1 97.12 267 ALA B O 1
ATOM 4866 N N . SER B 1 268 ? 1.896 14.195 4.168 1 97.62 268 SER B N 1
ATOM 4867 C CA . SER B 1 268 ? 1.263 13.43 3.098 1 97.62 268 SER B CA 1
ATOM 4868 C C . SER B 1 268 ? -0.171 13.055 3.459 1 97.62 268 SER B C 1
ATOM 4870 O O . SER B 1 268 ? -0.971 12.727 2.58 1 97.62 268 SER B O 1
ATOM 4872 N N . ASP B 1 269 ? -0.515 13.102 4.734 1 96.5 269 ASP B N 1
ATOM 4873 C CA . ASP B 1 269 ? -1.849 12.742 5.207 1 96.5 269 ASP B CA 1
ATOM 4874 C C . ASP B 1 269 ? -2.758 13.969 5.258 1 96.5 269 ASP B C 1
ATOM 4876 O O . ASP B 1 269 ? -3.959 13.844 5.516 1 96.5 269 ASP B O 1
ATOM 4880 N N . ALA B 1 270 ? -2.311 15.125 5.031 1 93.19 270 ALA B N 1
ATOM 4881 C CA . ALA B 1 270 ? -3.004 16.375 5.336 1 93.19 270 ALA B CA 1
ATOM 4882 C C . ALA B 1 270 ? -4.246 16.547 4.465 1 93.19 270 ALA B C 1
ATOM 4884 O O . ALA B 1 270 ? -5.273 17.047 4.926 1 93.19 270 ALA B O 1
ATOM 4885 N N . PHE B 1 271 ? -4.156 16.047 3.225 1 89.44 271 PHE B N 1
ATOM 4886 C CA . PHE B 1 271 ? -5.25 16.328 2.307 1 89.44 271 PHE B CA 1
ATOM 4887 C C . PHE B 1 271 ? -5.879 15.039 1.787 1 89.44 271 PHE B C 1
ATOM 4889 O O . PHE B 1 271 ? -6.953 15.07 1.188 1 89.44 271 PHE B O 1
ATOM 4896 N N . SER B 1 272 ? -5.281 13.898 2.006 1 89.88 272 SER B N 1
ATOM 4897 C CA . SER B 1 272 ? -5.547 12.648 1.297 1 89.88 272 SER B CA 1
ATOM 4898 C C . SER B 1 272 ? -6.984 12.188 1.516 1 89.88 272 SER B C 1
ATOM 4900 O O . SER B 1 272 ? -7.676 11.812 0.564 1 89.88 272 SER B O 1
ATOM 4902 N N . SER B 1 273 ? -7.461 12.242 2.686 1 85.81 273 SER B N 1
ATOM 4903 C CA . SER B 1 273 ? -8.75 11.648 3.023 1 85.81 273 SER B CA 1
ATOM 4904 C C . SER B 1 273 ? -9.898 12.422 2.383 1 85.81 273 SER B C 1
ATOM 4906 O O . SER B 1 273 ? -10.953 11.852 2.084 1 85.81 273 SER B O 1
ATOM 4908 N N . GLN B 1 274 ? -9.742 13.664 2.105 1 86.5 274 GLN B N 1
ATOM 4909 C CA . GLN B 1 274 ? -10.828 14.508 1.611 1 86.5 274 GLN B CA 1
ATOM 4910 C C . GLN B 1 274 ? -10.914 14.453 0.089 1 86.5 274 GLN B C 1
ATOM 4912 O O . GLN B 1 274 ? -11.977 14.703 -0.484 1 86.5 274 GLN B O 1
ATOM 4917 N N . LEU B 1 275 ? -9.891 14.117 -0.484 1 87.94 275 LEU B N 1
ATOM 4918 C CA . LEU B 1 275 ? -9.719 14.344 -1.915 1 87.94 275 LEU B CA 1
ATOM 4919 C C . LEU B 1 275 ? -10.758 13.555 -2.713 1 87.94 275 LEU B C 1
ATOM 4921 O O . LEU B 1 275 ? -11.328 14.078 -3.67 1 87.94 275 LEU B O 1
ATOM 4925 N N . PRO B 1 276 ? -11.086 12.359 -2.281 1 87.5 276 PRO B N 1
ATOM 4926 C CA . PRO B 1 276 ? -12.125 11.664 -3.049 1 87.5 276 PRO B CA 1
ATOM 4927 C C . PRO B 1 276 ? -13.461 12.398 -3.047 1 87.5 276 PRO B C 1
ATOM 4929 O O . PRO B 1 276 ? -14.125 12.484 -4.082 1 87.5 276 PRO B O 1
ATOM 4932 N N . ALA B 1 277 ? -13.773 12.961 -1.915 1 84.81 277 ALA B N 1
ATOM 4933 C CA . ALA B 1 277 ? -15.039 13.68 -1.811 1 84.81 277 ALA B CA 1
ATOM 4934 C C . ALA B 1 277 ? -14.977 15.008 -2.553 1 84.81 277 ALA B C 1
ATOM 4936 O O . ALA B 1 277 ? -16 15.531 -2.996 1 84.81 277 ALA B O 1
ATOM 4937 N N . VAL B 1 278 ? -13.805 15.516 -2.68 1 81.56 278 VAL B N 1
ATOM 4938 C CA . VAL B 1 278 ? -13.609 16.766 -3.412 1 81.56 278 VAL B CA 1
ATOM 4939 C C . VAL B 1 278 ? -13.719 16.5 -4.914 1 81.56 278 VAL B C 1
ATOM 4941 O O . VAL B 1 278 ? -14.305 17.312 -5.645 1 81.56 278 VAL B O 1
ATOM 4944 N N . LEU B 1 279 ? -13.281 15.383 -5.316 1 80.88 279 LEU B N 1
ATOM 4945 C CA . LEU B 1 279 ? -13.102 15.102 -6.738 1 80.88 279 LEU B CA 1
ATOM 4946 C C . LEU B 1 279 ? -14.336 14.422 -7.312 1 80.88 279 LEU B C 1
ATOM 4948 O O . LEU B 1 279 ? -14.562 14.453 -8.523 1 80.88 279 LEU B O 1
ATOM 4952 N N . LEU B 1 280 ? -15.109 13.828 -6.414 1 82.31 280 LEU B N 1
ATOM 4953 C CA . LEU B 1 280 ? -16.234 13.031 -6.895 1 82.31 280 LEU B CA 1
ATOM 4954 C C . LEU B 1 280 ? -17.562 13.602 -6.402 1 82.31 280 LEU B C 1
ATOM 4956 O O . LEU B 1 280 ? -17.656 14.078 -5.266 1 82.31 280 LEU B O 1
ATOM 4960 N N . PRO B 1 281 ? -18.5 13.555 -7.281 1 82 281 PRO B N 1
ATOM 4961 C CA . PRO B 1 281 ? -19.844 13.867 -6.766 1 82 281 PRO B CA 1
ATOM 4962 C C . PRO B 1 281 ? -20.266 12.953 -5.621 1 82 281 PRO B C 1
ATOM 4964 O O . PRO B 1 281 ? -19.938 11.766 -5.625 1 82 281 PRO B O 1
ATOM 4967 N N . HIS B 1 282 ? -20.797 13.531 -4.617 1 82.25 282 HIS B N 1
ATOM 4968 C CA . HIS B 1 282 ? -21.25 12.734 -3.486 1 82.25 282 HIS B CA 1
ATOM 4969 C C . HIS B 1 282 ? -22.656 13.172 -3.039 1 82.25 282 HIS B C 1
ATOM 4971 O O . HIS B 1 282 ? -23.062 14.297 -3.303 1 82.25 282 HIS B O 1
ATOM 4977 N N . THR B 1 283 ? -23.312 12.211 -2.529 1 77.44 283 THR B N 1
ATOM 4978 C CA . THR B 1 283 ? -24.656 12.438 -2.031 1 77.44 283 THR B CA 1
ATOM 4979 C C . THR B 1 283 ? -24.719 12.227 -0.522 1 77.44 283 THR B C 1
ATOM 4981 O O . THR B 1 283 ? -24.391 11.148 -0.026 1 77.44 283 THR B O 1
ATOM 4984 N N . ASP B 1 284 ? -25.094 13.188 0.231 1 78.06 284 ASP B N 1
ATOM 4985 C CA . ASP B 1 284 ? -25.391 13.102 1.658 1 78.06 284 ASP B CA 1
ATOM 4986 C C . ASP B 1 284 ? -24.188 12.578 2.439 1 78.06 284 ASP B C 1
ATOM 4988 O O . ASP B 1 284 ? -24.328 11.68 3.268 1 78.06 284 ASP B O 1
ATOM 4992 N N . LEU B 1 285 ? -23.047 12.984 2.043 1 82.31 285 LEU B N 1
ATOM 4993 C CA . LEU B 1 285 ? -21.844 12.555 2.754 1 82.31 285 LEU B CA 1
ATOM 4994 C C . LEU B 1 285 ? -21.797 13.148 4.156 1 82.31 285 LEU B C 1
ATOM 4996 O O . LEU B 1 285 ? -21.969 14.359 4.332 1 82.31 285 LEU B O 1
ATOM 5000 N N . ASP B 1 286 ? -21.641 12.297 5.125 1 76.81 286 ASP B N 1
ATOM 5001 C CA . ASP B 1 286 ? -21.703 12.727 6.52 1 76.81 286 ASP B CA 1
ATOM 5002 C C . ASP B 1 286 ? -20.375 12.484 7.223 1 76.81 286 ASP B C 1
ATOM 5004 O O . ASP B 1 286 ? -19.984 13.266 8.094 1 76.81 286 ASP B O 1
ATOM 5008 N N . TRP B 1 287 ? -19.734 11.445 6.766 1 82.56 287 TRP B N 1
ATOM 5009 C CA . TRP B 1 287 ? -18.578 11.031 7.539 1 82.56 287 TRP B CA 1
ATOM 5010 C C . TRP B 1 287 ? -17.469 10.5 6.625 1 82.56 287 TRP B C 1
ATOM 5012 O O . TRP B 1 287 ? -17.75 9.797 5.656 1 82.56 287 TRP B O 1
ATOM 5022 N N . ILE B 1 288 ? -16.297 11.047 6.867 1 88 288 ILE B N 1
ATOM 5023 C CA . ILE B 1 288 ? -15.094 10.578 6.184 1 88 288 ILE B CA 1
ATOM 5024 C C . ILE B 1 288 ? -14.062 10.102 7.211 1 88 288 ILE B C 1
ATOM 5026 O O . ILE B 1 288 ? -13.82 10.781 8.211 1 88 288 ILE B O 1
ATOM 5030 N N . THR B 1 289 ? -13.523 8.969 7.027 1 89.75 289 THR B N 1
ATOM 5031 C CA . THR B 1 289 ? -12.445 8.5 7.895 1 89.75 289 THR B CA 1
ATOM 5032 C C . THR B 1 289 ? -11.383 7.766 7.09 1 89.75 289 THR B C 1
ATOM 5034 O O . THR B 1 289 ? -11.695 7.059 6.129 1 89.75 289 THR B O 1
ATOM 5037 N N . SER B 1 290 ? -10.133 8.031 7.453 1 94.31 290 SER B N 1
ATOM 5038 C CA . SER B 1 290 ? -9.023 7.305 6.848 1 94.31 290 SER B CA 1
ATOM 5039 C C . SER B 1 290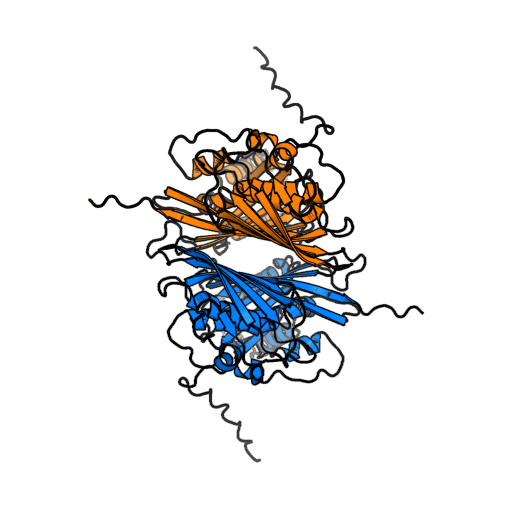 ? -8.891 5.906 7.445 1 94.31 290 SER B C 1
ATOM 5041 O O . SER B 1 290 ? -9.047 5.727 8.656 1 94.31 290 SER B O 1
ATOM 5043 N N . LEU B 1 291 ? -8.547 4.961 6.621 1 95.62 291 LEU B N 1
ATOM 5044 C CA . LEU B 1 291 ? -8.438 3.578 7.07 1 95.62 291 LEU B CA 1
ATOM 5045 C C . LEU B 1 291 ? -6.98 3.146 7.152 1 95.62 291 LEU B C 1
ATOM 5047 O O . LEU B 1 291 ? -6.598 2.404 8.062 1 95.62 291 LEU B O 1
ATOM 5051 N N . ASP B 1 292 ? -6.23 3.58 6.215 1 97.38 292 ASP B N 1
ATOM 5052 C CA . ASP B 1 292 ? -4.824 3.197 6.184 1 97.38 292 ASP B CA 1
ATOM 5053 C C . ASP B 1 292 ? -3.975 4.281 5.523 1 97.38 292 ASP B C 1
ATOM 5055 O O . ASP B 1 292 ? -4.492 5.332 5.133 1 97.38 292 ASP B O 1
ATOM 5059 N N . HIS B 1 293 ? -2.709 4.109 5.512 1 98.31 293 HIS B N 1
ATOM 5060 C CA . HIS B 1 293 ? -1.729 4.953 4.836 1 98.31 293 HIS B CA 1
ATOM 5061 C C . HIS B 1 293 ? -0.486 4.152 4.457 1 98.31 293 HIS B C 1
ATOM 5063 O O . HIS B 1 293 ? 0.15 3.541 5.316 1 98.31 293 HIS B O 1
ATOM 5069 N N . VAL B 1 294 ? -0.207 4.117 3.182 1 98.31 294 VAL B N 1
ATOM 5070 C CA . VAL B 1 294 ? 0.945 3.383 2.67 1 98.31 294 VAL B CA 1
ATOM 5071 C C . VAL B 1 294 ? 1.911 4.348 1.984 1 98.31 294 VAL B C 1
ATOM 5073 O O . VAL B 1 294 ? 1.489 5.227 1.229 1 98.31 294 VAL B O 1
ATOM 5076 N N . MET B 1 295 ? 3.188 4.195 2.264 1 98.5 295 MET B N 1
ATOM 5077 C CA . MET B 1 295 ? 4.195 5.031 1.621 1 98.5 295 MET B CA 1
ATOM 5078 C C . MET B 1 295 ? 5.371 4.191 1.131 1 98.5 295 MET B C 1
ATOM 5080 O O . MET B 1 295 ? 5.816 3.279 1.826 1 98.5 295 MET B O 1
ATOM 5084 N N . TYR B 1 296 ? 5.801 4.469 -0.009 1 97.94 296 TYR B N 1
ATOM 5085 C CA . TYR B 1 296 ? 7.078 4.004 -0.534 1 97.94 296 TYR B CA 1
ATOM 5086 C C . TYR B 1 296 ? 8.031 5.172 -0.774 1 97.94 296 TYR B C 1
ATOM 5088 O O . TYR B 1 296 ? 7.703 6.102 -1.518 1 97.94 296 TYR B O 1
ATOM 5096 N N . PHE B 1 297 ? 9.133 5.145 -0.13 1 97.25 297 PHE B N 1
ATOM 5097 C CA . PHE B 1 297 ? 10.203 6.105 -0.357 1 97.25 297 PHE B CA 1
ATOM 5098 C C . PHE B 1 297 ? 11.195 5.582 -1.391 1 97.25 297 PHE B C 1
ATOM 5100 O O . PHE B 1 297 ? 11.914 4.609 -1.135 1 97.25 297 PHE B O 1
ATOM 5107 N N . HIS B 1 298 ? 11.273 6.254 -2.48 1 94.69 298 HIS B N 1
ATOM 5108 C CA . HIS B 1 298 ? 12.047 5.715 -3.598 1 94.69 298 HIS B CA 1
ATOM 5109 C C . HIS B 1 298 ? 13.484 6.223 -3.572 1 94.69 298 HIS B C 1
ATOM 5111 O O . HIS B 1 298 ? 14.383 5.582 -4.125 1 94.69 298 HIS B O 1
ATOM 5117 N N . ARG B 1 299 ? 13.664 7.398 -3.02 1 92.94 299 ARG B N 1
ATOM 5118 C CA . ARG B 1 299 ? 14.969 8.055 -2.891 1 92.94 299 ARG B CA 1
ATOM 5119 C C . ARG B 1 299 ? 14.945 9.102 -1.785 1 92.94 299 ARG B C 1
ATOM 5121 O O . ARG B 1 299 ? 13.875 9.539 -1.354 1 92.94 299 ARG B O 1
ATOM 5128 N N . PRO B 1 300 ? 16.156 9.422 -1.344 1 92.19 300 PRO B N 1
ATOM 5129 C CA . PRO B 1 300 ? 16.203 10.539 -0.396 1 92.19 300 PRO B CA 1
ATOM 5130 C C . PRO B 1 300 ? 15.75 11.859 -1.019 1 92.19 300 PRO B C 1
ATOM 5132 O O . PRO B 1 300 ? 16.031 12.125 -2.189 1 92.19 300 PRO B O 1
ATOM 5135 N N . PHE B 1 301 ? 15.008 12.664 -0.268 1 95.19 301 PHE B N 1
ATOM 5136 C CA . PHE B 1 301 ? 14.578 13.984 -0.711 1 95.19 301 PHE B CA 1
ATOM 5137 C C . PHE B 1 301 ? 14.375 14.914 0.479 1 95.19 301 PHE B C 1
ATOM 5139 O O . PHE B 1 301 ? 14.312 14.461 1.623 1 95.19 301 PHE B O 1
ATOM 5146 N N . ASP B 1 302 ? 14.383 16.188 0.173 1 96.56 302 ASP B N 1
ATOM 5147 C CA . ASP B 1 302 ? 14.141 17.234 1.164 1 96.56 302 ASP B CA 1
ATOM 5148 C C . ASP B 1 302 ? 12.688 17.719 1.101 1 96.56 302 ASP B C 1
ATOM 5150 O O . ASP B 1 302 ? 12.312 18.453 0.182 1 96.56 302 ASP B O 1
ATOM 5154 N N . PRO B 1 303 ? 11.891 17.375 2.133 1 97.69 303 PRO B N 1
ATOM 5155 C CA . PRO B 1 303 ? 10.477 17.734 2.057 1 97.69 303 PRO B CA 1
ATOM 5156 C C . PRO B 1 303 ? 10.234 19.219 2.338 1 97.69 303 PRO B C 1
ATOM 5158 O O . PRO B 1 303 ? 9.102 19.703 2.217 1 97.69 303 PRO B O 1
ATOM 5161 N N . THR B 1 304 ? 11.266 19.953 2.73 1 97.06 304 THR B N 1
ATOM 5162 C CA . THR B 1 304 ? 11.125 21.391 2.91 1 97.06 304 THR B CA 1
ATOM 5163 C C . THR B 1 304 ? 11.227 22.125 1.57 1 97.06 304 THR B C 1
ATOM 5165 O O . THR B 1 304 ? 10.984 23.328 1.489 1 97.06 304 THR B O 1
ATOM 5168 N N . LYS B 1 305 ? 11.625 21.391 0.527 1 97.12 305 LYS B N 1
ATOM 5169 C CA . LYS B 1 305 ? 11.539 21.875 -0.846 1 97.12 305 LYS B CA 1
ATOM 5170 C C . LYS B 1 305 ? 10.227 21.469 -1.496 1 97.12 305 LYS B C 1
ATOM 5172 O O . LYS B 1 305 ? 9.562 20.531 -1.039 1 97.12 305 LYS B O 1
ATOM 5177 N N . TRP B 1 306 ? 9.891 22.188 -2.529 1 97.62 306 TRP B N 1
ATOM 5178 C CA . TRP B 1 306 ? 8.609 21.922 -3.178 1 97.62 306 TRP B CA 1
ATOM 5179 C C . TRP B 1 306 ? 8.594 20.531 -3.797 1 97.62 306 TRP B C 1
ATOM 5181 O O . TRP B 1 306 ? 9.516 20.156 -4.52 1 97.62 306 TRP B O 1
ATOM 5191 N N . LEU B 1 307 ? 7.566 19.828 -3.502 1 98.12 307 LEU B N 1
ATOM 5192 C CA . LEU B 1 307 ? 7.25 18.562 -4.148 1 98.12 307 LEU B CA 1
ATOM 5193 C C . LEU B 1 307 ? 6.027 18.688 -5.047 1 98.12 307 LEU B C 1
ATOM 5195 O O . LEU B 1 307 ? 5 19.234 -4.629 1 98.12 307 LEU B O 1
ATOM 5199 N N . ALA B 1 308 ? 6.168 18.266 -6.258 1 97.56 308 ALA B N 1
ATOM 5200 C CA . ALA B 1 308 ? 4.996 18.141 -7.125 1 97.56 308 ALA B CA 1
ATOM 5201 C C . ALA B 1 308 ? 4.207 16.875 -6.805 1 97.56 308 ALA B C 1
ATOM 5203 O O . ALA B 1 308 ? 4.785 15.797 -6.652 1 97.56 308 ALA B O 1
ATOM 5204 N N . VAL B 1 309 ? 2.885 17.062 -6.703 1 97.19 309 VAL B N 1
ATOM 5205 C CA . VAL B 1 309 ? 2.064 15.93 -6.27 1 97.19 309 VAL B CA 1
ATOM 5206 C C . VAL B 1 309 ? 0.938 15.695 -7.27 1 97.19 309 VAL B C 1
ATOM 5208 O O . VAL B 1 309 ? 0.189 16.625 -7.602 1 97.19 309 VAL B O 1
ATOM 5211 N N . GLU B 1 310 ? 0.83 14.547 -7.781 1 94.56 310 GLU B N 1
ATOM 5212 C CA . GLU B 1 310 ? -0.334 14.078 -8.531 1 94.56 310 GLU B CA 1
ATOM 5213 C C . GLU B 1 310 ? -1.225 13.188 -7.668 1 94.56 310 GLU B C 1
ATOM 5215 O O . GLU B 1 310 ? -0.794 12.125 -7.207 1 94.56 310 GLU B O 1
ATOM 5220 N N . ASN B 1 311 ? -2.395 13.672 -7.367 1 94.38 311 ASN B N 1
ATOM 5221 C CA . ASN B 1 311 ? -3.391 12.891 -6.641 1 94.38 311 ASN B CA 1
ATOM 5222 C C . ASN B 1 311 ? -4.43 12.297 -7.586 1 94.38 311 ASN B C 1
ATOM 5224 O O . ASN B 1 311 ? -5.109 13.023 -8.312 1 94.38 311 ASN B O 1
ATOM 5228 N N . THR B 1 312 ? -4.562 10.984 -7.484 1 91.81 312 THR B N 1
ATOM 5229 C CA . THR B 1 312 ? -5.488 10.305 -8.383 1 91.81 312 THR B CA 1
ATOM 5230 C C . THR B 1 312 ? -6.465 9.438 -7.598 1 91.81 312 THR B C 1
ATOM 5232 O O . THR B 1 312 ? -6.055 8.633 -6.758 1 91.81 312 THR B O 1
ATOM 5235 N N . VAL B 1 313 ? -7.727 9.641 -7.855 1 90.5 313 VAL B N 1
ATOM 5236 C CA . VAL B 1 313 ? -8.742 8.734 -7.332 1 90.5 313 VAL B CA 1
ATOM 5237 C C . VAL B 1 313 ? -9.125 7.711 -8.406 1 90.5 313 VAL B C 1
ATOM 5239 O O . VAL B 1 313 ? -9.734 8.062 -9.414 1 90.5 313 VAL B O 1
ATOM 5242 N N . SER B 1 314 ? -8.766 6.484 -8.18 1 82.56 314 SER B N 1
ATOM 5243 C CA . SER B 1 314 ? -8.992 5.469 -9.203 1 82.56 314 SER B CA 1
ATOM 5244 C C . SER B 1 314 ? -10.32 4.754 -8.992 1 82.56 314 SER B C 1
ATOM 5246 O O . SER B 1 314 ? -10.922 4.254 -9.945 1 82.56 314 SER B O 1
ATOM 5248 N N . VAL B 1 315 ? -10.75 4.723 -7.73 1 89.06 315 VAL B N 1
ATOM 5249 C CA . VAL B 1 315 ? -11.977 3.969 -7.488 1 89.06 315 VAL B CA 1
ATOM 5250 C C . VAL B 1 315 ? -12.664 4.492 -6.234 1 89.06 315 VAL B C 1
ATOM 5252 O O . VAL B 1 315 ? -12.008 4.93 -5.285 1 89.06 315 VAL B O 1
ATOM 5255 N N . ALA B 1 316 ? -13.891 4.531 -6.328 1 89.62 316 ALA B N 1
ATOM 5256 C CA . ALA B 1 316 ? -14.781 4.742 -5.191 1 89.62 316 ALA B CA 1
ATOM 5257 C C . ALA B 1 316 ? -16.047 3.887 -5.316 1 89.62 316 ALA B C 1
ATOM 5259 O O . ALA B 1 316 ? -16.766 3.971 -6.312 1 89.62 316 ALA B O 1
ATOM 5260 N N . ASP B 1 317 ? -16.203 3.074 -4.379 1 89.25 317 ASP B N 1
ATOM 5261 C CA . ASP B 1 317 ? -17.375 2.207 -4.359 1 89.25 317 ASP B CA 1
ATOM 5262 C C . ASP B 1 317 ? -17.516 1.503 -3.014 1 89.25 317 ASP B C 1
ATOM 5264 O O . ASP B 1 317 ? -16.578 1.502 -2.205 1 89.25 317 ASP B O 1
ATOM 5268 N N . GLY B 1 318 ? -18.734 1.055 -2.789 1 88.44 318 GLY B N 1
ATOM 5269 C CA . GLY B 1 318 ? -18.969 0.273 -1.585 1 88.44 318 GLY B CA 1
ATOM 5270 C C . GLY B 1 318 ? -18.672 1.039 -0.309 1 88.44 318 GLY B C 1
ATOM 5271 O O . GLY B 1 318 ? -18.359 0.441 0.723 1 88.44 318 GLY B O 1
ATOM 5272 N N . GLY B 1 319 ? -18.594 2.334 -0.39 1 90.38 319 GLY B N 1
ATOM 5273 C CA . GLY B 1 319 ? -18.359 3.145 0.793 1 90.38 319 GLY B CA 1
ATOM 5274 C C . GLY B 1 319 ? -16.891 3.459 1.018 1 90.38 319 GLY B C 1
ATOM 5275 O O . GLY B 1 319 ? -16.516 4.012 2.057 1 90.38 319 GLY B O 1
ATOM 5276 N N . ARG B 1 320 ? -16.078 3.031 0.032 1 94.31 320 ARG B N 1
ATOM 5277 C CA . ARG B 1 320 ? -14.648 3.238 0.197 1 94.31 320 ARG B CA 1
ATOM 5278 C C . ARG B 1 320 ? -14.031 3.844 -1.062 1 94.31 320 ARG B C 1
ATOM 5280 O O . ARG B 1 320 ? -14.633 3.787 -2.139 1 94.31 320 ARG B O 1
ATOM 5287 N N . SER B 1 321 ? -12.922 4.441 -0.854 1 94.25 321 SER B N 1
ATOM 5288 C CA . SER B 1 321 ? -12.156 4.984 -1.973 1 94.25 321 SER B CA 1
ATOM 5289 C C . SER B 1 321 ? -10.664 4.934 -1.694 1 94.25 321 SER B C 1
ATOM 5291 O O . SER B 1 321 ? -10.234 5.078 -0.548 1 94.25 321 SER B O 1
ATOM 5293 N N . VAL B 1 322 ? -9.938 4.727 -2.762 1 94.69 322 VAL B N 1
ATOM 5294 C CA . VAL B 1 322 ? -8.477 4.727 -2.666 1 94.69 322 VAL B CA 1
ATOM 5295 C C . VAL B 1 322 ? -7.91 5.906 -3.449 1 94.69 322 VAL B C 1
ATOM 5297 O O . VAL B 1 322 ? -8.258 6.117 -4.613 1 94.69 322 VAL B O 1
ATOM 5300 N N . ILE B 1 323 ? -7.082 6.656 -2.818 1 95.19 323 ILE B N 1
ATOM 5301 C CA . ILE B 1 323 ? -6.352 7.727 -3.49 1 95.19 323 ILE B CA 1
ATOM 5302 C C . ILE B 1 323 ? -4.887 7.324 -3.648 1 95.19 323 ILE B C 1
ATOM 5304 O O . ILE B 1 323 ? -4.297 6.727 -2.744 1 95.19 323 ILE B O 1
ATOM 5308 N N . GLU B 1 324 ? -4.363 7.543 -4.781 1 94.94 324 GLU B N 1
ATOM 5309 C CA . GLU B 1 324 ? -2.951 7.34 -5.086 1 94.94 324 GLU B CA 1
ATOM 5310 C C . GLU B 1 324 ? -2.234 8.672 -5.285 1 94.94 324 GLU B C 1
ATOM 5312 O O . GLU B 1 324 ? -2.691 9.523 -6.051 1 94.94 324 GLU B O 1
ATOM 5317 N N . MET B 1 325 ? -1.156 8.812 -4.613 1 96.81 325 MET B N 1
ATOM 5318 C CA . MET B 1 325 ? -0.396 10.055 -4.676 1 96.81 325 MET B CA 1
ATOM 5319 C C . MET B 1 325 ? 1.041 9.797 -5.113 1 96.81 325 MET B C 1
ATOM 5321 O O . MET B 1 325 ? 1.69 8.875 -4.609 1 96.81 325 MET B O 1
ATOM 5325 N N . ARG B 1 326 ? 1.502 10.578 -6.027 1 96.5 326 ARG B N 1
ATOM 5326 C CA . ARG B 1 326 ? 2.891 10.531 -6.473 1 96.5 326 ARG B CA 1
ATOM 5327 C C . ARG B 1 326 ? 3.592 11.859 -6.219 1 96.5 326 ARG B C 1
ATOM 5329 O O . ARG B 1 326 ? 3.055 12.922 -6.547 1 96.5 326 ARG B O 1
ATOM 5336 N N . TYR B 1 327 ? 4.754 11.789 -5.648 1 97.75 327 TYR B N 1
ATOM 5337 C CA . TYR B 1 327 ? 5.516 12.977 -5.289 1 97.75 327 TYR B CA 1
ATOM 5338 C C . TYR B 1 327 ? 6.812 13.055 -6.086 1 97.75 327 TYR B C 1
ATOM 5340 O O . TYR B 1 327 ? 7.637 12.141 -6.039 1 97.75 327 TYR B O 1
ATOM 5348 N N . TRP B 1 328 ? 7 14.117 -6.785 1 97.25 328 TRP B N 1
ATOM 5349 C CA . TRP B 1 328 ? 8.25 14.375 -7.496 1 97.25 328 TRP B CA 1
ATOM 5350 C C . TRP B 1 328 ? 9.039 15.492 -6.82 1 97.25 328 TRP B C 1
ATOM 5352 O O . TRP B 1 328 ? 8.453 16.484 -6.359 1 97.25 328 TRP B O 1
ATOM 5362 N N . ASN B 1 329 ? 10.32 15.305 -6.738 1 96.19 329 ASN B N 1
ATOM 5363 C CA . ASN B 1 329 ? 11.164 16.359 -6.191 1 96.19 329 ASN B CA 1
ATOM 5364 C C . ASN B 1 329 ? 11.445 17.438 -7.227 1 96.19 329 ASN B C 1
ATOM 5366 O O . ASN B 1 329 ? 10.898 17.422 -8.328 1 96.19 329 ASN B O 1
ATOM 5370 N N . GLU B 1 330 ? 12.227 18.406 -6.844 1 93.94 330 GLU B N 1
ATOM 5371 C CA . GLU B 1 330 ? 12.484 19.562 -7.699 1 93.94 330 GLU B CA 1
ATOM 5372 C C . GLU B 1 330 ? 13.219 19.156 -8.969 1 93.94 330 GLU B C 1
ATOM 5374 O O . GLU B 1 330 ? 13.125 19.828 -10 1 93.94 330 GLU B O 1
ATOM 5379 N N . ASP B 1 331 ? 13.883 18.062 -8.93 1 92.19 331 ASP B N 1
ATOM 5380 C CA . ASP B 1 331 ? 14.625 17.562 -10.086 1 92.19 331 ASP B CA 1
ATOM 5381 C C . ASP B 1 331 ? 13.719 16.781 -11.023 1 92.19 331 ASP B C 1
ATOM 5383 O O . ASP B 1 331 ? 14.164 16.281 -12.062 1 92.19 331 ASP B O 1
ATOM 5387 N N . GLY B 1 332 ? 12.5 16.578 -10.633 1 91.88 332 GLY B N 1
ATOM 5388 C CA . GLY B 1 332 ? 11.547 15.867 -11.469 1 91.88 332 GLY B CA 1
ATOM 5389 C C . GLY B 1 332 ? 11.617 14.359 -11.305 1 91.88 332 GLY B C 1
ATOM 5390 O O . GLY B 1 332 ? 11.133 13.609 -12.156 1 91.88 332 GLY B O 1
ATOM 5391 N N . GLU B 1 333 ? 12.25 13.93 -10.305 1 92.56 333 GLU B N 1
ATOM 5392 C CA . GLU B 1 333 ? 12.344 12.5 -10.031 1 92.56 333 GLU B CA 1
ATOM 5393 C C . GLU B 1 333 ? 11.273 12.055 -9.031 1 92.56 333 GLU B C 1
ATOM 5395 O O . GLU B 1 333 ? 10.984 12.766 -8.07 1 92.56 333 GLU B O 1
ATOM 5400 N N . LEU B 1 334 ? 10.711 10.906 -9.344 1 95.44 334 LEU B N 1
ATOM 5401 C CA . LEU B 1 334 ? 9.727 10.359 -8.414 1 95.44 334 LEU B CA 1
ATOM 5402 C C . LEU B 1 334 ? 10.367 10.023 -7.074 1 95.44 334 LEU B C 1
ATOM 5404 O O . LEU B 1 334 ? 11.211 9.125 -6.992 1 95.44 334 LEU B O 1
ATOM 5408 N N . ALA B 1 335 ? 9.938 10.727 -6.055 1 96.25 335 ALA B N 1
ATOM 5409 C CA . ALA B 1 335 ? 10.57 10.617 -4.742 1 96.25 335 ALA B CA 1
ATOM 5410 C C . ALA B 1 335 ? 9.789 9.656 -3.842 1 96.25 335 ALA B C 1
ATOM 5412 O O . ALA B 1 335 ? 10.375 8.93 -3.039 1 96.25 335 ALA B O 1
ATOM 5413 N N . ALA B 1 336 ? 8.461 9.648 -3.996 1 97.69 336 ALA B N 1
ATOM 5414 C CA . ALA B 1 336 ? 7.633 8.812 -3.131 1 97.69 336 ALA B CA 1
ATOM 5415 C C . ALA B 1 336 ? 6.293 8.508 -3.787 1 97.69 336 ALA B C 1
ATOM 5417 O O . ALA B 1 336 ? 5.824 9.258 -4.645 1 97.69 336 ALA B O 1
ATOM 5418 N N . THR B 1 337 ? 5.734 7.406 -3.473 1 97.38 337 THR B N 1
ATOM 5419 C CA . THR B 1 337 ? 4.375 6.992 -3.793 1 97.38 337 THR B CA 1
ATOM 5420 C C . THR B 1 337 ? 3.578 6.715 -2.521 1 97.38 337 THR B C 1
ATOM 5422 O O . THR B 1 337 ? 4.066 6.039 -1.612 1 97.38 337 THR B O 1
ATOM 5425 N N . VAL B 1 338 ? 2.387 7.289 -2.449 1 98 338 VAL B N 1
ATOM 5426 C CA . VAL B 1 338 ? 1.556 7.148 -1.258 1 98 338 VAL B CA 1
ATOM 5427 C C . VAL B 1 338 ? 0.147 6.719 -1.658 1 98 338 VAL B C 1
ATOM 5429 O O . VAL B 1 338 ? -0.395 7.199 -2.658 1 98 338 VAL B O 1
ATOM 5432 N N . LEU B 1 339 ? -0.427 5.793 -0.917 1 97.56 339 LEU B N 1
ATOM 5433 C CA . LEU B 1 339 ? -1.823 5.398 -1.069 1 97.56 339 LEU B CA 1
ATOM 5434 C C . LEU B 1 339 ? -2.574 5.539 0.251 1 97.56 339 LEU B C 1
ATOM 5436 O O . LEU B 1 339 ? -1.992 5.355 1.322 1 97.56 339 LEU B O 1
ATOM 5440 N N . GLN B 1 340 ? -3.805 5.82 0.128 1 97.38 340 GLN B N 1
ATOM 5441 C CA . GLN B 1 340 ? -4.68 5.859 1.295 1 97.38 340 GLN B CA 1
ATOM 5442 C C . GLN B 1 340 ? -6.102 5.453 0.93 1 97.38 340 GLN B C 1
ATOM 5444 O O . GLN B 1 340 ? -6.645 5.898 -0.084 1 97.38 340 GLN B O 1
ATOM 5449 N N . GLU B 1 341 ? -6.574 4.539 1.72 1 97 341 GLU B N 1
ATOM 5450 C CA . GLU B 1 341 ? -7.992 4.203 1.609 1 97 341 GLU B CA 1
ATOM 5451 C C . GLU B 1 341 ? -8.812 4.914 2.686 1 97 341 GLU B C 1
ATOM 5453 O O . GLU B 1 341 ? -8.367 5.031 3.83 1 97 341 GLU B O 1
ATOM 5458 N N . GLY B 1 342 ? -9.969 5.43 2.275 1 94.56 342 GLY B N 1
ATOM 5459 C CA . GLY B 1 342 ? -10.914 6.043 3.193 1 94.56 342 GLY B CA 1
ATOM 5460 C C . GLY B 1 342 ? -12.312 5.469 3.086 1 94.56 342 GLY B C 1
ATOM 5461 O O . GLY B 1 342 ? -12.633 4.781 2.113 1 94.56 342 GLY B O 1
ATOM 5462 N N . MET B 1 343 ? -13.047 5.703 4.117 1 92.69 343 MET B N 1
ATOM 5463 C CA . MET B 1 343 ? -14.461 5.348 4.145 1 92.69 343 MET B CA 1
ATOM 5464 C C . MET B 1 343 ? -15.336 6.59 4.074 1 92.69 343 MET B C 1
ATOM 5466 O O . MET B 1 343 ? -15.047 7.598 4.723 1 92.69 343 MET B O 1
ATOM 5470 N N . PHE B 1 344 ? -16.359 6.473 3.367 1 90.69 344 PHE B N 1
ATOM 5471 C CA . PHE B 1 344 ? -17.297 7.562 3.137 1 90.69 344 PHE B CA 1
ATOM 5472 C C . PHE B 1 344 ? -18.719 7.113 3.422 1 90.69 344 PHE B C 1
ATOM 5474 O O . PHE B 1 344 ? -19.281 6.277 2.701 1 90.69 344 PHE B O 1
ATOM 5481 N N . ARG B 1 345 ? -19.328 7.699 4.395 1 85.94 345 ARG B N 1
ATOM 5482 C CA . ARG B 1 345 ? -20.641 7.238 4.809 1 85.94 345 ARG B CA 1
ATOM 5483 C C . ARG B 1 345 ? -21.672 8.352 4.672 1 85.94 345 ARG B C 1
ATOM 5485 O O . ARG B 1 345 ? -21.375 9.523 4.902 1 85.94 345 ARG B O 1
ATOM 5492 N N . ARG B 1 346 ? -22.812 7.809 4.379 1 81.12 346 ARG B N 1
ATOM 5493 C CA . ARG B 1 346 ? -23.969 8.703 4.27 1 81.12 346 ARG B CA 1
ATOM 5494 C C . ARG B 1 346 ? -24.594 8.961 5.633 1 81.12 346 ARG B C 1
ATOM 5496 O O . ARG B 1 346 ? -24.438 8.156 6.559 1 81.12 346 ARG B O 1
ATOM 5503 N N . LYS B 1 347 ? -25.312 10.141 5.613 1 72 347 LYS B N 1
ATOM 5504 C CA . LYS B 1 347 ? -26.156 10.406 6.766 1 72 347 LYS B CA 1
ATOM 5505 C C . LYS B 1 347 ? -27.266 9.359 6.887 1 72 347 LYS B C 1
ATOM 5507 O O . LYS B 1 347 ? -27.844 8.938 5.883 1 72 347 LYS B O 1
ATOM 5512 N N . PRO B 1 348 ? -27.328 8.734 8.094 1 63.88 348 PRO B N 1
ATOM 5513 C CA . PRO B 1 348 ? -28.438 7.781 8.234 1 63.88 348 PRO B CA 1
ATOM 5514 C C . PRO B 1 348 ? -29.781 8.383 7.859 1 63.88 348 PRO B C 1
ATOM 5516 O O . PRO B 1 348 ? -30.031 9.57 8.094 1 63.88 348 PRO B O 1
ATOM 5519 N N . ARG B 1 349 ? -30.5 7.859 6.812 1 56.66 349 ARG B N 1
ATOM 5520 C CA . ARG B 1 349 ? -31.844 8.328 6.484 1 56.66 349 ARG B CA 1
ATOM 5521 C C . ARG B 1 349 ? -32.781 8.25 7.699 1 56.66 349 ARG B C 1
ATOM 5523 O O . ARG B 1 349 ? -32.656 7.32 8.5 1 56.66 349 ARG B O 1
ATOM 5530 N N . SER B 1 350 ? -33.219 9.461 8.086 1 44.28 350 SER B N 1
ATOM 5531 C CA . SER B 1 350 ? -34.25 9.461 9.117 1 44.28 350 SER B CA 1
ATOM 5532 C C . SER B 1 350 ? -35.375 8.516 8.75 1 44.28 350 SER B C 1
ATOM 5534 O O . SER B 1 350 ? -35.812 8.469 7.602 1 44.28 350 SER B O 1
ATOM 5536 N N . LYS B 1 351 ? -35.469 7.402 9.367 1 40.84 351 LYS B N 1
ATOM 5537 C CA . LYS B 1 351 ? -36.719 6.672 9.234 1 40.84 351 LYS B CA 1
ATOM 5538 C C . LYS B 1 351 ? -37.938 7.613 9.336 1 40.84 351 LYS B C 1
ATOM 5540 O O . LYS B 1 351 ? -38.094 8.305 10.336 1 40.84 351 LYS B O 1
ATOM 5545 N N . LEU B 1 352 ? -38.219 8.07 8.188 1 28.08 352 LEU B N 1
ATOM 5546 C CA . LEU B 1 352 ? -39.562 8.555 8.438 1 28.08 352 LEU B CA 1
ATOM 5547 C C . LEU B 1 352 ? -40.5 7.406 8.828 1 28.08 352 LEU B C 1
ATOM 5549 O O . LEU B 1 352 ? -40.375 6.301 8.297 1 28.08 352 LEU B O 1
#

Foldseek 3Di:
DDPPPPPCPPQPDQAFAFLVVLLLDWDDDVPALQKTKGDLVSFDAAWPGQAGQVLSVQLNQLLSQVSVADLQKDWFKKKKFFDAGHHSNGMKMKGKDWPDHDPFKTKIKIFIDDPRDTGMIMIIMIGRDDPDDPDDDFDFDDPPADDQVPWDWDFQVNLVVLQDVDPIDGPRVSVVSWKTKTKDFPPLPPPPCVVVVVVVVVVPPDPPDPPDPDDPPVVVVVVVVVVVVVCVNVVCCVLKGKMKMKMATGHDFDDRLSRQVSSVSSNVSRRFQSVVSNRDDDDQWDDKDWTMKMKGFPDDDGRNAIWIKMWIWNDDDPQKTKIKIWTAGPVRGTGMIMMIMMGTDHDDPPPD/DDPPPPPCPPQPPQAFAFLVVLLLDWDDDPPALQKTKGDLVSFDAPWPGQAGQVLSVQLNQLLSQVSVADLQKDWFKKKKFFDAGHHSNGMKMKGKDWPDHDPFKTKIKIFIDDPRDTGMIMIIMIGRDDPDDPDDDFDFDDPPADDQVPWAWDFQVNLVVLQDVDDIDPPRVSVVSWKTKTKDFPPLPPPPCVVVVVVVVVVPPDPPDPPDPDDPPPVVVVVVVVVVVCCVNVVVVCLKGKMKMKMATGYDFDDRLSRQVSSVSSNVSRRFQSVVSNRDDDDQWDDKDWTMKMKGFPDDDGRNAIWIKMWIWNDDDPQKTKIKIWTAGPVRGTGMIMMIMMGTDHDPPPPD

Secondary structure (DSSP, 8-state):
-------------TTSBPTHHHHH-EEEETTEEEEEEE-GGG----TT-SS--HHHHHHHHHHHHHTTS-TT-EEEEEEEEE-S---TTSPPEEEEEEEEE-SSEEEEEEEEEETTEEEEEEEEEEEPPPSS-SB-EEPBPPTTPPPGGG-EE--HHHHHHHH--S------HHHHHHEEEEEEE--SS---HHHHHHHHHHHSS------S---THHHHHHHHHHHHHHHHHHS--TTSEEEEEEEEE-SB--SSHHHHHHHHHHHHTTTTTTHHHHHS-BSSEEEEEE-EEEEEE-S---TTS-EEEEEEEEEEETTEEEEEEEEE-TTSBEEEEEEEEEEEEEPPP---/-------------TTSBPTHHHHH-EEEETTEEEEEEE-GGG----TT-SS--HHHHHHHHHHHHHTTS-TT-EEEEEEEEE-S---TTSPPEEEEEEEEE-SSEEEEEEEEEETTEEEEEEEEEEEPPPSS-SB-EEPBPPTTPPPGGG-EE--HHHHHHHH--S------HHHHHHEEEEEEE--SS---HHHHHHHHHHHTS------S---GGGSHHHHHHHHHHHHHHS-TT--SEEEEEEEEE-SB--SSHHHHHHHHHHHHTTTTTTHHHHHS-BSSEEEEEE-EEEEEE-S---TTS-EEEEEEEEEEETTEEEEEEEEE-TTSBEEEEEEEEEEEEEPPP---

Radius of gyration: 27.55 Å; Cα contacts (8 Å, |Δi|>4): 1466; chains: 2; bounding box: 80×96×93 Å

Nearest PDB structures (foldseek):
  4qfw-assembly1_A  TM=8.252E-01  e=1.198E-23  Yersinia pestis
  4r4u-assembly2_D  TM=8.136E-01  e=9.027E-24  Yersinia pestis
  1c8u-assembly1_B  TM=7.863E-01  e=1.849E-24  Escherichia coli
  3u0a-assembly1_A  TM=8.347E-01  e=5.323E-22  Mycobacterium marinum M
  3u0a-assembly1_B  TM=8.204E-01  e=7.065E-22  Mycobacterium marinum M

InterPro domains:
  IPR003703 Acyl-CoA thioesterase [PTHR11066] (43-348)
  IPR029069 HotDog domain superfamily [SSF54637] (24-131)
  IPR029069 HotDog domain superfamily [SSF54637] (235-348)
  IPR042171 Acyl-CoA thioesterase, double hotdog domain [G3DSA:2.40.160.210] (18-348)
  IPR049449 Acyl-CoA thioesterase-like, N-terminal HotDog domain [PF13622] (51-127)
  IPR049450 Acyl-CoA thioesterase-like, C-terminal domain [PF20789] (240-343)

pLDDT: mean 79.11, std 24.82, range [25.12, 98.69]